Protein AF-A0A6T8KAA3-F1 (afdb_monomer_lite)

pLDDT: mean 82.87, std 22.02, range [28.09, 98.62]

Structure (mmCIF, N/CA/C/O backbone):
data_AF-A0A6T8KAA3-F1
#
_entry.id   AF-A0A6T8KAA3-F1
#
loop_
_atom_site.group_PDB
_atom_site.id
_atom_site.type_symbol
_atom_site.label_atom_id
_atom_site.label_alt_id
_atom_site.label_comp_id
_atom_site.label_asym_id
_atom_site.label_entity_id
_atom_site.label_seq_id
_atom_site.pdbx_PDB_ins_code
_atom_site.Cartn_x
_atom_site.Cartn_y
_atom_site.Cartn_z
_atom_site.occupancy
_atom_site.B_iso_or_equiv
_atom_site.auth_seq_id
_atom_site.auth_comp_id
_atom_site.auth_asym_id
_atom_site.auth_atom_id
_atom_site.pdbx_PDB_model_num
ATOM 1 N N . MET A 1 1 ? -29.212 39.502 66.816 1.00 30.64 1 MET A N 1
ATOM 2 C CA . MET A 1 1 ? -28.620 38.232 67.292 1.00 30.64 1 MET A CA 1
ATOM 3 C C . MET A 1 1 ? -28.029 37.498 66.099 1.00 30.64 1 MET A C 1
ATOM 5 O O . MET A 1 1 ? -28.674 37.433 65.064 1.00 30.64 1 MET A O 1
ATOM 9 N N . HIS A 1 2 ? -26.765 37.094 66.207 1.00 32.59 2 HIS A N 1
ATOM 10 C CA . HIS A 1 2 ? -25.911 36.630 65.111 1.00 32.59 2 HIS A CA 1
ATOM 11 C C . HIS A 1 2 ? -26.260 35.229 64.583 1.00 32.59 2 HIS A C 1
ATOM 13 O O . HIS A 1 2 ? -26.461 34.307 65.366 1.00 32.59 2 HIS A O 1
ATOM 19 N N . GLY A 1 3 ? -26.185 35.060 63.259 1.00 33.69 3 GLY A N 1
ATOM 20 C CA . GLY A 1 3 ? -26.116 33.772 62.567 1.00 33.69 3 GLY A CA 1
ATOM 21 C C . GLY A 1 3 ? -25.246 33.912 61.315 1.00 33.69 3 GLY A C 1
ATOM 22 O O . GLY A 1 3 ? -25.494 34.775 60.480 1.00 33.69 3 GLY A O 1
ATOM 23 N N . ARG A 1 4 ? -24.170 33.124 61.250 1.00 32.03 4 ARG A N 1
ATOM 24 C CA . ARG A 1 4 ? -23.050 33.199 60.296 1.00 32.03 4 ARG A CA 1
ATOM 25 C C . ARG A 1 4 ? -23.461 32.795 58.869 1.00 32.03 4 ARG A C 1
ATOM 27 O O . ARG A 1 4 ? -23.994 31.706 58.684 1.00 32.03 4 ARG A O 1
ATOM 34 N N . MET A 1 5 ? -23.112 33.610 57.868 1.00 31.17 5 MET A N 1
ATOM 35 C CA . MET A 1 5 ? -23.050 33.202 56.456 1.00 31.17 5 MET A CA 1
ATOM 36 C C . MET A 1 5 ? -21.672 32.603 56.138 1.00 31.17 5 MET A C 1
ATOM 38 O O . MET A 1 5 ? -20.640 33.128 56.553 1.00 31.17 5 MET A O 1
ATOM 42 N N . SER A 1 6 ? -21.680 31.479 55.420 1.00 35.62 6 SER A N 1
ATOM 43 C CA . SER A 1 6 ? -20.510 30.709 54.990 1.00 35.62 6 SER A CA 1
ATOM 44 C C . SER A 1 6 ? -19.920 31.256 53.684 1.00 35.62 6 SER A C 1
ATOM 46 O O . SER A 1 6 ? -20.643 31.558 52.734 1.00 35.62 6 SER A O 1
ATOM 48 N N . ALA A 1 7 ? -18.591 31.353 53.644 1.00 37.12 7 ALA A N 1
ATOM 49 C CA . ALA A 1 7 ? -17.773 31.860 52.548 1.00 37.12 7 ALA A CA 1
ATOM 50 C C . ALA A 1 7 ? -17.585 30.825 51.419 1.00 37.12 7 ALA A C 1
ATOM 52 O O . ALA A 1 7 ? -16.495 30.290 51.230 1.00 37.12 7 ALA A O 1
ATOM 53 N N . ALA A 1 8 ? -18.646 30.558 50.652 1.00 35.28 8 ALA A N 1
ATOM 54 C CA . ALA A 1 8 ? -18.599 29.705 49.454 1.00 35.28 8 ALA A CA 1
ATOM 55 C C . ALA A 1 8 ? -19.118 30.404 48.176 1.00 35.28 8 ALA A C 1
ATOM 57 O O . ALA A 1 8 ? -19.479 29.741 47.211 1.00 35.28 8 ALA A O 1
ATOM 58 N N . GLY A 1 9 ? -19.167 31.743 48.163 1.00 36.66 9 GLY A N 1
ATOM 59 C CA . GLY A 1 9 ? -19.849 32.521 47.116 1.00 36.66 9 GLY A CA 1
ATOM 60 C C . GLY A 1 9 ? -18.994 33.481 46.282 1.00 36.66 9 GLY A C 1
ATOM 61 O O . GLY A 1 9 ? -19.568 34.254 45.530 1.00 36.66 9 GLY A O 1
ATOM 62 N N . VAL A 1 10 ? -17.658 33.490 46.399 1.00 35.38 10 VAL A N 1
ATOM 63 C CA . VAL A 1 10 ? -16.826 34.557 45.781 1.00 35.38 10 VAL A CA 1
ATOM 64 C C . VAL A 1 10 ? -15.823 34.053 44.728 1.00 35.38 10 VAL A C 1
ATOM 66 O O . VAL A 1 10 ? -15.198 34.851 44.043 1.00 35.38 10 VAL A O 1
ATOM 69 N N . ALA A 1 11 ? -15.722 32.743 44.482 1.00 37.47 11 ALA A N 1
ATOM 70 C CA . ALA A 1 11 ? -14.825 32.199 43.449 1.00 37.47 11 ALA A CA 1
ATOM 71 C C . ALA A 1 11 ? -15.514 31.846 42.111 1.00 37.47 11 ALA A C 1
ATOM 73 O O . ALA A 1 11 ? -14.871 31.272 41.238 1.00 37.47 11 ALA A O 1
ATOM 74 N N . LEU A 1 12 ? -16.802 32.175 41.930 1.00 38.22 12 LEU A N 1
ATOM 75 C CA . LEU A 1 12 ? -17.590 31.744 40.762 1.00 38.22 12 LEU A CA 1
ATOM 76 C C . LEU A 1 12 ? -18.134 32.879 39.871 1.00 38.22 12 LEU A C 1
ATOM 78 O O . LEU A 1 12 ? -18.892 32.599 38.948 1.00 38.22 12 LEU A O 1
ATOM 82 N N . SER A 1 13 ? -17.731 34.134 40.098 1.00 32.47 13 SER A N 1
ATOM 83 C CA . SER A 1 13 ? -18.209 35.286 39.303 1.00 32.47 13 SER A CA 1
ATOM 84 C C . SER A 1 13 ? -17.196 35.839 38.293 1.00 32.47 13 SER A C 1
ATOM 86 O O . SER A 1 13 ? -17.541 36.730 37.525 1.00 32.47 13 SER A O 1
ATOM 88 N N . THR A 1 14 ? -15.971 35.307 38.232 1.00 32.34 14 THR A N 1
ATOM 89 C CA . THR A 1 14 ? -14.910 35.854 37.357 1.00 32.34 14 THR A CA 1
ATOM 90 C C . THR A 1 14 ? -14.742 35.092 36.035 1.00 32.34 14 THR A C 1
ATOM 92 O O . THR A 1 14 ? -14.028 35.557 35.156 1.00 32.34 14 THR A O 1
ATOM 95 N N . LEU A 1 15 ? -15.420 33.953 35.842 1.00 32.75 15 LEU A N 1
ATOM 96 C CA . LEU A 1 15 ? -15.300 33.137 34.618 1.00 32.75 15 LEU A CA 1
ATOM 97 C C . LEU A 1 15 ? -16.540 33.160 33.707 1.00 32.75 15 LEU A C 1
ATOM 99 O O . LEU A 1 15 ? -16.546 32.514 32.667 1.00 32.75 15 LEU A O 1
ATOM 103 N N . LEU A 1 16 ? -17.572 33.931 34.066 1.00 31.19 16 LEU A N 1
ATOM 104 C CA . LEU A 1 16 ? -18.839 34.037 33.323 1.00 31.19 16 LEU A CA 1
ATOM 105 C C . LEU A 1 16 ? -19.115 35.447 32.767 1.00 31.19 16 LEU A C 1
ATOM 107 O O . LEU A 1 16 ? -20.221 35.728 32.322 1.00 31.19 16 LEU A O 1
ATOM 111 N N . LEU A 1 17 ? -18.106 36.325 32.754 1.00 28.80 17 LEU A N 1
ATOM 112 C CA . LEU A 1 17 ? -18.221 37.727 32.322 1.00 28.80 17 LEU A CA 1
ATOM 113 C C . LEU A 1 17 ? -17.293 38.108 31.150 1.00 28.80 17 LEU A C 1
ATOM 115 O O . LEU A 1 17 ? -17.064 39.288 30.917 1.00 28.80 17 LEU A O 1
ATOM 119 N N . LEU A 1 18 ? -16.780 37.128 30.394 1.00 30.41 18 LEU A N 1
ATOM 120 C CA . LEU A 1 18 ? -15.943 37.372 29.202 1.00 30.41 18 LEU A CA 1
ATOM 121 C C . LEU A 1 18 ? -16.548 36.892 27.873 1.00 30.41 18 LEU A C 1
ATOM 123 O O . LEU A 1 18 ? -15.872 36.932 26.854 1.00 30.41 18 LEU A O 1
ATOM 127 N N . PHE A 1 19 ? -17.823 36.498 27.844 1.00 38.06 19 PHE A N 1
ATOM 128 C CA . PHE A 1 19 ? -18.511 36.175 26.590 1.00 38.06 19 PHE A CA 1
ATOM 129 C C . PHE A 1 19 ? -19.898 36.816 26.538 1.00 38.06 19 PHE A C 1
ATOM 131 O O . PHE A 1 19 ? -20.925 36.179 26.764 1.00 38.06 19 PHE A O 1
ATOM 138 N N . SER A 1 20 ? -19.922 38.113 26.241 1.00 28.53 20 SER A N 1
ATOM 139 C CA . SER A 1 20 ? -21.045 38.766 25.567 1.00 28.53 20 SER A CA 1
ATOM 140 C C . SER A 1 20 ? -20.599 40.101 24.981 1.00 28.53 20 SER A C 1
ATOM 142 O O . SER A 1 20 ? -19.976 40.890 25.682 1.00 28.53 20 SER A O 1
ATOM 144 N N . LEU A 1 21 ? -21.027 40.326 23.733 1.00 28.39 21 LEU A N 1
ATOM 145 C CA . LEU A 1 21 ? -20.858 41.502 22.866 1.00 28.39 21 LEU A CA 1
ATOM 146 C C . LEU A 1 21 ? -19.577 41.510 22.017 1.00 28.39 21 LEU A C 1
ATOM 148 O O . LEU A 1 21 ? -18.524 41.926 22.470 1.00 28.39 21 LEU A O 1
ATOM 152 N N . GLU A 1 22 ? -19.705 41.132 20.741 1.00 28.33 22 GLU A N 1
ATOM 153 C CA . GLU A 1 22 ? -19.778 42.138 19.672 1.00 28.33 22 GLU A CA 1
ATOM 154 C C . GLU A 1 22 ? -20.298 41.536 18.357 1.00 28.33 22 GLU A C 1
ATOM 156 O O . GLU A 1 22 ? -20.005 40.404 17.980 1.00 28.33 22 GLU A O 1
ATOM 161 N N . SER A 1 23 ? -21.147 42.321 17.698 1.00 29.75 23 SER A N 1
ATOM 162 C CA . SER A 1 23 ? -21.836 42.038 16.445 1.00 29.75 23 SER A CA 1
ATOM 163 C C . SER A 1 23 ? -21.182 42.835 15.314 1.00 29.75 23 SER A C 1
ATOM 165 O O . SER A 1 23 ? -20.945 44.024 15.480 1.00 29.75 23 SER A O 1
ATOM 167 N N . ALA A 1 24 ? -20.996 42.168 14.170 1.00 30.38 24 ALA A N 1
ATOM 168 C CA . ALA A 1 24 ? -21.004 42.647 12.779 1.00 30.38 24 ALA A CA 1
ATOM 169 C C . ALA A 1 24 ? -20.292 43.964 12.382 1.00 30.38 24 ALA A C 1
ATOM 171 O O . ALA A 1 24 ? -20.751 45.048 12.725 1.00 30.38 24 ALA A O 1
ATOM 172 N N . ALA A 1 25 ? -19.318 43.865 11.459 1.00 29.95 25 ALA A N 1
ATOM 173 C CA . ALA A 1 25 ? -19.360 44.426 10.086 1.00 29.95 25 ALA A CA 1
ATOM 174 C C . ALA A 1 25 ? -17.975 44.339 9.378 1.00 29.95 25 ALA A C 1
ATOM 176 O O . ALA A 1 25 ? -16.959 44.175 10.049 1.00 29.95 25 ALA A O 1
ATOM 177 N N . PRO A 1 26 ? -17.912 44.396 8.028 1.00 48.03 26 PRO A N 1
ATOM 178 C CA . PRO A 1 26 ? -16.911 43.683 7.228 1.00 48.03 26 PRO A CA 1
ATOM 179 C C . PRO A 1 26 ? -15.795 44.581 6.686 1.00 48.03 26 PRO A C 1
ATOM 181 O O . PRO A 1 26 ? -16.058 45.714 6.288 1.00 48.03 26 PRO A O 1
ATOM 184 N N . LEU A 1 27 ? -14.573 44.055 6.530 1.00 28.09 27 LEU A N 1
ATOM 185 C CA . LEU A 1 27 ? -13.535 44.734 5.748 1.00 28.09 27 LEU A CA 1
ATOM 186 C C . LEU A 1 27 ? -12.619 43.776 4.966 1.00 28.09 27 LEU A C 1
ATOM 188 O O . LEU A 1 27 ? -11.820 43.042 5.528 1.00 28.09 27 LEU A O 1
ATOM 192 N N . LYS A 1 28 ? -12.745 43.926 3.643 1.00 29.48 28 LYS A N 1
ATOM 193 C CA . LYS A 1 28 ? -11.701 44.135 2.624 1.00 29.48 28 LYS A CA 1
ATOM 194 C C . LYS A 1 28 ? -10.614 43.074 2.396 1.00 29.48 28 LYS A C 1
ATOM 196 O O . LYS A 1 28 ? -9.768 42.785 3.229 1.00 29.48 28 LYS A O 1
ATOM 201 N N . ALA A 1 29 ? -10.605 42.654 1.132 1.00 34.41 29 ALA A N 1
ATOM 202 C CA . ALA A 1 29 ? -9.557 41.948 0.416 1.00 34.41 29 ALA A CA 1
ATOM 203 C C . ALA A 1 29 ? -8.158 42.558 0.603 1.00 34.41 29 ALA A C 1
ATOM 205 O O . ALA A 1 29 ? -7.990 43.778 0.532 1.00 34.41 29 ALA A O 1
ATOM 206 N N . PHE A 1 30 ? -7.158 41.684 0.729 1.00 32.22 30 PHE A N 1
ATOM 207 C CA . PHE A 1 30 ? -5.747 42.010 0.558 1.00 32.22 30 PHE A CA 1
ATOM 208 C C . PHE A 1 30 ? -5.159 41.185 -0.589 1.00 32.22 30 PHE A C 1
ATOM 210 O O . PHE A 1 30 ? -5.330 39.969 -0.658 1.00 32.22 30 PHE A O 1
ATOM 217 N N . ALA A 1 31 ? -4.500 41.895 -1.501 1.00 35.34 31 ALA A N 1
ATOM 218 C CA . ALA A 1 31 ? -3.730 41.360 -2.614 1.00 35.34 31 ALA A CA 1
ATOM 219 C C . ALA A 1 31 ? -2.410 40.722 -2.127 1.00 35.34 31 ALA A C 1
ATOM 221 O O . ALA A 1 31 ? -1.898 41.118 -1.075 1.00 35.34 31 ALA A O 1
ATOM 222 N N . PRO A 1 32 ? -1.834 39.771 -2.884 1.00 41.12 32 PRO A N 1
ATOM 223 C CA . PRO A 1 32 ? -0.589 39.110 -2.506 1.00 41.12 32 PRO A CA 1
ATOM 224 C C . PRO A 1 32 ? 0.645 40.011 -2.718 1.00 41.12 32 PRO A C 1
ATOM 226 O O . PRO A 1 32 ? 0.652 40.840 -3.634 1.00 41.12 32 PRO A O 1
ATOM 229 N N . PRO A 1 33 ? 1.712 39.849 -1.910 1.00 46.72 33 PRO A N 1
ATOM 230 C CA . PRO A 1 33 ? 2.973 40.557 -2.109 1.00 46.72 33 PRO A CA 1
ATOM 231 C C . PRO A 1 33 ? 3.819 39.924 -3.237 1.00 46.72 33 PRO A C 1
ATOM 233 O O . PRO A 1 33 ? 3.700 38.724 -3.496 1.00 46.72 33 PRO A O 1
ATOM 236 N N . PRO A 1 34 ? 4.696 40.702 -3.902 1.00 45.75 34 PRO A N 1
ATOM 237 C CA . PRO A 1 34 ? 5.606 40.195 -4.929 1.00 45.75 34 PRO A CA 1
ATOM 238 C C . PRO A 1 34 ? 6.815 39.448 -4.325 1.00 45.75 34 PRO A C 1
ATOM 240 O O . PRO A 1 34 ? 7.148 39.652 -3.154 1.00 45.75 34 PRO A O 1
ATOM 243 N N . PRO A 1 35 ? 7.502 38.600 -5.117 1.00 43.00 35 PRO A N 1
ATOM 244 C CA . PRO A 1 35 ? 8.564 37.730 -4.622 1.00 43.00 35 PRO A CA 1
ATOM 245 C C . PRO A 1 35 ? 9.860 38.503 -4.351 1.00 43.00 35 PRO A C 1
ATOM 247 O O . PRO A 1 35 ? 10.328 39.282 -5.183 1.00 43.00 35 PRO A O 1
ATOM 250 N N . SER A 1 36 ? 10.471 38.253 -3.192 1.00 38.91 36 SER A N 1
ATOM 251 C CA . SER A 1 36 ? 11.800 38.752 -2.845 1.00 38.91 36 SER A CA 1
ATOM 252 C C . SER A 1 36 ? 12.884 37.745 -3.237 1.00 38.91 36 SER A C 1
ATOM 254 O O . SER A 1 36 ? 12.866 36.572 -2.867 1.00 38.91 36 SER A O 1
ATOM 256 N N . HIS A 1 37 ? 13.855 38.236 -4.004 1.00 39.62 37 HIS A N 1
ATOM 257 C CA . HIS A 1 37 ? 15.097 37.549 -4.333 1.00 39.62 37 HIS A CA 1
ATOM 258 C C . HIS A 1 37 ? 15.944 37.328 -3.072 1.00 39.62 37 HIS A C 1
ATOM 260 O O . HIS A 1 37 ? 16.321 38.293 -2.408 1.00 39.62 37 HIS A O 1
ATOM 266 N N . TYR A 1 38 ? 16.313 36.077 -2.787 1.00 32.69 38 TYR A N 1
ATOM 267 C CA . TYR A 1 38 ? 17.358 35.751 -1.816 1.00 32.69 38 TYR A CA 1
ATOM 268 C C . TYR A 1 38 ? 18.619 35.274 -2.537 1.00 32.69 38 TYR A C 1
ATOM 270 O O . TYR A 1 38 ? 18.653 34.207 -3.145 1.00 32.69 38 TYR A O 1
ATOM 278 N N . SER A 1 39 ? 19.660 36.100 -2.448 1.00 33.56 39 SER A N 1
ATOM 279 C CA . SER A 1 39 ? 21.038 35.778 -2.810 1.00 33.56 39 SER A CA 1
ATOM 280 C C . SER A 1 39 ? 21.764 35.332 -1.538 1.00 33.56 39 SER A C 1
ATOM 282 O O . SER A 1 39 ? 21.744 36.040 -0.531 1.00 33.56 39 SER A O 1
ATOM 284 N N . ALA A 1 40 ? 22.355 34.136 -1.550 1.00 33.09 40 ALA A N 1
ATOM 285 C CA . ALA A 1 40 ? 23.007 33.539 -0.390 1.00 33.09 40 ALA A CA 1
ATOM 286 C C . ALA A 1 40 ? 24.530 33.736 -0.450 1.00 33.09 40 ALA A C 1
ATOM 288 O O . ALA A 1 40 ? 25.220 33.087 -1.233 1.00 33.09 40 ALA A O 1
ATOM 289 N N . THR A 1 41 ? 25.071 34.565 0.443 1.00 34.09 41 THR A N 1
ATOM 290 C CA . THR A 1 41 ? 26.499 34.560 0.798 1.00 34.09 41 THR A CA 1
ATOM 291 C C . THR A 1 41 ? 26.678 34.091 2.236 1.00 34.09 41 THR A C 1
ATOM 293 O O . THR A 1 41 ? 26.151 34.682 3.176 1.00 34.09 41 THR A O 1
ATOM 296 N N . ARG A 1 42 ? 27.438 33.000 2.379 1.00 34.09 42 ARG A N 1
ATOM 297 C CA . ARG A 1 42 ? 27.896 32.388 3.632 1.00 34.09 42 ARG A CA 1
ATOM 298 C C . ARG A 1 42 ? 28.839 33.315 4.402 1.00 34.09 42 ARG A C 1
ATOM 300 O O . ARG A 1 42 ? 29.850 33.730 3.846 1.00 34.09 42 ARG A O 1
ATOM 307 N N . THR A 1 43 ? 28.641 33.422 5.712 1.00 35.81 43 THR A N 1
ATOM 308 C CA . THR A 1 43 ? 29.727 33.626 6.684 1.00 35.81 43 THR A CA 1
ATOM 309 C C . THR A 1 43 ? 29.430 32.870 7.984 1.00 35.81 43 THR A C 1
ATOM 311 O O . THR A 1 43 ? 28.316 32.875 8.500 1.00 35.81 43 THR A O 1
ATOM 314 N N . ARG A 1 44 ? 30.444 32.148 8.480 1.00 38.19 44 ARG A N 1
ATOM 315 C CA . ARG A 1 44 ? 30.465 31.449 9.779 1.00 38.19 44 ARG A CA 1
ATOM 316 C C . ARG A 1 44 ? 30.562 32.455 10.937 1.00 38.19 44 ARG A C 1
ATOM 318 O O . ARG A 1 44 ? 31.287 33.435 10.778 1.00 38.19 44 ARG A O 1
ATOM 325 N N . PRO A 1 45 ? 30.030 32.144 12.133 1.00 41.53 45 PRO A N 1
ATOM 326 C CA . PRO A 1 45 ? 30.475 32.767 13.376 1.00 41.53 45 PRO A CA 1
ATOM 327 C C . PRO A 1 45 ? 31.333 31.810 14.234 1.00 41.53 45 PRO A C 1
ATOM 329 O O . PRO A 1 45 ? 31.160 30.588 14.154 1.00 41.53 45 PRO A O 1
ATOM 332 N N . PRO A 1 46 ? 32.247 32.335 15.074 1.00 46.72 46 PRO A N 1
ATOM 333 C CA . PRO A 1 46 ? 32.950 31.559 16.083 1.00 46.72 46 PRO A CA 1
ATOM 334 C C . PRO A 1 46 ? 32.276 31.613 17.467 1.00 46.72 46 PRO A C 1
ATOM 336 O O . PRO A 1 46 ? 31.473 32.483 17.794 1.00 46.72 46 PRO A O 1
ATOM 339 N N . SER A 1 47 ? 32.681 30.626 18.259 1.00 37.03 47 SER A N 1
ATOM 340 C CA . SER A 1 47 ? 32.420 30.308 19.664 1.00 37.03 47 SER A CA 1
ATOM 341 C C . SER A 1 47 ? 32.520 31.457 20.675 1.00 37.03 47 SER A C 1
ATOM 343 O O . SER A 1 47 ? 33.517 32.169 20.649 1.00 37.03 47 SER A O 1
ATOM 345 N N . HIS A 1 48 ? 31.625 31.487 21.676 1.00 36.47 48 HIS A N 1
ATOM 346 C CA . HIS A 1 48 ? 31.948 31.862 23.065 1.00 36.47 48 HIS A CA 1
ATOM 347 C C . HIS A 1 48 ? 30.943 31.292 24.092 1.00 36.47 48 HIS A C 1
ATOM 349 O O . HIS A 1 48 ? 29.746 31.189 23.839 1.00 36.47 48 HIS A O 1
ATOM 355 N N . SER A 1 49 ? 31.493 30.903 25.246 1.00 34.16 49 SER A N 1
ATOM 356 C CA . SER A 1 49 ? 30.907 30.207 26.403 1.00 34.16 49 SER A CA 1
ATOM 357 C C . SER A 1 49 ? 29.941 31.057 27.262 1.00 34.16 49 SER A C 1
ATOM 359 O O . SER A 1 49 ? 29.983 32.286 27.188 1.00 34.16 49 SER A O 1
ATOM 361 N N . PRO A 1 50 ? 29.114 30.443 28.140 1.00 39.56 50 PRO A N 1
ATOM 362 C CA . PRO A 1 50 ? 28.036 31.139 28.841 1.00 39.56 50 PRO A CA 1
ATOM 363 C C . PRO A 1 50 ? 28.474 31.736 30.189 1.00 39.56 50 PRO A C 1
ATOM 365 O O . PRO A 1 50 ? 29.198 31.112 30.967 1.00 39.56 50 PRO A O 1
ATOM 368 N N . ARG A 1 51 ? 27.967 32.937 30.500 1.00 35.78 51 ARG A N 1
ATOM 369 C CA . ARG A 1 51 ? 27.996 33.534 31.843 1.00 35.78 51 ARG A CA 1
ATOM 370 C C . ARG A 1 51 ? 26.634 33.388 32.521 1.00 35.78 51 ARG A C 1
ATOM 372 O O . ARG A 1 51 ? 25.594 33.659 31.934 1.00 35.78 51 ARG A O 1
ATOM 379 N N . PHE A 1 52 ? 26.703 32.978 33.783 1.00 34.72 52 PHE A N 1
ATOM 380 C CA . PHE A 1 52 ? 25.637 32.918 34.777 1.00 34.72 52 PHE A CA 1
ATOM 381 C C . PHE A 1 52 ? 24.904 34.260 34.949 1.00 34.72 52 PHE A C 1
ATOM 383 O O . PHE A 1 52 ? 25.543 35.274 35.226 1.00 34.72 52 PHE A O 1
ATOM 390 N N . CYS A 1 53 ? 23.568 34.230 34.950 1.00 32.75 53 CYS A N 1
ATOM 391 C CA . CYS A 1 53 ? 22.733 35.279 35.538 1.00 32.75 53 CYS A CA 1
ATOM 392 C C . CYS A 1 53 ? 21.824 34.680 36.620 1.00 32.75 53 CYS A C 1
ATOM 394 O O . CYS A 1 53 ? 21.005 33.800 36.368 1.00 32.75 53 CYS A O 1
ATOM 396 N N . ARG A 1 54 ? 22.012 35.178 37.849 1.00 36.44 54 ARG A N 1
ATOM 397 C CA . ARG A 1 54 ? 21.148 34.989 39.020 1.00 36.44 54 ARG A CA 1
ATOM 398 C C . ARG A 1 54 ? 19.762 35.579 38.742 1.00 36.44 54 ARG A C 1
ATOM 400 O O . ARG A 1 54 ? 19.676 36.750 38.388 1.00 36.44 54 ARG A O 1
ATOM 407 N N . ALA A 1 55 ? 18.706 34.814 39.010 1.00 34.25 55 ALA A N 1
ATOM 408 C CA . ALA A 1 55 ? 17.348 35.332 39.145 1.00 34.25 55 ALA A CA 1
ATOM 409 C C . ALA A 1 55 ? 16.935 35.360 40.625 1.00 34.25 55 ALA A C 1
ATOM 411 O O . ALA A 1 55 ? 17.125 34.399 41.376 1.00 34.25 55 ALA A O 1
ATOM 412 N N . SER A 1 56 ? 16.414 36.515 41.022 1.00 32.28 56 SER A N 1
ATOM 413 C CA . SER A 1 56 ? 15.983 36.899 42.361 1.00 32.28 56 SER A CA 1
ATOM 414 C C . SER A 1 56 ? 14.759 36.110 42.834 1.00 32.28 56 SER A C 1
ATOM 416 O O . SER A 1 56 ? 13.799 35.920 42.092 1.00 32.28 56 SER A O 1
ATOM 418 N N . ARG A 1 57 ? 14.780 35.687 44.103 1.00 31.75 57 ARG A N 1
ATOM 419 C CA . ARG A 1 57 ? 13.635 35.096 44.808 1.00 31.75 57 ARG A CA 1
ATOM 420 C C . ARG A 1 57 ? 12.709 36.208 45.302 1.00 31.75 57 ARG A C 1
ATOM 422 O O . ARG A 1 57 ? 13.123 37.008 46.135 1.00 31.75 57 ARG A O 1
ATOM 429 N N . LEU A 1 58 ? 11.462 36.215 44.837 1.00 34.78 58 LEU A N 1
ATOM 430 C CA . LEU A 1 58 ? 10.357 36.919 45.489 1.00 34.78 58 LEU A CA 1
ATOM 431 C C . LEU A 1 58 ? 9.615 35.930 46.393 1.00 34.78 58 LEU A C 1
ATOM 433 O O . LEU A 1 58 ? 9.208 34.852 45.963 1.00 34.78 58 LEU A O 1
ATOM 437 N N . ALA A 1 59 ? 9.511 36.295 47.668 1.00 36.06 59 ALA A N 1
ATOM 438 C CA . ALA A 1 59 ? 8.817 35.544 48.699 1.00 36.06 59 ALA A CA 1
ATOM 439 C C . ALA A 1 59 ? 7.299 35.737 48.566 1.00 36.06 59 ALA A C 1
ATOM 441 O O . ALA A 1 59 ? 6.819 36.868 48.540 1.00 36.06 59 ALA A O 1
ATOM 442 N N . VAL A 1 60 ? 6.552 34.632 48.531 1.00 35.41 60 VAL A N 1
ATOM 443 C CA . VAL A 1 60 ? 5.088 34.613 48.661 1.00 35.41 60 VAL A CA 1
ATOM 444 C C . VAL A 1 60 ? 4.731 33.881 49.955 1.00 35.41 60 VAL A C 1
ATOM 446 O O . VAL A 1 60 ? 5.296 32.834 50.272 1.00 35.41 60 VAL A O 1
ATOM 449 N N . ALA A 1 61 ? 3.835 34.496 50.725 1.00 33.75 61 ALA A N 1
ATOM 450 C CA . ALA A 1 61 ? 3.415 34.098 52.064 1.00 33.75 61 ALA A CA 1
ATOM 451 C C . ALA A 1 61 ? 2.666 32.745 52.102 1.00 33.75 61 ALA A C 1
ATOM 453 O O . ALA A 1 61 ? 1.993 32.388 51.133 1.00 33.75 61 ALA A O 1
ATOM 454 N N . PRO A 1 62 ? 2.717 31.999 53.225 1.00 38.47 62 PRO A N 1
ATOM 455 C CA . PRO A 1 62 ? 2.033 30.721 53.360 1.00 38.47 62 PRO A CA 1
ATOM 456 C C . PRO A 1 62 ? 0.609 30.925 53.895 1.00 38.47 62 PRO A C 1
ATOM 458 O O . PRO A 1 62 ? 0.425 31.360 55.030 1.00 38.47 62 PRO A O 1
ATOM 461 N N . ALA A 1 63 ? -0.406 30.552 53.117 1.00 38.81 63 ALA A N 1
ATOM 462 C CA . ALA A 1 63 ? -1.780 30.456 53.602 1.00 38.81 63 ALA A CA 1
ATOM 463 C C . ALA A 1 63 ? -2.405 29.107 53.214 1.00 38.81 63 ALA A C 1
ATOM 465 O O . ALA A 1 63 ? -2.419 28.724 52.050 1.00 38.81 63 ALA A O 1
ATOM 466 N N . LEU A 1 64 ? -2.941 28.431 54.237 1.00 37.06 64 LEU A N 1
ATOM 467 C CA . LEU A 1 64 ? -3.912 27.328 54.198 1.00 37.06 64 LEU A CA 1
ATOM 468 C C . LEU A 1 64 ? -3.423 25.976 53.639 1.00 37.06 64 LEU A C 1
ATOM 470 O O . LEU A 1 64 ? -3.746 25.557 52.531 1.00 37.06 64 LEU A O 1
ATOM 474 N N . ARG A 1 65 ? -2.741 25.208 54.504 1.00 35.53 65 ARG A N 1
ATOM 475 C CA . ARG A 1 65 ? -2.633 23.744 54.379 1.00 35.53 65 ARG A CA 1
ATOM 476 C C . ARG A 1 65 ? -4.009 23.110 54.616 1.00 35.53 65 ARG A C 1
ATOM 478 O O . ARG A 1 65 ? -4.397 22.900 55.762 1.00 35.53 65 ARG A O 1
ATOM 485 N N . SER A 1 66 ? -4.729 22.790 53.541 1.00 43.84 66 SER A N 1
ATOM 486 C CA . SER A 1 66 ? -5.836 21.830 53.598 1.00 43.84 66 SER A CA 1
ATOM 487 C C . SER A 1 66 ? -5.265 20.406 53.599 1.00 43.84 66 SER A C 1
ATOM 489 O O . SER A 1 66 ? -4.363 20.079 52.829 1.00 43.84 66 SER A O 1
ATOM 491 N N . THR A 1 67 ? -5.765 19.569 54.500 1.00 38.44 67 THR A N 1
ATOM 492 C CA . THR A 1 67 ? -5.344 18.189 54.776 1.00 38.44 67 THR A CA 1
ATOM 493 C C . THR A 1 67 ? -5.877 17.177 53.756 1.00 38.44 67 THR A C 1
ATOM 495 O O . THR A 1 67 ? -6.301 16.081 54.119 1.00 38.44 67 THR A O 1
ATOM 498 N N . LEU A 1 68 ? -5.832 17.499 52.463 1.00 40.03 68 LEU A N 1
ATOM 499 C CA . LEU A 1 68 ? -6.021 16.494 51.421 1.00 40.03 68 LEU A CA 1
ATOM 500 C C . LEU A 1 68 ? -4.660 15.880 51.110 1.00 40.03 68 LEU A C 1
ATOM 502 O O . LEU A 1 68 ? -3.812 16.502 50.473 1.00 40.03 68 LEU A O 1
ATOM 506 N N . ARG A 1 69 ? -4.435 14.656 51.605 1.00 37.03 69 ARG A N 1
ATOM 507 C CA . ARG A 1 69 ? -3.313 13.831 51.148 1.00 37.03 69 ARG A CA 1
ATOM 508 C C . ARG A 1 69 ? -3.394 13.763 49.617 1.00 37.03 69 ARG A C 1
ATOM 510 O O . ARG A 1 69 ? -4.422 13.293 49.125 1.00 37.03 69 ARG A O 1
ATOM 517 N N . PRO A 1 70 ? -2.370 14.208 48.869 1.00 36.78 70 PRO A N 1
ATOM 518 C CA . PRO A 1 70 ? -2.333 13.968 47.437 1.00 36.78 70 PRO A CA 1
ATOM 519 C C . PRO A 1 70 ? -2.372 12.454 47.242 1.00 36.78 70 PRO A C 1
ATOM 521 O O . PRO A 1 70 ? -1.519 11.732 47.767 1.00 36.78 70 PRO A O 1
ATOM 524 N N . GLN A 1 71 ? -3.411 11.961 46.568 1.00 44.44 71 GLN A N 1
ATOM 525 C CA . GLN A 1 71 ? -3.376 10.584 46.104 1.00 44.44 71 GLN A CA 1
ATOM 526 C C . GLN A 1 71 ? -2.198 10.453 45.135 1.00 44.44 71 GLN A C 1
ATOM 528 O O . GLN A 1 71 ? -1.944 11.393 44.373 1.00 44.44 71 GLN A O 1
ATOM 533 N N . PRO A 1 72 ? -1.454 9.335 45.179 1.00 40.34 72 PRO A N 1
ATOM 534 C CA . PRO A 1 72 ? -0.429 9.086 44.181 1.00 40.34 72 PRO A CA 1
ATOM 535 C C . PRO A 1 72 ? -1.070 9.207 42.791 1.00 40.34 72 PRO A C 1
ATOM 537 O O . PRO A 1 72 ? -2.198 8.731 42.612 1.00 40.34 72 PRO A O 1
ATOM 540 N N . PRO A 1 73 ? -0.404 9.869 41.826 1.00 39.75 73 PRO A N 1
ATOM 541 C CA . PRO A 1 73 ? -0.904 9.905 40.463 1.00 39.75 73 PRO A CA 1
ATOM 542 C C . PRO A 1 73 ? -1.129 8.460 39.998 1.00 39.75 73 PRO A C 1
ATOM 544 O O . PRO A 1 73 ? -0.329 7.581 40.345 1.00 39.75 73 PRO A O 1
ATOM 547 N N . PRO A 1 74 ? -2.229 8.182 39.279 1.00 48.16 74 PRO A N 1
ATOM 548 C CA . PRO A 1 74 ? -2.471 6.846 38.763 1.00 48.16 74 PRO A CA 1
ATOM 549 C C . PRO A 1 74 ? -1.257 6.393 37.937 1.00 48.16 74 PRO A C 1
ATOM 551 O O . PRO A 1 74 ? -0.612 7.231 37.299 1.00 48.16 74 PRO A O 1
ATOM 554 N N . PRO A 1 75 ? -0.910 5.094 37.970 1.00 46.66 75 PRO A N 1
ATOM 555 C CA . PRO A 1 75 ? 0.211 4.573 37.199 1.00 46.66 75 PRO A CA 1
ATOM 556 C C . PRO A 1 75 ? 0.057 4.975 35.730 1.00 46.66 75 PRO A C 1
ATOM 558 O O . PRO A 1 75 ? -1.019 4.811 35.152 1.00 46.66 75 PRO A O 1
ATOM 561 N N . LEU A 1 76 ? 1.130 5.527 35.150 1.00 42.81 76 LEU A N 1
ATOM 562 C CA . LEU A 1 76 ? 1.183 5.854 33.728 1.00 42.81 76 LEU A CA 1
ATOM 563 C C . LEU A 1 76 ? 0.909 4.574 32.939 1.00 42.81 76 LEU A C 1
ATOM 565 O O . LEU A 1 76 ? 1.639 3.588 33.056 1.00 42.81 76 LEU A O 1
ATOM 569 N N . MET A 1 77 ? -0.184 4.585 32.186 1.00 51.69 77 MET A N 1
ATOM 570 C CA . MET A 1 77 ? -0.563 3.465 31.342 1.00 51.69 77 MET A CA 1
ATOM 571 C C . MET A 1 77 ? 0.448 3.297 30.202 1.00 51.69 77 MET A C 1
ATOM 573 O O . MET A 1 77 ? 1.016 4.290 29.739 1.00 51.69 77 MET A O 1
ATOM 577 N N . PRO A 1 78 ? 0.667 2.061 29.716 1.00 55.34 78 PRO A N 1
ATOM 578 C CA . PRO A 1 78 ? 1.376 1.850 28.460 1.00 55.34 78 PRO A CA 1
ATOM 579 C C . PRO A 1 78 ? 0.719 2.657 27.327 1.00 55.34 78 PRO A C 1
ATOM 581 O O . PRO A 1 78 ? -0.481 2.937 27.380 1.00 55.34 78 PRO A O 1
ATOM 584 N N . SER A 1 79 ? 1.536 3.023 26.331 1.00 55.59 79 SER A N 1
ATOM 585 C CA . SER A 1 79 ? 1.195 3.838 25.152 1.00 55.59 79 SER A CA 1
ATOM 586 C C . SER A 1 79 ? -0.272 3.726 24.721 1.00 55.59 79 SER A C 1
ATOM 588 O O . SER A 1 79 ? -0.766 2.634 24.442 1.00 55.59 79 SER A O 1
ATOM 590 N N . SER A 1 80 ? -0.962 4.864 24.629 1.00 59.69 80 SER A N 1
ATOM 591 C CA . SER A 1 80 ? -2.398 4.985 24.333 1.00 59.69 80 SER A CA 1
ATOM 592 C C . SER A 1 80 ? -2.774 4.783 22.862 1.00 59.69 80 SER A C 1
ATOM 594 O O . SER A 1 80 ? -3.893 5.108 22.461 1.00 59.69 80 SER A O 1
ATOM 596 N N . THR A 1 81 ? -1.865 4.231 22.065 1.00 77.44 81 THR A N 1
ATOM 597 C CA . THR A 1 81 ? -1.970 4.182 20.610 1.00 77.44 81 THR A CA 1
ATOM 598 C C . THR A 1 81 ? -2.225 2.765 20.103 1.00 77.44 81 THR A C 1
ATOM 600 O O . THR A 1 81 ? -1.730 1.782 20.658 1.00 77.44 81 THR A O 1
ATOM 603 N N . ILE A 1 82 ? -3.022 2.658 19.041 1.00 77.56 82 ILE A N 1
ATOM 604 C CA . ILE A 1 82 ? -3.181 1.444 18.242 1.00 77.56 82 ILE A CA 1
ATOM 605 C C . ILE A 1 82 ? -1.806 1.083 17.651 1.00 77.56 82 ILE A C 1
ATOM 607 O O . ILE A 1 82 ? -1.135 1.967 17.107 1.00 77.56 82 ILE A O 1
ATOM 611 N N . PRO A 1 83 ? -1.368 -0.191 17.721 1.00 76.75 83 PRO A N 1
ATOM 612 C CA . PRO A 1 83 ? -0.133 -0.617 17.076 1.00 76.75 83 PRO A CA 1
ATOM 613 C C . PRO A 1 83 ? -0.179 -0.287 15.578 1.00 76.75 83 PRO A C 1
ATOM 615 O O . PRO A 1 83 ? -1.131 -0.703 14.905 1.00 76.75 83 PRO A O 1
ATOM 618 N N . PRO A 1 84 ? 0.829 0.419 15.033 1.00 75.38 84 PRO A N 1
ATOM 619 C CA . PRO A 1 84 ? 0.785 0.866 13.650 1.00 75.38 84 PRO A CA 1
ATOM 620 C C . PRO A 1 84 ? 0.701 -0.324 12.689 1.00 75.38 84 PRO A C 1
ATOM 622 O O . PRO A 1 84 ? 1.208 -1.416 12.976 1.00 75.38 84 PRO A O 1
ATOM 625 N N . ALA A 1 85 ? 0.121 -0.076 11.514 1.00 65.88 85 ALA A N 1
ATOM 626 C CA . ALA A 1 85 ? 0.083 -0.994 10.373 1.00 65.88 85 ALA A CA 1
ATOM 627 C C . ALA A 1 85 ? 1.446 -1.648 10.089 1.00 65.88 85 ALA A C 1
ATOM 629 O O . ALA A 1 85 ? 1.549 -2.823 9.746 1.00 65.88 85 ALA A O 1
ATOM 630 N N . SER A 1 86 ? 2.512 -0.866 10.272 1.00 64.75 86 SER A N 1
ATOM 631 C CA . SER A 1 86 ? 3.904 -1.242 10.034 1.00 64.75 86 SER A CA 1
ATOM 632 C C . SER A 1 86 ? 4.533 -2.117 11.121 1.00 64.75 86 SER A C 1
ATOM 634 O O . SER A 1 86 ? 5.699 -2.488 10.978 1.00 64.75 86 SER A O 1
ATOM 636 N N . SER A 1 87 ? 3.816 -2.438 12.205 1.00 73.00 87 SER A N 1
ATOM 637 C CA . SER A 1 87 ? 4.375 -3.265 13.275 1.00 73.00 87 SER A CA 1
ATOM 638 C C . SER A 1 87 ? 4.732 -4.668 12.768 1.00 73.00 87 SER A C 1
ATOM 640 O O . SER A 1 87 ? 4.009 -5.281 11.989 1.00 73.00 87 SER A O 1
ATOM 642 N N . GLU A 1 88 ? 5.863 -5.201 13.232 1.00 73.00 88 GLU A N 1
ATOM 643 C CA . GLU A 1 88 ? 6.355 -6.535 12.850 1.00 73.00 88 GLU A CA 1
ATOM 644 C C . GLU A 1 88 ? 5.503 -7.693 13.395 1.00 73.00 88 GLU A C 1
ATOM 646 O O . GLU A 1 88 ? 5.731 -8.856 13.034 1.00 73.00 88 GLU A O 1
ATOM 651 N N . ARG A 1 89 ? 4.538 -7.377 14.268 1.00 79.31 89 ARG A N 1
ATOM 652 C CA . ARG A 1 89 ? 3.691 -8.344 14.962 1.00 79.31 89 ARG A CA 1
ATOM 653 C C . ARG A 1 89 ? 2.667 -8.957 13.999 1.00 79.31 89 ARG A C 1
ATOM 655 O O . ARG A 1 89 ? 2.053 -8.226 13.219 1.00 79.31 89 ARG A O 1
ATOM 662 N N . PRO A 1 90 ? 2.421 -10.278 14.072 1.00 81.56 90 PRO A N 1
ATOM 663 C CA . PRO A 1 90 ? 1.326 -10.922 13.355 1.00 81.56 90 PRO A CA 1
ATOM 664 C C . PRO A 1 90 ? -0.015 -10.217 13.596 1.00 81.56 90 PRO A C 1
ATOM 666 O O . PRO A 1 90 ? -0.313 -9.795 14.715 1.00 81.56 90 PRO A O 1
ATOM 669 N N . LEU A 1 91 ? -0.863 -10.159 12.564 1.00 83.62 91 LEU A N 1
ATOM 670 C CA . LEU A 1 91 ? -2.188 -9.534 12.644 1.00 83.62 91 LEU A CA 1
ATOM 671 C C . LEU A 1 91 ? -3.018 -10.064 13.825 1.00 83.62 91 LEU A C 1
ATOM 673 O O . LEU A 1 91 ? -3.611 -9.282 14.560 1.00 83.62 91 LEU A O 1
ATOM 677 N N . SER A 1 92 ? -2.994 -11.377 14.069 1.00 85.38 92 SER A N 1
ATOM 678 C CA . SER A 1 92 ? -3.700 -12.007 15.192 1.00 85.38 92 SER A CA 1
ATOM 679 C C . SER A 1 92 ? -3.234 -11.510 16.564 1.00 85.38 92 SER A C 1
ATOM 681 O O . SER A 1 92 ? -4.054 -11.353 17.466 1.00 85.38 92 SER A O 1
ATOM 683 N N . GLU A 1 93 ? -1.936 -11.242 16.731 1.00 89.00 93 GLU A N 1
ATOM 684 C CA . GLU A 1 93 ? -1.388 -10.696 17.978 1.00 89.00 93 GLU A CA 1
ATOM 685 C C . GLU A 1 93 ? -1.795 -9.234 18.159 1.00 89.00 93 GLU A C 1
ATOM 687 O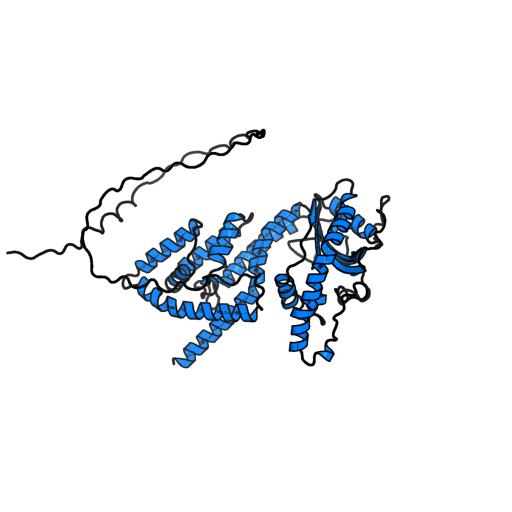 O . GLU A 1 93 ? -2.276 -8.871 19.233 1.00 89.00 93 GLU A O 1
ATOM 692 N N . ARG A 1 94 ? -1.689 -8.423 17.093 1.00 90.12 94 ARG A N 1
ATOM 693 C CA . ARG A 1 94 ? -2.156 -7.025 17.089 1.00 90.12 94 ARG A CA 1
ATOM 694 C C . ARG A 1 94 ? -3.634 -6.940 17.469 1.00 90.12 94 ARG A C 1
ATOM 696 O O . ARG A 1 94 ? -4.011 -6.113 18.298 1.00 90.12 94 ARG A O 1
ATOM 703 N N . VAL A 1 95 ? -4.467 -7.809 16.890 1.00 92.19 95 VAL A N 1
ATOM 704 C CA . VAL A 1 95 ? -5.903 -7.897 17.192 1.00 92.19 95 VAL A CA 1
ATOM 705 C C . VAL A 1 95 ? -6.115 -8.268 18.660 1.00 92.19 95 VAL A C 1
ATOM 707 O O . VAL A 1 95 ? -6.840 -7.566 19.357 1.00 92.19 95 VAL A O 1
ATOM 710 N N . ALA A 1 96 ? -5.468 -9.327 19.158 1.00 93.00 96 ALA A N 1
ATOM 711 C CA . ALA A 1 96 ? -5.638 -9.784 20.538 1.00 93.00 96 ALA A CA 1
ATOM 712 C C . ALA A 1 96 ? -5.225 -8.725 21.576 1.00 93.00 96 ALA A C 1
ATOM 714 O O . ALA A 1 96 ? -5.921 -8.532 22.575 1.00 93.00 96 ALA A O 1
ATOM 715 N N . GLU A 1 97 ? -4.115 -8.027 21.340 1.00 93.62 97 GLU A N 1
ATOM 716 C CA . GLU A 1 97 ? -3.650 -6.922 22.181 1.00 93.62 97 GLU A CA 1
ATOM 717 C C . GLU A 1 97 ? -4.626 -5.742 22.150 1.00 93.62 97 GLU A C 1
ATOM 719 O O . GLU A 1 97 ? -5.043 -5.266 23.203 1.00 93.62 97 GLU A O 1
ATOM 724 N N . THR A 1 98 ? -5.055 -5.324 20.958 1.00 93.94 98 THR A N 1
ATOM 725 C CA . THR A 1 98 ? -5.995 -4.207 20.782 1.00 93.94 98 THR A CA 1
ATOM 726 C C . THR A 1 98 ? -7.329 -4.503 21.462 1.00 93.94 98 THR A C 1
ATOM 728 O O . THR A 1 98 ? -7.832 -3.670 22.211 1.00 93.94 98 THR A O 1
ATOM 731 N N . VAL A 1 99 ? -7.883 -5.706 21.278 1.00 95.06 99 VAL A N 1
ATOM 732 C CA . VAL A 1 99 ? -9.134 -6.135 21.926 1.00 95.06 99 VAL A CA 1
ATOM 733 C C . VAL A 1 99 ? -9.001 -6.087 23.445 1.00 95.06 99 VAL A C 1
ATOM 735 O O . VAL A 1 99 ? -9.872 -5.530 24.111 1.00 95.06 99 VAL A O 1
ATOM 738 N N . ARG A 1 100 ? -7.904 -6.619 24.002 1.00 94.50 100 ARG A N 1
ATOM 739 C CA . ARG A 1 100 ? -7.638 -6.562 25.446 1.00 94.50 100 ARG A CA 1
ATOM 740 C C . ARG A 1 100 ? -7.621 -5.115 25.938 1.00 94.50 100 ARG A C 1
ATOM 742 O O . ARG A 1 100 ? -8.366 -4.780 26.854 1.00 94.50 100 ARG A O 1
ATOM 749 N N . THR A 1 101 ? -6.851 -4.255 25.275 1.00 93.06 101 THR A N 1
ATOM 750 C CA . THR A 1 101 ? -6.730 -2.838 25.631 1.00 93.06 101 THR A CA 1
ATOM 751 C C . THR A 1 101 ? -8.071 -2.109 25.558 1.00 93.06 101 THR A C 1
ATOM 753 O O . THR A 1 101 ? -8.413 -1.372 26.482 1.00 93.06 101 THR A O 1
ATOM 756 N N . VAL A 1 102 ? -8.872 -2.334 24.510 1.00 93.56 102 VAL A N 1
ATOM 757 C CA . VAL A 1 102 ? -10.205 -1.725 24.374 1.00 93.56 102 VAL A CA 1
ATOM 758 C C . VAL A 1 102 ? -11.139 -2.176 25.497 1.00 93.56 102 VAL A C 1
ATOM 760 O O . VAL A 1 102 ? -11.812 -1.337 26.097 1.00 93.56 102 VAL A O 1
ATOM 763 N N . LEU A 1 103 ? -11.175 -3.471 25.820 1.00 93.50 103 LEU A N 1
ATOM 764 C CA . LEU A 1 103 ? -12.046 -4.007 26.873 1.00 93.50 103 LEU A CA 1
ATOM 765 C C . LEU A 1 103 ? -11.639 -3.513 28.270 1.00 93.50 103 LEU A C 1
ATOM 767 O O . LEU A 1 103 ? -12.505 -3.121 29.060 1.00 93.50 103 LEU A O 1
ATOM 771 N N . ASP A 1 104 ? -10.339 -3.474 28.563 1.00 92.62 104 ASP A N 1
ATOM 772 C CA . ASP A 1 104 ? -9.810 -2.954 29.828 1.00 92.62 104 ASP A CA 1
ATOM 773 C C . ASP A 1 104 ? -10.144 -1.467 29.992 1.00 92.62 104 ASP A C 1
ATOM 775 O O . ASP A 1 104 ? -10.634 -1.034 31.041 1.00 92.62 104 ASP A O 1
ATOM 779 N N . ARG A 1 105 ? -9.978 -0.688 28.918 1.00 91.06 105 ARG A N 1
ATOM 780 C CA . ARG A 1 105 ? -10.347 0.730 28.865 1.00 91.06 105 ARG A CA 1
ATOM 781 C C . ARG A 1 105 ? -11.847 0.942 29.006 1.00 91.06 105 ARG A C 1
ATOM 783 O O . ARG A 1 105 ? -12.251 1.788 29.794 1.00 91.06 105 ARG A O 1
ATOM 790 N N . LYS A 1 106 ? -12.692 0.158 28.328 1.00 90.44 106 LYS A N 1
ATOM 791 C CA . LYS A 1 106 ? -14.160 0.225 28.464 1.00 90.44 106 LYS A CA 1
ATOM 792 C C . LYS A 1 106 ? -14.580 0.018 29.923 1.00 90.44 106 LYS A C 1
ATOM 794 O O . LYS A 1 106 ? -15.380 0.790 30.452 1.00 90.44 106 LYS A O 1
ATOM 799 N N . ARG A 1 107 ? -13.977 -0.963 30.607 1.00 90.25 107 ARG A N 1
ATOM 800 C CA . ARG A 1 107 ? -14.211 -1.228 32.036 1.00 90.25 107 ARG A CA 1
ATOM 801 C C . ARG A 1 107 ? -13.757 -0.067 32.920 1.00 90.25 107 ARG A C 1
ATOM 803 O O . ARG A 1 107 ? -14.504 0.366 33.797 1.00 90.25 107 ARG A O 1
ATOM 810 N N . MET A 1 108 ? -12.547 0.435 32.693 1.00 88.38 108 MET A N 1
ATOM 811 C CA . MET A 1 108 ? -11.963 1.523 33.474 1.00 88.38 108 MET A CA 1
ATOM 812 C C . MET A 1 108 ? -12.729 2.837 33.286 1.00 88.38 108 MET A C 1
ATOM 814 O O . MET A 1 108 ? -13.158 3.466 34.254 1.00 88.38 108 MET A O 1
ATOM 818 N N . PHE A 1 109 ? -12.947 3.236 32.037 1.00 88.06 109 PHE A N 1
ATOM 819 C CA . PHE A 1 109 ? -13.584 4.493 31.669 1.00 88.06 109 PHE A CA 1
ATOM 820 C C . PHE A 1 109 ? -15.078 4.505 31.943 1.00 88.06 109 PHE A C 1
ATOM 822 O O . PHE A 1 109 ? -15.611 5.577 32.194 1.00 88.06 109 PHE A O 1
ATOM 829 N N . GLY A 1 110 ? -15.751 3.352 32.008 1.00 85.75 110 GLY A N 1
ATOM 830 C CA . GLY A 1 110 ? -17.132 3.287 32.491 1.00 85.75 110 GLY A CA 1
ATOM 831 C C . GLY A 1 110 ? -17.295 3.845 33.912 1.00 85.75 110 GLY A C 1
ATOM 832 O O . GLY A 1 110 ? -18.334 4.414 34.241 1.00 85.75 110 GLY A O 1
ATOM 833 N N . LYS A 1 111 ? -16.258 3.753 34.759 1.00 84.81 111 LYS A N 1
ATOM 834 C CA . LYS A 1 111 ? -16.253 4.396 36.080 1.00 84.81 111 LYS A CA 1
ATOM 835 C C . LYS A 1 111 ? -16.075 5.912 35.963 1.00 84.81 111 LYS A C 1
ATOM 837 O O . LYS A 1 111 ? -16.929 6.647 36.444 1.00 84.81 111 LYS A O 1
ATOM 842 N N . TYR A 1 112 ? -15.032 6.360 35.264 1.00 84.25 112 TYR A N 1
ATOM 843 C CA . TYR A 1 112 ? -14.740 7.789 35.081 1.00 84.25 112 TYR A CA 1
ATOM 844 C C . TYR A 1 112 ? -15.849 8.543 34.347 1.00 84.25 112 TYR A C 1
ATOM 846 O O . TYR A 1 112 ? -16.127 9.694 34.656 1.00 84.25 112 TYR A O 1
ATOM 854 N N . SER A 1 113 ? -16.516 7.890 33.399 1.00 80.50 113 SER A N 1
ATOM 855 C CA . SER A 1 113 ? -17.647 8.452 32.668 1.00 80.50 113 SER A CA 1
ATOM 856 C C . SER A 1 113 ? -18.786 8.824 33.617 1.00 80.50 113 SER A C 1
ATOM 858 O O . SER A 1 113 ? -19.278 9.948 33.539 1.00 80.50 113 SER A O 1
ATOM 860 N N . ARG A 1 114 ? -19.133 7.946 34.568 1.00 82.75 114 ARG A N 1
ATOM 861 C CA . ARG A 1 114 ? -20.129 8.246 35.610 1.00 82.75 114 ARG A CA 1
ATOM 862 C C . ARG A 1 114 ? -19.696 9.407 36.504 1.00 82.75 114 ARG A C 1
ATOM 864 O O . ARG A 1 114 ? -20.522 10.255 36.835 1.00 82.75 114 ARG A O 1
ATOM 871 N N . ASP A 1 115 ? -18.412 9.471 36.844 1.00 80.50 115 ASP A N 1
ATOM 872 C CA . ASP A 1 115 ? -17.868 10.536 37.691 1.00 80.50 115 ASP A CA 1
ATOM 873 C C . ASP A 1 115 ? -17.901 11.905 36.981 1.00 80.50 115 ASP A C 1
ATOM 875 O O . ASP A 1 115 ? -18.320 12.898 37.573 1.00 80.50 115 ASP A O 1
ATOM 879 N N . ILE A 1 116 ? -17.534 11.957 35.693 1.00 78.94 116 ILE A N 1
ATOM 880 C CA . ILE A 1 116 ? -17.536 13.182 34.870 1.00 78.94 116 ILE A CA 1
ATOM 881 C C . ILE A 1 116 ? -18.957 13.653 34.551 1.00 78.94 116 ILE A C 1
ATOM 883 O O . ILE A 1 116 ? -19.218 14.859 34.511 1.00 78.94 116 ILE A O 1
ATOM 887 N N . ALA A 1 117 ? -19.888 12.724 34.326 1.00 77.31 117 ALA A N 1
ATOM 888 C CA . ALA A 1 117 ? -21.293 13.073 34.178 1.00 77.31 117 ALA A CA 1
ATOM 889 C C . ALA A 1 117 ? -21.822 13.739 35.460 1.00 77.31 117 ALA A C 1
ATOM 891 O O . ALA A 1 117 ? -22.570 14.716 35.384 1.00 77.31 117 ALA A O 1
ATOM 892 N N . GLY A 1 118 ? -21.393 13.270 36.636 1.00 76.56 118 GLY A N 1
ATOM 893 C CA . GLY A 1 118 ? -21.878 13.771 37.918 1.00 76.56 118 GLY A CA 1
ATOM 894 C C . GLY A 1 118 ? -23.412 13.755 37.990 1.00 76.56 118 GLY A C 1
ATOM 895 O O . GLY A 1 118 ? -24.082 13.014 37.275 1.00 76.56 118 GLY A O 1
ATOM 896 N N . LYS A 1 119 ? -23.999 14.604 38.844 1.00 66.44 119 LYS A N 1
ATOM 897 C CA . LYS A 1 119 ? -25.466 14.795 38.875 1.00 66.44 119 LYS A CA 1
ATOM 898 C C . LYS A 1 119 ? -25.969 15.781 37.818 1.00 66.44 119 LYS A C 1
ATOM 900 O O . LYS A 1 119 ? -27.131 15.719 37.441 1.00 66.44 119 LYS A O 1
ATOM 905 N N . THR A 1 120 ? -25.123 16.720 37.392 1.00 74.75 120 THR A N 1
ATOM 906 C CA . THR A 1 120 ? -25.532 17.882 36.584 1.00 74.75 120 THR A CA 1
ATOM 907 C C . THR A 1 120 ? -25.165 17.768 35.106 1.00 74.75 120 THR A C 1
ATOM 909 O O . THR A 1 120 ? -25.617 18.586 34.314 1.00 74.75 120 THR A O 1
ATOM 912 N N . GLY A 1 121 ? -24.321 16.810 34.710 1.00 82.12 121 GLY A N 1
ATOM 913 C CA . GLY A 1 121 ? -23.827 16.673 33.335 1.00 82.12 121 GLY A CA 1
ATOM 914 C C . GLY A 1 121 ? -22.798 17.728 32.908 1.00 82.12 121 GLY A C 1
ATOM 915 O O . GLY A 1 121 ? -22.255 17.624 31.809 1.00 82.12 121 GLY A O 1
ATOM 916 N N . LEU A 1 122 ? -22.501 18.725 33.753 1.00 86.44 122 LEU A N 1
ATOM 917 C CA . LEU A 1 122 ? -21.649 19.866 33.397 1.00 86.44 122 LEU A CA 1
ATOM 918 C C . LEU A 1 122 ? -20.210 19.439 33.071 1.00 86.44 122 LEU A C 1
ATOM 920 O O . LEU A 1 122 ? -19.621 19.950 32.122 1.00 86.44 122 LEU A O 1
ATOM 924 N N . GLY A 1 123 ? -19.666 18.465 33.808 1.00 85.94 123 GLY A N 1
ATOM 925 C CA . GLY A 1 123 ? -18.327 17.928 33.549 1.00 85.94 123 GLY A CA 1
ATOM 926 C C . GLY A 1 123 ? -18.222 17.270 32.172 1.00 85.94 123 GLY A C 1
ATOM 927 O O . GLY A 1 123 ? -17.255 17.503 31.452 1.00 85.94 123 GLY A O 1
ATOM 928 N N . ALA A 1 124 ? -19.250 16.523 31.756 1.00 85.31 124 ALA A N 1
ATOM 929 C CA . ALA A 1 124 ? -19.297 15.911 30.429 1.00 85.31 124 ALA A CA 1
ATOM 930 C C . ALA A 1 124 ? -19.387 16.954 29.302 1.00 85.31 124 ALA A C 1
ATOM 932 O O . ALA A 1 124 ? -18.802 16.752 28.242 1.00 85.31 124 ALA A O 1
ATOM 933 N N . LEU A 1 125 ? -20.086 18.074 29.525 1.00 87.38 125 LEU A N 1
ATOM 934 C CA . LEU A 1 125 ? -20.147 19.178 28.561 1.00 87.38 125 LEU A CA 1
ATOM 935 C C . LEU A 1 125 ? -18.813 19.922 28.450 1.00 87.38 125 LEU A C 1
ATOM 937 O O . LEU A 1 125 ? -18.370 20.195 27.339 1.00 87.38 125 LEU A O 1
ATOM 941 N N . ALA A 1 126 ? -18.152 20.203 29.576 1.00 88.19 126 ALA A N 1
ATOM 942 C CA . ALA A 1 126 ? -16.832 20.831 29.580 1.00 88.19 126 ALA A CA 1
ATOM 943 C C . ALA A 1 126 ? -15.783 19.940 28.895 1.00 88.19 126 ALA A C 1
ATOM 945 O O . ALA A 1 126 ? -15.005 20.418 28.074 1.00 88.19 126 ALA A O 1
ATOM 946 N N . ALA A 1 127 ? -15.808 18.633 29.171 1.00 89.44 127 ALA A N 1
ATOM 947 C CA . ALA A 1 127 ? -14.918 17.674 28.527 1.00 89.44 127 ALA A CA 1
ATOM 948 C C . ALA A 1 127 ? -15.190 17.553 27.017 1.00 89.44 127 ALA A C 1
ATOM 950 O O . ALA A 1 127 ? -14.250 17.471 26.233 1.00 89.44 127 ALA A O 1
ATOM 951 N N . LEU A 1 128 ? -16.458 17.605 26.591 1.00 91.69 128 LEU A N 1
ATOM 952 C CA . LEU A 1 128 ? -16.820 17.659 25.173 1.00 91.69 128 LEU A CA 1
ATOM 953 C C . LEU A 1 128 ? -16.312 18.937 24.493 1.00 91.69 128 LEU A C 1
ATOM 955 O O . LEU A 1 128 ? -15.747 18.854 23.406 1.00 91.69 128 LEU A O 1
ATOM 959 N N . ALA A 1 129 ? -16.500 20.099 25.121 1.00 93.06 129 ALA A N 1
ATOM 960 C CA . ALA A 1 129 ? -16.005 21.370 24.595 1.00 93.06 129 ALA A CA 1
ATOM 961 C C . ALA A 1 129 ? -14.476 21.356 24.455 1.00 93.06 129 ALA A C 1
ATOM 963 O O . ALA A 1 129 ? -13.953 21.776 23.429 1.00 93.06 129 ALA A O 1
ATOM 964 N N . TYR A 1 130 ? -13.774 20.795 25.443 1.00 93.25 130 TYR A N 1
ATOM 965 C CA . TYR A 1 130 ? -12.328 20.610 25.385 1.00 93.25 130 TYR A CA 1
ATOM 966 C C . TYR A 1 130 ? -11.909 19.692 24.231 1.00 93.25 130 TYR A C 1
ATOM 968 O O . TYR A 1 130 ? -11.076 20.085 23.425 1.00 93.25 130 TYR A O 1
ATOM 976 N N . VAL A 1 131 ? -12.515 18.503 24.104 1.00 93.06 131 VAL A N 1
ATOM 977 C CA . VAL A 1 131 ? -12.201 17.561 23.014 1.00 93.06 131 VAL A CA 1
ATOM 978 C C . VAL A 1 131 ? -12.405 18.207 21.645 1.00 93.06 131 VAL A C 1
ATOM 980 O O . VAL A 1 131 ? -11.552 18.057 20.776 1.00 93.06 131 VAL A O 1
ATOM 983 N N . ARG A 1 132 ? -13.497 18.958 21.457 1.00 94.31 132 ARG A N 1
ATOM 984 C CA . ARG A 1 132 ? -13.737 19.698 20.211 1.00 94.31 132 ARG A CA 1
ATOM 985 C C . ARG A 1 132 ? -12.658 20.736 19.952 1.00 94.31 132 ARG A C 1
ATOM 987 O O . ARG A 1 132 ? -12.076 20.715 18.878 1.00 94.31 132 ARG A O 1
ATOM 994 N N . ASN A 1 133 ? -12.340 21.563 20.945 1.00 95.00 133 ASN A N 1
ATOM 995 C CA . ASN A 1 133 ? -11.313 22.588 20.802 1.00 95.00 133 ASN A CA 1
ATOM 996 C C . ASN A 1 133 ? -9.946 21.985 20.446 1.00 95.00 133 ASN A C 1
ATOM 998 O O . ASN A 1 133 ? -9.295 22.470 19.535 1.00 95.00 133 ASN A O 1
ATOM 1002 N N . VAL A 1 134 ? -9.526 20.903 21.109 1.00 93.81 134 VAL A N 1
ATOM 1003 C CA . VAL A 1 134 ? -8.242 20.240 20.813 1.00 93.81 134 VAL A CA 1
ATOM 1004 C C . VAL A 1 134 ? -8.218 19.693 19.380 1.00 93.81 134 VAL A C 1
ATOM 1006 O O . VAL A 1 134 ? -7.222 19.854 18.680 1.00 93.81 134 VAL A O 1
ATOM 1009 N N . ILE A 1 135 ? -9.317 19.085 18.916 1.00 94.75 135 ILE A N 1
ATOM 1010 C CA . ILE A 1 135 ? -9.439 18.586 17.536 1.00 94.75 135 ILE A CA 1
ATOM 1011 C C . ILE A 1 135 ? -9.413 19.748 16.527 1.00 94.75 135 ILE A C 1
ATOM 1013 O O . ILE A 1 135 ? -8.692 19.690 15.530 1.00 94.75 135 ILE A O 1
ATOM 1017 N N . GLU A 1 136 ? -10.172 20.813 16.785 1.00 94.31 136 GLU A N 1
ATOM 1018 C CA . GLU A 1 136 ? -10.272 21.998 15.923 1.00 94.31 136 GLU A CA 1
ATOM 1019 C C . GLU A 1 136 ? -8.941 22.754 15.825 1.00 94.31 136 GLU A C 1
ATOM 1021 O O . GLU A 1 136 ? -8.562 23.177 14.738 1.00 94.31 136 GLU A O 1
ATOM 1026 N N . GLN A 1 137 ? -8.207 22.871 16.934 1.00 95.88 137 GLN A N 1
ATOM 1027 C CA . GLN A 1 137 ? -6.920 23.573 17.013 1.00 95.88 137 GLN A CA 1
ATOM 1028 C C . GLN A 1 137 ? -5.710 22.696 16.656 1.00 95.88 137 GLN A C 1
ATOM 1030 O O . GLN A 1 137 ? -4.579 23.169 16.730 1.00 95.88 137 GLN A O 1
ATOM 1035 N N . ARG A 1 138 ? -5.922 21.427 16.274 1.00 95.81 138 ARG A N 1
ATOM 1036 C CA . ARG A 1 138 ? -4.846 20.466 15.962 1.00 95.81 138 ARG A CA 1
ATOM 1037 C C . ARG A 1 138 ? -3.847 20.286 17.116 1.00 95.81 138 ARG A C 1
ATOM 1039 O O . ARG A 1 138 ? -2.646 20.118 16.914 1.00 95.81 138 ARG A O 1
ATOM 1046 N N . GLU A 1 139 ? -4.348 20.296 18.348 1.00 94.81 139 GLU A N 1
ATOM 1047 C CA . GLU A 1 139 ? -3.555 20.056 19.555 1.00 94.81 139 GLU A CA 1
ATOM 1048 C C . GLU A 1 139 ? -3.412 18.550 19.847 1.00 94.81 139 GLU A C 1
ATOM 1050 O O . GLU A 1 139 ? -4.097 17.708 19.260 1.00 94.81 139 GLU A O 1
ATOM 1055 N N . GLU A 1 140 ? -2.501 18.181 20.749 1.00 93.38 140 GLU A N 1
ATOM 1056 C CA . GLU A 1 140 ? -2.308 16.783 21.148 1.00 93.38 140 GLU A CA 1
ATOM 1057 C C . GLU A 1 140 ? -3.569 16.227 21.828 1.00 93.38 140 GLU A C 1
ATOM 1059 O O . GLU A 1 140 ? -4.024 16.735 22.857 1.00 93.38 140 GLU A O 1
ATOM 1064 N N . VAL A 1 141 ? -4.131 15.149 21.273 1.00 89.50 141 VAL A N 1
ATOM 1065 C CA . VAL A 1 141 ? -5.350 14.532 21.807 1.00 89.50 141 VAL A CA 1
ATOM 1066 C C . VAL A 1 141 ? -4.996 13.416 22.774 1.00 89.50 141 VAL A C 1
ATOM 1068 O O . VAL A 1 141 ? -4.378 12.411 22.427 1.00 89.50 141 VAL A O 1
ATOM 1071 N N . TRP A 1 142 ? -5.491 13.534 24.001 1.00 90.38 142 TRP A N 1
ATOM 1072 C CA . TRP A 1 142 ? -5.409 12.451 24.972 1.00 90.38 142 TRP A CA 1
ATOM 1073 C C . TRP A 1 142 ? -6.457 11.391 24.627 1.00 90.38 142 TRP A C 1
ATOM 1075 O O . TRP A 1 142 ? -7.625 11.516 25.000 1.00 90.38 142 TRP A O 1
ATOM 1085 N N . GLY A 1 143 ? -6.044 10.332 23.924 1.00 89.19 143 GLY A N 1
ATOM 1086 C CA . GLY A 1 143 ? -6.948 9.272 23.451 1.00 89.19 143 GLY A CA 1
ATOM 1087 C C . GLY A 1 143 ? -7.834 8.654 24.546 1.00 89.19 143 GLY A C 1
ATOM 1088 O O . GLY A 1 143 ? -8.969 8.259 24.285 1.00 89.19 143 GLY A O 1
ATOM 1089 N N . ASP A 1 144 ? -7.360 8.626 25.792 1.00 90.69 144 ASP A N 1
ATOM 1090 C CA . ASP A 1 144 ? -8.123 8.151 26.952 1.00 90.69 144 ASP A CA 1
ATOM 1091 C C . ASP A 1 144 ? -9.270 9.105 27.308 1.00 90.69 144 ASP A C 1
ATOM 1093 O O . ASP A 1 144 ? -10.398 8.664 27.536 1.00 90.69 144 ASP A O 1
ATOM 1097 N N . LEU A 1 145 ? -9.014 10.418 27.295 1.00 90.50 145 LEU A N 1
ATOM 1098 C CA . LEU A 1 145 ? -10.050 11.428 27.501 1.00 90.50 145 LEU A CA 1
ATOM 1099 C C . LEU A 1 145 ? -11.086 11.369 26.378 1.00 90.50 145 LEU A C 1
ATOM 1101 O O . LEU A 1 145 ? -12.281 11.367 26.666 1.00 90.50 145 LEU A O 1
ATOM 1105 N N . LEU A 1 146 ? -10.640 11.237 25.125 1.00 92.69 146 LEU A N 1
ATOM 1106 C CA . LEU A 1 146 ? -11.528 11.075 23.974 1.00 92.69 146 LEU A CA 1
ATOM 1107 C C . LEU A 1 146 ? -12.487 9.890 24.175 1.00 92.69 146 LEU A C 1
ATOM 1109 O O . LEU A 1 146 ? -13.695 10.054 24.029 1.00 92.69 146 LEU A O 1
ATOM 1113 N N . MET A 1 147 ? -11.981 8.730 24.609 1.00 92.62 147 MET A N 1
ATOM 1114 C CA . MET A 1 147 ? -12.803 7.551 24.920 1.00 92.62 147 MET A CA 1
ATOM 1115 C C . MET A 1 147 ? -13.781 7.778 26.080 1.00 92.62 147 MET A C 1
ATOM 1117 O O . MET A 1 147 ? -14.930 7.333 26.025 1.00 92.62 147 MET A O 1
ATOM 1121 N N . ILE A 1 148 ? -13.353 8.469 27.141 1.00 91.75 148 ILE A N 1
ATOM 1122 C CA . ILE A 1 148 ? -14.227 8.782 28.279 1.00 91.75 148 ILE A CA 1
ATOM 1123 C C . ILE A 1 148 ? -15.379 9.699 27.842 1.00 91.75 148 ILE A C 1
ATOM 1125 O O . ILE A 1 148 ? -16.530 9.471 28.229 1.00 91.75 148 ILE A O 1
ATOM 1129 N N . VAL A 1 149 ? -15.098 10.726 27.034 1.00 93.00 149 VAL A N 1
ATOM 1130 C CA . VAL A 1 149 ? -16.129 11.640 26.518 1.00 93.00 149 VAL A CA 1
ATOM 1131 C C . VAL A 1 149 ? -17.032 10.921 25.516 1.00 93.00 149 VAL A C 1
ATOM 1133 O O . VAL A 1 149 ? -18.252 11.058 25.612 1.00 93.00 149 VAL A O 1
ATOM 1136 N N . MET A 1 150 ? -16.468 10.086 24.638 1.00 94.31 150 MET A N 1
ATOM 1137 C CA . MET A 1 150 ? -17.207 9.266 23.672 1.00 94.31 150 MET A CA 1
ATOM 1138 C C . MET A 1 150 ? -18.260 8.379 24.352 1.00 94.31 150 MET A C 1
ATOM 1140 O O . MET A 1 150 ? -19.400 8.329 23.905 1.00 94.31 150 MET A O 1
ATOM 1144 N N . ASN A 1 151 ? -17.937 7.761 25.493 1.00 91.31 151 ASN A N 1
ATOM 1145 C CA . ASN A 1 151 ? -18.899 6.950 26.254 1.00 91.31 151 ASN A CA 1
ATOM 1146 C C . ASN A 1 151 ? -20.086 7.753 26.821 1.00 91.31 151 ASN A C 1
ATOM 1148 O O . ASN A 1 151 ? -21.143 7.182 27.075 1.00 91.31 151 ASN A O 1
ATOM 1152 N N . ASN A 1 152 ? -19.930 9.062 27.047 1.00 91.56 152 ASN A N 1
ATOM 1153 C CA . ASN A 1 152 ? -20.988 9.918 27.598 1.00 91.56 152 ASN A CA 1
ATOM 1154 C C . ASN A 1 152 ? -21.779 10.669 26.524 1.00 91.56 152 ASN A C 1
ATOM 1156 O O . ASN A 1 152 ? -22.975 10.918 26.681 1.00 91.56 152 ASN A O 1
ATOM 1160 N N . LYS A 1 153 ? -21.086 11.122 25.479 1.00 94.31 153 LYS A N 1
ATOM 1161 C CA . LYS A 1 153 ? -21.603 11.991 24.419 1.00 94.31 153 LYS A CA 1
ATOM 1162 C C . LYS A 1 153 ? -21.167 11.439 23.055 1.00 94.31 153 LYS A C 1
ATOM 1164 O O . LYS A 1 153 ? -20.442 12.130 22.343 1.00 94.31 153 LYS A O 1
ATOM 1169 N N . PRO A 1 154 ? -21.606 10.223 22.679 1.00 95.00 154 PRO A N 1
ATOM 1170 C CA . PRO A 1 154 ? -21.090 9.542 21.495 1.00 95.00 154 PRO A CA 1
ATOM 1171 C C . PRO A 1 154 ? -21.363 10.334 20.214 1.00 95.00 154 PRO A C 1
ATOM 1173 O O . PRO A 1 154 ? -20.430 10.617 19.478 1.00 95.00 154 PRO A O 1
ATOM 1176 N N . ALA A 1 155 ? -22.595 10.811 20.003 1.00 96.56 155 ALA A N 1
ATOM 1177 C CA . ALA A 1 155 ? -22.947 11.564 18.795 1.00 96.56 155 ALA A CA 1
ATOM 1178 C C . ALA A 1 155 ? -22.128 12.854 18.589 1.00 96.56 155 ALA A C 1
ATOM 1180 O O . ALA A 1 155 ? -21.537 13.014 17.522 1.00 96.56 155 ALA A O 1
ATOM 1181 N N . PRO A 1 156 ? -22.010 13.768 19.574 1.00 96.50 156 PRO A N 1
ATOM 1182 C CA . PRO A 1 156 ? -21.198 14.972 19.400 1.00 96.50 156 PRO A CA 1
ATOM 1183 C C . PRO A 1 156 ? -19.701 14.734 19.1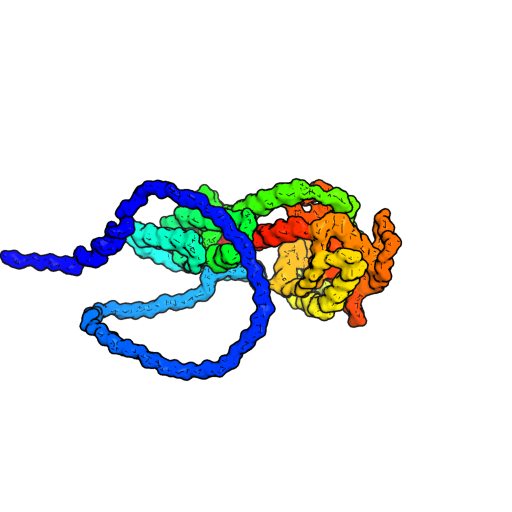72 1.00 96.50 156 PRO A C 1
ATOM 1185 O O . PRO A 1 156 ? -19.072 15.580 18.534 1.00 96.50 156 PRO A O 1
ATOM 1188 N N . VAL A 1 157 ? -19.139 13.654 19.731 1.00 96.12 157 VAL A N 1
ATOM 1189 C CA . VAL A 1 157 ? -17.721 13.287 19.571 1.00 96.12 157 VAL A CA 1
ATOM 1190 C C . VAL A 1 157 ? -17.492 12.593 18.234 1.00 96.12 157 VAL A C 1
ATOM 1192 O O . VAL A 1 157 ? -16.575 12.976 17.518 1.00 96.12 157 VAL A O 1
ATOM 1195 N N . GLU A 1 158 ? -18.343 11.629 17.870 1.00 97.56 158 GLU A N 1
ATOM 1196 C CA . GLU A 1 158 ? -18.336 10.981 16.554 1.00 97.56 158 GLU A CA 1
ATOM 1197 C C . GLU A 1 158 ? -18.385 12.031 15.450 1.00 97.56 158 GLU A C 1
ATOM 1199 O O . GLU A 1 158 ? -17.517 12.042 14.586 1.00 97.56 158 GLU A O 1
ATOM 1204 N N . GLN A 1 159 ? -19.324 12.976 15.532 1.00 97.62 159 GLN A N 1
ATOM 1205 C CA . GLN A 1 159 ? -19.436 14.055 14.557 1.00 97.62 159 GLN A CA 1
ATOM 1206 C C . GLN A 1 159 ? -18.135 14.866 14.444 1.00 97.62 159 GLN A C 1
ATOM 1208 O O . GLN A 1 159 ? -17.644 15.066 13.339 1.00 97.62 159 GLN A O 1
ATOM 1213 N N . ALA A 1 160 ? -17.531 15.264 15.571 1.00 97.00 160 ALA A N 1
ATOM 1214 C CA . ALA A 1 160 ? -16.273 16.015 15.566 1.00 97.00 160 ALA A CA 1
ATOM 1215 C C . ALA A 1 160 ? -15.111 15.219 14.940 1.00 97.00 160 ALA A C 1
ATOM 1217 O O . ALA A 1 160 ? -14.310 15.780 14.194 1.00 97.00 160 ALA A O 1
ATOM 1218 N N . LEU A 1 161 ? -15.034 13.908 15.202 1.00 97.38 161 LEU A N 1
ATOM 1219 C CA . LEU A 1 161 ? -14.042 13.025 14.584 1.00 97.38 161 LEU A CA 1
ATOM 1220 C C . LEU A 1 161 ? -14.249 12.915 13.072 1.00 97.38 161 LEU A C 1
ATOM 1222 O O . LEU A 1 161 ? -13.281 13.000 12.316 1.00 97.38 161 LEU A O 1
ATOM 1226 N N . LEU A 1 162 ? -15.493 12.740 12.620 1.00 97.81 162 LEU A N 1
ATOM 1227 C CA . LEU A 1 162 ? -15.811 12.603 11.199 1.00 97.81 162 LEU A CA 1
ATOM 1228 C C . LEU A 1 162 ? -15.600 13.913 10.433 1.00 97.81 162 LEU A C 1
ATOM 1230 O O . LEU A 1 162 ? -15.069 13.878 9.325 1.00 97.81 162 LEU A O 1
ATOM 1234 N N . ASP A 1 163 ? -15.944 15.058 11.021 1.00 97.62 163 ASP A N 1
ATOM 1235 C CA . ASP A 1 163 ? -15.705 16.372 10.414 1.00 97.62 163 ASP A CA 1
ATOM 1236 C C . ASP A 1 163 ? -14.207 16.654 10.281 1.00 97.62 163 ASP A C 1
ATOM 1238 O O . ASP A 1 163 ? -13.734 16.998 9.197 1.00 97.62 163 ASP A O 1
ATOM 1242 N N . CYS A 1 164 ? -13.439 16.395 11.344 1.00 97.56 164 CYS A N 1
ATOM 1243 C CA . CYS A 1 164 ? -11.982 16.468 11.303 1.00 97.56 164 CYS A CA 1
ATOM 1244 C C . CYS A 1 164 ? -11.391 15.536 10.235 1.00 97.56 164 CYS A C 1
ATOM 1246 O O . CYS A 1 164 ? -10.498 15.937 9.494 1.00 97.56 164 CYS A O 1
ATOM 1248 N N . THR A 1 165 ? -11.895 14.303 10.133 1.00 97.81 165 THR A N 1
ATOM 1249 C CA . THR A 1 165 ? -11.430 13.321 9.141 1.00 97.81 165 THR A CA 1
ATOM 1250 C C . THR A 1 165 ? -11.684 13.815 7.722 1.00 97.81 165 THR A C 1
ATOM 1252 O O . THR A 1 165 ? -10.778 13.789 6.898 1.00 97.81 165 THR A O 1
ATOM 1255 N N . ARG A 1 166 ? -12.891 14.316 7.425 1.00 97.94 166 ARG A N 1
ATOM 1256 C CA . ARG A 1 166 ? -13.202 14.875 6.101 1.00 97.94 166 ARG A CA 1
ATOM 1257 C C . ARG A 1 166 ? -12.303 16.054 5.756 1.00 97.94 166 ARG A C 1
ATOM 1259 O O . ARG A 1 166 ? -11.864 16.149 4.615 1.00 97.94 166 ARG A O 1
ATOM 1266 N N . GLN A 1 167 ? -12.028 16.928 6.723 1.00 96.88 167 GLN A N 1
ATOM 1267 C CA . GLN A 1 167 ? -11.163 18.084 6.514 1.00 96.88 167 GLN A CA 1
ATOM 1268 C C . GLN A 1 167 ? -9.725 17.659 6.196 1.00 96.88 167 GLN A C 1
ATOM 1270 O O . GLN A 1 167 ? -9.208 18.048 5.155 1.00 96.88 167 GLN A O 1
ATOM 1275 N N . VAL A 1 168 ? -9.109 16.827 7.044 1.00 96.62 168 VAL A N 1
ATOM 1276 C CA . VAL A 1 168 ? -7.705 16.407 6.878 1.00 96.62 168 VAL A CA 1
ATOM 1277 C C . VAL A 1 168 ? -7.504 15.568 5.613 1.00 96.62 168 VAL A C 1
ATOM 1279 O O . VAL A 1 168 ? -6.481 15.686 4.951 1.00 96.62 168 VAL A O 1
ATOM 1282 N N . LEU A 1 169 ? -8.475 14.721 5.259 1.00 96.38 169 LEU A N 1
ATOM 1283 C CA . LEU A 1 169 ? -8.383 13.835 4.093 1.00 96.38 169 LEU A CA 1
ATOM 1284 C C . LEU A 1 169 ? -8.820 14.496 2.773 1.00 96.38 169 LEU A C 1
ATOM 1286 O O . LEU A 1 169 ? -8.883 13.822 1.744 1.00 96.38 169 LEU A O 1
ATOM 1290 N N . SER A 1 170 ? -9.157 15.787 2.782 1.00 94.88 170 SER A N 1
ATOM 1291 C CA . SER A 1 170 ? -9.482 16.520 1.555 1.00 94.88 170 SER A CA 1
ATOM 1292 C C . SER A 1 170 ? -8.220 16.802 0.738 1.00 94.88 170 SER A C 1
ATOM 1294 O O . SER A 1 170 ? -7.170 17.104 1.292 1.00 94.88 170 SER A O 1
ATOM 1296 N N . ALA A 1 171 ? -8.316 16.699 -0.589 1.00 91.81 171 ALA A N 1
ATOM 1297 C CA . ALA A 1 171 ? -7.190 16.962 -1.480 1.00 91.81 171 ALA A CA 1
ATOM 1298 C C . ALA A 1 171 ? -6.965 18.481 -1.683 1.00 91.81 171 ALA A C 1
ATOM 1300 O O . ALA A 1 171 ? -7.945 19.210 -1.858 1.00 91.81 171 ALA A O 1
ATOM 1301 N N . PRO A 1 172 ? -5.706 18.964 -1.740 1.00 92.81 172 PRO A N 1
ATOM 1302 C CA . PRO A 1 172 ? -4.483 18.238 -1.395 1.00 92.81 172 PRO A CA 1
ATOM 1303 C C . PRO A 1 172 ? -4.381 18.011 0.122 1.00 92.81 172 PRO A C 1
ATOM 1305 O O . PRO A 1 172 ? -4.675 18.914 0.900 1.00 92.81 172 PRO A O 1
ATOM 1308 N N . ILE A 1 173 ? -3.935 16.818 0.528 1.00 93.81 173 ILE A N 1
ATOM 1309 C CA . ILE A 1 173 ? -3.733 16.494 1.946 1.00 93.81 173 ILE A CA 1
ATOM 1310 C C . ILE A 1 173 ? -2.515 17.273 2.449 1.00 93.81 173 ILE A C 1
ATOM 1312 O O . ILE A 1 173 ? -1.415 17.121 1.913 1.00 93.81 173 ILE A O 1
ATOM 1316 N N . ASP A 1 174 ? -2.709 18.096 3.478 1.00 95.19 174 ASP A N 1
ATOM 1317 C CA . ASP A 1 174 ? -1.608 18.794 4.138 1.00 95.19 174 ASP A CA 1
ATOM 1318 C C . ASP A 1 174 ? -0.739 17.787 4.926 1.00 95.19 174 ASP A C 1
ATOM 1320 O O . ASP A 1 174 ? -1.270 17.047 5.766 1.00 95.19 174 ASP A O 1
ATOM 1324 N N . PRO A 1 175 ? 0.585 17.713 4.673 1.00 93.69 175 PRO A N 1
ATOM 1325 C CA . PRO A 1 175 ? 1.445 16.725 5.321 1.00 93.69 175 PRO A CA 1
ATOM 1326 C C . PRO A 1 175 ? 1.507 16.856 6.847 1.00 93.69 175 PRO A C 1
ATOM 1328 O O . PRO A 1 175 ? 1.583 15.838 7.540 1.00 93.69 175 PRO A O 1
ATOM 1331 N N . ASP A 1 176 ? 1.469 18.079 7.380 1.00 95.56 176 ASP A N 1
ATOM 1332 C CA . ASP A 1 176 ? 1.563 18.329 8.818 1.00 95.56 176 ASP A CA 1
ATOM 1333 C C . ASP A 1 176 ? 0.238 17.974 9.509 1.00 95.56 176 ASP A C 1
ATOM 1335 O O . ASP A 1 176 ? 0.241 17.288 10.540 1.00 95.56 176 ASP A O 1
ATOM 1339 N N . GLU A 1 177 ? -0.902 18.337 8.907 1.00 96.38 177 GLU A N 1
ATOM 1340 C CA . GLU A 1 177 ? -2.223 17.910 9.384 1.00 96.38 177 GLU A CA 1
ATOM 1341 C C . GLU A 1 177 ? -2.384 16.388 9.329 1.00 96.38 177 GLU A C 1
ATOM 1343 O O . GLU A 1 177 ? -2.921 15.797 10.269 1.00 96.38 177 GLU A O 1
ATOM 1348 N N . TRP A 1 178 ? -1.882 15.728 8.281 1.00 95.44 178 TRP A N 1
ATOM 1349 C CA . TRP A 1 178 ? -1.885 14.268 8.198 1.00 95.44 178 TRP A CA 1
ATOM 1350 C C . TRP A 1 178 ? -1.055 13.630 9.311 1.00 95.44 178 TRP A C 1
ATOM 1352 O O . TRP A 1 178 ? -1.523 12.704 9.981 1.00 95.44 178 TRP A O 1
ATOM 1362 N N . VAL A 1 179 ? 0.169 14.115 9.544 1.00 94.69 179 VAL A N 1
ATOM 1363 C CA . VAL A 1 179 ? 1.030 13.602 10.619 1.00 94.69 179 VAL A CA 1
ATOM 1364 C C . VAL A 1 179 ? 0.346 13.773 11.972 1.00 94.69 179 VAL A C 1
ATOM 1366 O O . VAL A 1 179 ? 0.333 12.828 12.770 1.00 94.69 179 VAL A O 1
ATOM 1369 N N . TRP A 1 180 ? -0.258 14.937 12.222 1.00 95.94 180 TRP A N 1
ATOM 1370 C CA . TRP A 1 180 ? -1.044 15.168 13.427 1.00 95.94 180 TRP A CA 1
ATOM 1371 C C . TRP A 1 180 ? -2.217 14.189 13.527 1.00 95.94 180 TRP A C 1
ATOM 1373 O O . TRP A 1 180 ? -2.345 13.508 14.547 1.00 95.94 180 TRP A O 1
ATOM 1383 N N . PHE A 1 181 ? -3.035 14.063 12.481 1.00 96.69 181 PHE A N 1
ATOM 1384 C CA . PHE A 1 181 ? -4.221 13.208 12.465 1.00 96.69 181 PHE A CA 1
ATOM 1385 C C . PHE A 1 181 ? -3.849 11.750 12.703 1.00 96.69 181 PHE A C 1
ATOM 1387 O O . PHE A 1 181 ? -4.440 11.089 13.558 1.00 96.69 181 PHE A O 1
ATOM 1394 N N . ARG A 1 182 ? -2.813 11.256 12.019 1.00 94.94 182 ARG A N 1
ATOM 1395 C CA . ARG A 1 182 ? -2.306 9.894 12.185 1.00 94.94 182 ARG A CA 1
ATOM 1396 C C . ARG A 1 182 ? -1.884 9.629 13.629 1.00 94.94 182 ARG A C 1
ATOM 1398 O O . ARG A 1 182 ? -2.241 8.602 14.203 1.00 94.94 182 ARG A O 1
ATOM 1405 N N . ASN A 1 183 ? -1.128 10.554 14.217 1.00 93.56 183 ASN A N 1
ATOM 1406 C CA . ASN A 1 183 ? -0.536 10.362 15.537 1.00 93.56 183 ASN A CA 1
ATOM 1407 C C . ASN A 1 183 ? -1.536 10.581 16.683 1.00 93.56 183 ASN A C 1
ATOM 1409 O O . ASN A 1 183 ? -1.414 9.904 17.703 1.00 93.56 183 ASN A O 1
ATOM 1413 N N . ASN A 1 184 ? -2.517 11.475 16.520 1.00 94.38 184 ASN A N 1
ATOM 1414 C CA . ASN A 1 184 ? -3.408 11.926 17.597 1.00 94.38 184 ASN A CA 1
ATOM 1415 C C . ASN A 1 184 ? -4.849 11.433 17.479 1.00 94.38 184 ASN A C 1
ATOM 1417 O O . ASN A 1 184 ? -5.527 11.313 18.494 1.00 94.38 184 ASN A O 1
ATOM 1421 N N . ILE A 1 185 ? -5.336 11.172 16.265 1.00 95.69 185 ILE A N 1
ATOM 1422 C CA . ILE A 1 185 ? -6.734 10.806 16.018 1.00 95.69 185 ILE A CA 1
ATOM 1423 C C . ILE A 1 185 ? -6.823 9.356 15.540 1.00 95.69 185 ILE A C 1
ATOM 1425 O O . ILE A 1 185 ? -7.463 8.526 16.192 1.00 95.69 185 ILE A O 1
ATOM 1429 N N . LEU A 1 186 ? -6.150 9.018 14.436 1.00 94.94 186 LEU A N 1
ATOM 1430 C CA . LEU A 1 186 ? -6.188 7.687 13.819 1.00 94.94 186 LEU A CA 1
ATOM 1431 C C . LEU A 1 186 ? -5.655 6.594 14.756 1.00 94.94 186 LEU A C 1
ATOM 1433 O O . LEU A 1 186 ? -6.155 5.474 14.763 1.00 94.94 186 LEU A O 1
ATOM 1437 N N . SER A 1 187 ? -4.675 6.940 15.589 1.00 93.06 187 SER A N 1
ATOM 1438 C CA . SER A 1 187 ? -4.071 6.044 16.575 1.00 93.06 187 SER A CA 1
ATOM 1439 C C . SER A 1 187 ? -4.964 5.754 17.789 1.00 93.06 187 SER A C 1
ATOM 1441 O O . SER A 1 187 ? -4.605 4.914 18.613 1.00 93.06 187 SER A O 1
ATOM 1443 N N . THR A 1 188 ? -6.103 6.434 17.952 1.00 94.62 188 THR A N 1
ATOM 1444 C CA . THR A 1 188 ? -6.943 6.302 19.151 1.00 94.62 188 THR A CA 1
ATOM 1445 C C . THR A 1 188 ? -7.906 5.125 19.061 1.00 94.62 188 THR A C 1
ATOM 1447 O O . THR A 1 188 ? -8.367 4.733 17.996 1.00 94.62 188 THR A O 1
ATOM 1450 N N . TYR A 1 189 ? -8.315 4.594 20.212 1.00 95.06 189 TYR A N 1
ATOM 1451 C CA . TYR A 1 189 ? -9.296 3.506 20.272 1.00 95.06 189 TYR A CA 1
ATOM 1452 C C . TYR A 1 189 ? -10.751 3.959 20.026 1.00 95.06 189 TYR A C 1
ATOM 1454 O O . TYR A 1 189 ? -11.653 3.120 20.051 1.00 95.06 189 TYR A O 1
ATOM 1462 N N . ALA A 1 190 ? -10.991 5.256 19.776 1.00 95.62 190 ALA A N 1
ATOM 1463 C CA . ALA A 1 190 ? -12.327 5.817 19.543 1.00 95.62 190 ALA A CA 1
ATOM 1464 C C . ALA A 1 190 ? -13.005 5.231 18.299 1.00 95.62 190 ALA A C 1
ATOM 1466 O O . ALA A 1 190 ? -14.225 5.084 18.268 1.00 95.62 190 ALA A O 1
ATOM 1467 N N . TRP A 1 191 ? -12.213 4.789 17.323 1.00 97.06 191 TRP A N 1
ATOM 1468 C CA . TRP A 1 191 ? -12.687 4.116 16.115 1.00 97.06 191 TRP A CA 1
ATOM 1469 C C . TRP A 1 191 ? -13.419 2.794 16.388 1.00 97.06 191 TRP A C 1
ATOM 1471 O O . TRP A 1 191 ? -14.264 2.379 15.595 1.00 97.06 191 TRP A O 1
ATOM 1481 N N . PHE A 1 192 ? -13.154 2.158 17.534 1.00 97.25 192 PHE A N 1
ATOM 1482 C CA . PHE A 1 192 ? -13.809 0.921 17.968 1.00 97.25 192 PHE A CA 1
ATOM 1483 C C . PHE A 1 192 ? -15.054 1.150 18.832 1.00 97.25 192 PHE A C 1
ATOM 1485 O O . PHE A 1 192 ? -15.623 0.188 19.354 1.00 97.25 192 PHE A O 1
ATOM 1492 N N . ALA A 1 193 ? -15.482 2.400 19.019 1.00 96.00 193 ALA A N 1
ATOM 1493 C CA . ALA A 1 193 ? -16.754 2.692 19.660 1.00 96.00 193 ALA A CA 1
ATOM 1494 C C . ALA A 1 193 ? -17.923 2.367 18.705 1.00 96.00 193 ALA A C 1
ATOM 1496 O O . ALA A 1 193 ? -17.788 2.552 17.490 1.00 96.00 193 ALA A O 1
ATOM 1497 N N . PRO A 1 194 ? -19.074 1.898 19.223 1.00 96.94 194 PRO A N 1
ATOM 1498 C CA . PRO A 1 194 ? -20.292 1.788 18.427 1.00 96.94 194 PRO A CA 1
ATOM 1499 C C . PRO A 1 194 ? -20.673 3.145 17.832 1.00 96.94 194 PRO A C 1
ATOM 1501 O O . PRO A 1 194 ? -20.586 4.167 18.516 1.00 96.94 194 PRO A O 1
ATOM 1504 N N . SER A 1 195 ? -21.113 3.152 16.576 1.00 97.69 195 SER A N 1
ATOM 1505 C CA . SER A 1 195 ? -21.616 4.370 15.946 1.00 97.69 195 SER A CA 1
ATOM 1506 C C . SER A 1 195 ? -22.973 4.745 16.540 1.00 97.69 195 SER A C 1
ATOM 1508 O O . SER A 1 195 ? -23.879 3.921 16.669 1.00 97.69 195 SER A O 1
ATOM 1510 N N . SER A 1 196 ? -23.117 6.016 16.894 1.00 97.31 196 SER A N 1
ATOM 1511 C CA . SER A 1 196 ? -24.380 6.618 17.318 1.00 97.31 196 SER A CA 1
ATOM 1512 C C . SER A 1 196 ? -25.302 6.944 16.144 1.00 97.31 196 SER A C 1
ATOM 1514 O O . SER A 1 196 ? -26.516 7.019 16.326 1.00 97.31 196 SER A O 1
ATOM 1516 N N . SER A 1 197 ? -24.735 7.128 14.949 1.00 97.00 197 SER A N 1
ATOM 1517 C CA . SER A 1 197 ? -25.472 7.468 13.731 1.00 97.00 197 SER A CA 1
ATOM 1518 C C . SER A 1 197 ? -25.963 6.236 12.963 1.00 97.00 197 SER A C 1
ATOM 1520 O O . SER A 1 197 ? -26.953 6.323 12.236 1.00 97.00 197 SER A O 1
ATOM 1522 N N . ARG A 1 198 ? -25.315 5.074 13.140 1.00 97.25 198 ARG A N 1
ATOM 1523 C CA . ARG A 1 198 ? -25.648 3.832 12.431 1.00 97.25 198 ARG A CA 1
ATOM 1524 C C . ARG A 1 198 ? -25.662 2.620 13.381 1.00 97.25 198 ARG A C 1
ATOM 1526 O O . ARG A 1 198 ? -24.607 2.082 13.721 1.00 97.25 198 ARG A O 1
ATOM 1533 N N . PRO A 1 199 ? -26.853 2.147 13.800 1.00 95.62 199 PRO A N 1
ATOM 1534 C CA . PRO A 1 199 ? -26.973 0.979 14.667 1.00 95.62 199 PRO A CA 1
ATOM 1535 C C . PRO A 1 199 ? -26.295 -0.260 14.074 1.00 95.62 199 PRO A C 1
ATOM 1537 O O . PRO A 1 199 ? -26.494 -0.591 12.907 1.00 95.62 199 PRO A O 1
ATOM 1540 N N . GLY A 1 200 ? -25.516 -0.965 14.895 1.00 95.25 200 GLY A N 1
ATOM 1541 C CA . GLY A 1 200 ? -24.806 -2.181 14.487 1.00 95.25 200 GLY A CA 1
ATOM 1542 C C . GLY A 1 200 ? -23.484 -1.948 13.750 1.00 95.25 200 GLY A C 1
ATOM 1543 O O . GLY A 1 200 ? -22.828 -2.928 13.405 1.00 95.25 200 GLY A O 1
ATOM 1544 N N . SER A 1 201 ? -23.073 -0.693 13.545 1.00 97.12 201 SER A N 1
ATOM 1545 C CA . SER A 1 201 ? -21.755 -0.344 13.009 1.00 97.12 201 SER A CA 1
ATOM 1546 C C . SER A 1 201 ? -20.869 0.312 14.072 1.00 97.12 201 SER A C 1
ATOM 1548 O O . SER A 1 201 ? -21.295 0.597 15.197 1.00 97.12 201 SER A O 1
ATOM 1550 N N . PHE A 1 202 ? -19.616 0.556 13.712 1.00 97.69 202 PHE A N 1
ATOM 1551 C CA . PHE A 1 202 ? -18.624 1.242 14.530 1.00 97.69 202 PHE A CA 1
ATOM 1552 C C . PHE A 1 202 ? -18.177 2.539 13.851 1.00 97.69 202 PHE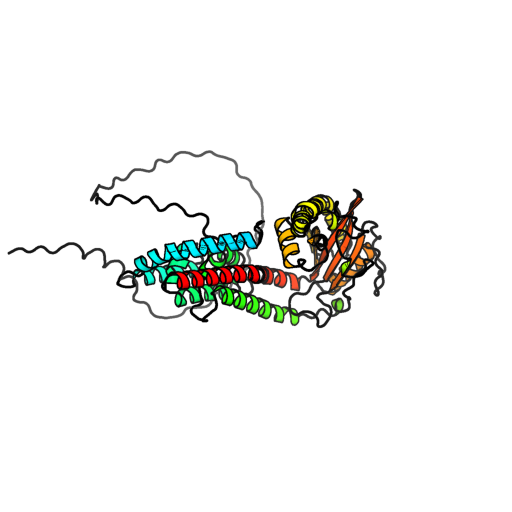 A C 1
ATOM 1554 O O . PHE A 1 202 ? -18.432 2.757 12.667 1.00 97.69 202 PHE A O 1
ATOM 1561 N N . VAL A 1 203 ? -17.499 3.419 14.590 1.00 97.75 203 VAL A N 1
ATOM 1562 C CA . VAL A 1 203 ? -17.019 4.695 14.030 1.00 97.75 203 VAL A CA 1
ATOM 1563 C C . VAL A 1 203 ? -15.998 4.478 12.903 1.00 97.75 203 VAL A C 1
ATOM 1565 O O . VAL A 1 203 ? -15.995 5.236 11.935 1.00 97.75 203 VAL A O 1
ATOM 1568 N N . TYR A 1 204 ? -15.173 3.424 12.967 1.00 97.00 204 TYR A N 1
ATOM 1569 C CA . TYR A 1 204 ? -14.209 3.119 11.899 1.00 97.00 204 TYR A CA 1
ATOM 1570 C C . TYR A 1 204 ? -14.874 2.825 10.539 1.00 97.00 204 TYR A C 1
ATOM 1572 O O . TYR A 1 204 ? -14.249 3.055 9.506 1.00 97.00 204 TYR A O 1
ATOM 1580 N N . ASP A 1 205 ? -16.126 2.348 10.513 1.00 97.81 205 ASP A N 1
ATOM 1581 C CA . ASP A 1 205 ? -16.838 2.095 9.254 1.00 97.81 205 ASP A CA 1
ATOM 1582 C C . ASP A 1 205 ? -17.022 3.409 8.473 1.00 97.81 205 ASP A C 1
ATOM 1584 O O . ASP A 1 205 ? -16.781 3.458 7.268 1.00 97.81 205 ASP A O 1
ATOM 1588 N N . HIS A 1 206 ? -17.344 4.501 9.176 1.00 98.12 206 HIS A N 1
ATOM 1589 C CA . HIS A 1 206 ? -17.454 5.842 8.589 1.00 98.12 206 HIS A CA 1
ATOM 1590 C C . HIS A 1 206 ? -16.096 6.399 8.149 1.00 98.12 206 HIS A C 1
ATOM 1592 O O . HIS A 1 206 ? -16.007 7.037 7.105 1.00 98.12 206 HIS A O 1
ATOM 1598 N N . LEU A 1 207 ? -15.025 6.136 8.907 1.00 98.00 207 LEU A N 1
ATOM 1599 C CA . LEU A 1 207 ? -13.655 6.490 8.507 1.00 98.00 207 LEU A CA 1
ATOM 1600 C C . LEU A 1 207 ? -13.280 5.831 7.169 1.00 98.00 207 LEU A C 1
ATOM 1602 O O . LEU A 1 207 ? -12.764 6.501 6.275 1.00 98.00 207 LEU A O 1
ATOM 1606 N N . LEU A 1 208 ? -13.561 4.532 7.018 1.00 97.94 208 LEU A N 1
ATOM 1607 C CA . LEU A 1 208 ? -13.309 3.800 5.775 1.00 97.94 208 LEU A CA 1
ATOM 1608 C C . LEU A 1 208 ? -14.170 4.319 4.620 1.00 97.94 208 LEU A C 1
ATOM 1610 O O . LEU A 1 208 ? -13.696 4.379 3.488 1.00 97.94 208 LEU A O 1
ATOM 1614 N N . GLU A 1 209 ? -15.424 4.688 4.882 1.00 97.94 209 GLU A N 1
ATOM 1615 C CA . GLU A 1 209 ? -16.296 5.308 3.881 1.00 97.94 209 GLU A CA 1
ATOM 1616 C C . GLU A 1 209 ? -15.742 6.643 3.394 1.00 97.94 209 GLU A C 1
ATOM 1618 O O . GLU A 1 209 ? -15.588 6.804 2.186 1.00 97.94 209 GLU A O 1
ATOM 1623 N N . ILE A 1 210 ? -15.348 7.541 4.304 1.00 98.19 210 ILE A N 1
ATOM 1624 C CA . ILE A 1 210 ? -14.733 8.828 3.945 1.00 98.19 210 ILE A CA 1
ATOM 1625 C C . ILE A 1 210 ? -13.455 8.595 3.130 1.00 98.19 210 ILE A C 1
ATOM 1627 O O . ILE A 1 210 ? -13.273 9.208 2.082 1.00 98.19 210 ILE A O 1
ATOM 1631 N N . ALA A 1 211 ? -12.577 7.681 3.556 1.00 97.50 211 ALA A N 1
ATOM 1632 C CA . ALA A 1 211 ? -11.344 7.399 2.822 1.00 97.50 211 ALA A CA 1
ATOM 1633 C C . ALA A 1 211 ? -11.619 6.880 1.397 1.00 97.50 211 ALA A C 1
ATOM 1635 O O . ALA A 1 211 ? -10.972 7.313 0.445 1.00 97.50 211 ALA A O 1
ATOM 1636 N N . ARG A 1 212 ? -12.601 5.984 1.223 1.00 97.12 212 ARG A N 1
ATOM 1637 C CA . ARG A 1 212 ? -12.998 5.470 -0.101 1.00 97.12 212 ARG A CA 1
ATOM 1638 C C . ARG A 1 212 ? -13.675 6.529 -0.964 1.00 97.12 212 ARG A C 1
ATOM 1640 O O . ARG A 1 212 ? -13.414 6.557 -2.162 1.00 97.12 212 ARG A O 1
ATOM 1647 N N . GLU A 1 213 ? -14.511 7.378 -0.372 1.00 97.19 213 GLU A N 1
ATOM 1648 C CA . GLU A 1 213 ? -15.117 8.537 -1.034 1.00 97.19 213 GLU A CA 1
ATOM 1649 C C . GLU A 1 213 ? -14.021 9.448 -1.594 1.00 97.19 213 GLU A C 1
ATOM 1651 O O . GLU A 1 213 ? -14.014 9.721 -2.790 1.00 97.19 213 GLU A O 1
ATOM 1656 N N . LYS A 1 214 ? -13.015 9.800 -0.782 1.00 96.00 214 LYS A N 1
ATOM 1657 C CA . LYS A 1 214 ? -11.877 10.624 -1.218 1.00 96.00 214 LYS A CA 1
ATOM 1658 C C . LYS A 1 214 ? -11.009 9.954 -2.282 1.00 96.00 214 LYS A C 1
ATOM 1660 O O . LYS A 1 214 ? -10.606 10.615 -3.234 1.00 96.00 214 LYS A O 1
ATOM 1665 N N . ILE A 1 215 ? -10.777 8.640 -2.198 1.00 95.25 215 ILE A N 1
ATOM 1666 C CA . ILE A 1 215 ? -10.094 7.894 -3.273 1.00 95.25 215 ILE A CA 1
ATOM 1667 C C . ILE A 1 215 ? -10.907 7.951 -4.571 1.00 95.25 215 ILE A C 1
ATOM 1669 O O . ILE A 1 215 ? -10.329 8.120 -5.644 1.00 95.25 215 ILE A O 1
ATOM 1673 N N . ALA A 1 216 ? -12.230 7.795 -4.487 1.00 94.88 216 ALA A N 1
ATOM 1674 C CA . ALA A 1 216 ? -13.115 7.817 -5.645 1.00 94.88 216 ALA A CA 1
ATOM 1675 C C . ALA A 1 216 ? -13.194 9.211 -6.284 1.00 94.88 216 ALA A C 1
ATOM 1677 O O . ALA A 1 216 ? -13.111 9.299 -7.505 1.00 94.88 216 ALA A O 1
ATOM 1678 N N . GLU A 1 217 ? -13.291 10.279 -5.484 1.00 94.00 217 GLU A N 1
ATOM 1679 C CA . GLU A 1 217 ? -13.228 11.674 -5.948 1.00 94.00 217 GLU A CA 1
ATOM 1680 C C . GLU A 1 217 ? -11.947 11.921 -6.747 1.00 94.00 217 GLU A C 1
ATOM 1682 O O . GLU A 1 217 ? -12.012 12.311 -7.910 1.00 94.00 217 GLU A O 1
ATOM 1687 N N . GLN A 1 218 ? -10.787 11.601 -6.164 1.00 92.31 218 GLN A N 1
ATOM 1688 C CA . GLN A 1 218 ? -9.516 11.769 -6.859 1.00 92.31 218 GLN A CA 1
ATOM 1689 C C . GLN A 1 218 ? -9.475 10.891 -8.125 1.00 92.31 218 GLN A C 1
ATOM 1691 O O . GLN A 1 218 ? -8.927 11.288 -9.152 1.00 92.31 218 GLN A O 1
ATOM 1696 N N . ALA A 1 219 ? -9.988 9.653 -8.066 1.00 92.81 219 ALA A N 1
ATOM 1697 C CA . ALA A 1 219 ? -9.932 8.720 -9.193 1.00 92.81 219 ALA A CA 1
ATOM 1698 C C . ALA A 1 219 ? -10.649 9.253 -10.441 1.00 92.81 219 ALA A C 1
ATOM 1700 O O . ALA A 1 219 ? -10.193 8.957 -11.542 1.00 92.81 219 ALA A O 1
ATOM 1701 N N . LEU A 1 220 ? -11.711 10.051 -10.274 1.00 93.12 220 LEU A N 1
ATOM 1702 C CA . LEU A 1 220 ? -12.387 10.719 -11.388 1.00 93.12 220 LEU A CA 1
ATOM 1703 C C . LEU A 1 220 ? -11.438 11.674 -12.123 1.00 93.12 220 LEU A C 1
ATOM 1705 O O . LEU A 1 220 ? -11.353 11.612 -13.345 1.00 93.12 220 LEU A O 1
ATOM 1709 N N . GLU A 1 221 ? -10.649 12.468 -11.393 1.00 90.88 221 GLU A N 1
ATOM 1710 C CA . GLU A 1 221 ? -9.678 13.396 -11.992 1.00 90.88 221 GLU A CA 1
ATOM 1711 C C . GLU A 1 221 ? -8.605 12.667 -12.817 1.00 90.88 221 GLU A C 1
ATOM 1713 O O . GLU A 1 221 ? -8.194 13.141 -13.874 1.00 90.88 221 GLU A O 1
ATOM 1718 N N . VAL A 1 222 ? -8.150 11.496 -12.356 1.00 91.50 222 VAL A N 1
ATOM 1719 C CA . VAL A 1 222 ? -7.173 10.667 -13.091 1.00 91.50 222 VAL A CA 1
ATOM 1720 C C . VAL A 1 222 ? -7.804 9.907 -14.248 1.00 91.50 222 VAL A C 1
ATOM 1722 O O . VAL A 1 222 ? -7.138 9.638 -15.250 1.00 91.50 222 VAL A O 1
ATOM 1725 N N . ASP A 1 223 ? -9.068 9.519 -14.128 1.00 90.44 223 ASP A N 1
ATOM 1726 C CA . ASP A 1 223 ? -9.778 8.853 -15.212 1.00 90.44 223 ASP A CA 1
ATOM 1727 C C . ASP A 1 223 ? -10.036 9.802 -16.390 1.00 90.44 223 ASP A C 1
ATOM 1729 O O . ASP A 1 223 ? -10.001 9.341 -17.533 1.00 90.44 223 ASP A O 1
ATOM 1733 N N . ASP A 1 224 ? -10.164 11.107 -16.129 1.00 92.19 224 ASP A N 1
ATOM 1734 C CA . ASP A 1 224 ? -10.218 12.156 -17.154 1.00 92.19 224 ASP A CA 1
ATOM 1735 C C . ASP A 1 224 ? -8.862 12.382 -17.858 1.00 92.19 224 ASP A C 1
ATOM 1737 O O . ASP A 1 224 ? -8.812 12.931 -18.963 1.00 92.19 224 ASP A O 1
ATOM 1741 N N . MET A 1 225 ? -7.749 11.920 -17.270 1.00 92.31 225 MET A N 1
ATOM 1742 C CA . MET A 1 225 ? -6.440 11.931 -17.926 1.00 92.31 225 MET A CA 1
ATOM 1743 C C . MET A 1 225 ? -6.341 10.782 -18.940 1.00 92.31 225 MET A C 1
ATOM 1745 O O . MET A 1 225 ? -6.346 9.595 -18.591 1.00 92.31 225 MET A O 1
ATOM 1749 N N . ALA A 1 226 ? -6.211 11.137 -20.218 1.00 91.25 226 ALA A N 1
ATOM 1750 C CA . ALA A 1 226 ? -6.003 10.182 -21.298 1.00 91.25 226 ALA A CA 1
ATOM 1751 C C . ALA A 1 226 ? -4.508 9.903 -21.510 1.00 91.25 226 ALA A C 1
ATOM 1753 O O . ALA A 1 226 ? -3.710 10.834 -21.588 1.00 91.25 226 ALA A O 1
ATOM 1754 N N . PHE A 1 227 ? -4.161 8.619 -21.653 1.00 94.44 227 PHE A N 1
ATOM 1755 C CA . PHE A 1 227 ? -2.799 8.160 -21.955 1.00 94.44 227 PHE A CA 1
ATOM 1756 C C . PHE A 1 227 ? -2.778 7.197 -23.163 1.00 94.44 227 PHE A C 1
ATOM 1758 O O . PHE A 1 227 ? -2.495 5.999 -23.010 1.00 94.44 227 PHE A O 1
ATOM 1765 N N . PRO A 1 228 ? -3.202 7.651 -24.360 1.00 94.31 228 PRO A N 1
ATOM 1766 C CA . PRO A 1 228 ? -3.371 6.792 -25.531 1.00 94.31 228 PRO A CA 1
ATOM 1767 C C . PRO A 1 228 ? -2.076 6.110 -25.985 1.00 94.31 228 PRO A C 1
ATOM 1769 O O . PRO A 1 228 ? -2.141 4.970 -26.453 1.00 94.31 228 PRO A O 1
ATOM 1772 N N . ALA A 1 229 ? -0.912 6.749 -25.819 1.00 93.81 229 ALA A N 1
ATOM 1773 C CA . ALA A 1 229 ? 0.369 6.162 -26.219 1.00 93.81 229 ALA A CA 1
ATOM 1774 C C . ALA A 1 229 ? 0.714 4.919 -25.381 1.00 93.81 229 ALA A C 1
ATOM 1776 O O . ALA A 1 229 ? 1.319 3.965 -25.873 1.00 93.81 229 ALA A O 1
ATOM 1777 N N . LEU A 1 230 ? 0.279 4.901 -24.118 1.00 95.38 230 LEU A N 1
ATOM 1778 C CA . LEU A 1 230 ? 0.549 3.818 -23.171 1.00 95.38 230 LEU A CA 1
ATOM 1779 C C . LEU A 1 230 ? -0.521 2.724 -23.191 1.00 95.38 230 LEU A C 1
ATOM 1781 O O . LEU A 1 230 ? -0.248 1.588 -22.797 1.00 95.38 230 LEU A O 1
ATOM 1785 N N . ALA A 1 231 ? -1.727 3.024 -23.680 1.00 94.50 231 ALA A N 1
ATOM 1786 C CA . ALA A 1 231 ? -2.841 2.075 -23.730 1.00 94.50 231 ALA A CA 1
ATOM 1787 C C . ALA A 1 231 ? -2.560 0.844 -24.613 1.00 94.50 231 ALA A C 1
ATOM 1789 O O . ALA A 1 231 ? -3.132 -0.222 -24.385 1.00 94.50 231 ALA A O 1
ATOM 1790 N N . GLY A 1 232 ? -1.671 0.980 -25.605 1.00 92.94 232 GLY A N 1
ATOM 1791 C CA . GLY A 1 232 ? -1.277 -0.102 -26.512 1.00 92.94 232 GLY A CA 1
ATOM 1792 C C . GLY A 1 232 ? -0.305 -1.127 -25.916 1.00 92.94 232 GLY A C 1
ATOM 1793 O O . GLY A 1 232 ? -0.114 -2.193 -26.504 1.00 92.94 232 GLY A O 1
ATOM 1794 N N . ILE A 1 233 ? 0.312 -0.841 -24.764 1.00 94.19 233 ILE A N 1
ATOM 1795 C CA . ILE A 1 233 ? 1.250 -1.766 -24.114 1.00 94.19 233 ILE A CA 1
ATOM 1796 C C . ILE A 1 233 ? 0.449 -2.899 -23.460 1.00 94.19 233 ILE A C 1
ATOM 1798 O O . ILE A 1 233 ? -0.401 -2.665 -22.602 1.00 94.19 233 ILE A O 1
ATOM 1802 N N . LYS A 1 234 ? 0.710 -4.149 -23.843 1.00 94.62 234 LYS A N 1
ATOM 1803 C CA . LYS A 1 234 ? 0.009 -5.298 -23.257 1.00 94.62 234 LYS A CA 1
ATOM 1804 C C . LYS A 1 234 ? 0.628 -5.690 -21.923 1.00 94.62 234 LYS A C 1
ATOM 1806 O O . LYS A 1 234 ? 1.848 -5.709 -21.773 1.00 94.62 234 LYS A O 1
ATOM 1811 N N . SER A 1 235 ? -0.224 -6.047 -20.965 1.00 94.19 235 SER A N 1
ATOM 1812 C CA . SER A 1 235 ? 0.236 -6.773 -19.785 1.00 94.19 235 SER A CA 1
ATOM 1813 C C . SER A 1 235 ? 0.632 -8.191 -20.205 1.00 94.19 235 SER A C 1
ATOM 1815 O O . SER A 1 235 ? -0.182 -8.914 -20.776 1.00 94.19 235 SER A O 1
ATOM 1817 N N . GLU A 1 236 ? 1.872 -8.587 -19.933 1.00 94.38 236 GLU A N 1
ATOM 1818 C CA . GLU A 1 236 ? 2.454 -9.835 -20.431 1.00 94.38 236 GLU A CA 1
ATOM 1819 C C . GLU A 1 236 ? 3.448 -10.423 -19.424 1.00 94.38 236 GLU A C 1
ATOM 1821 O O . GLU A 1 236 ? 4.082 -9.702 -18.651 1.00 94.38 236 GLU A O 1
ATOM 1826 N N . VAL A 1 237 ? 3.577 -11.749 -19.413 1.00 93.12 237 VAL A N 1
ATOM 1827 C CA . VAL A 1 237 ? 4.552 -12.472 -18.593 1.00 93.12 23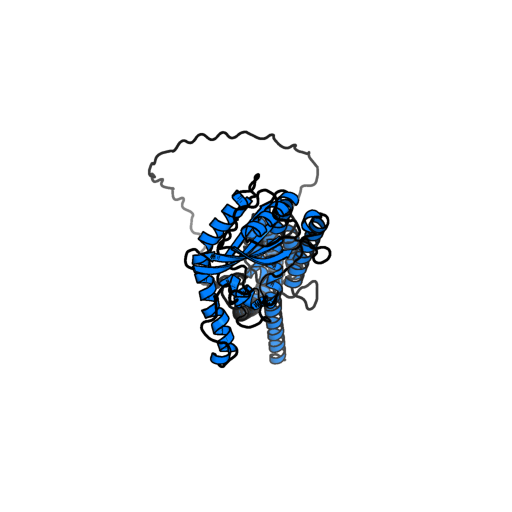7 VAL A CA 1
ATOM 1828 C C . VAL A 1 237 ? 5.532 -13.157 -19.530 1.00 93.12 237 VAL A C 1
ATOM 1830 O O . VAL A 1 237 ? 5.122 -13.907 -20.409 1.00 93.12 237 VAL A O 1
ATOM 1833 N N . PHE A 1 238 ? 6.816 -12.888 -19.326 1.00 92.62 238 PHE A N 1
ATOM 1834 C CA . PHE A 1 238 ? 7.897 -13.324 -20.210 1.00 92.62 238 PHE A CA 1
ATOM 1835 C C . PHE A 1 238 ? 8.633 -14.550 -19.668 1.00 92.62 238 PHE A C 1
ATOM 1837 O O . PHE A 1 238 ? 9.321 -15.245 -20.416 1.00 92.62 238 PHE A O 1
ATOM 1844 N N . LEU A 1 239 ? 8.487 -14.841 -18.371 1.00 88.75 239 LEU A N 1
ATOM 1845 C CA . LEU A 1 239 ? 9.014 -16.078 -17.813 1.00 88.75 239 LEU A CA 1
ATOM 1846 C C . LEU A 1 239 ? 8.232 -17.286 -18.352 1.00 88.75 239 LEU A C 1
ATOM 1848 O O . LEU A 1 239 ? 7.003 -17.220 -18.476 1.00 88.75 239 LEU A O 1
ATOM 1852 N N . PRO A 1 240 ? 8.925 -18.401 -18.655 1.00 84.38 240 PRO A N 1
ATOM 1853 C CA . PRO A 1 240 ? 8.277 -19.675 -18.945 1.00 84.38 240 PRO A CA 1
ATOM 1854 C C . PRO A 1 240 ? 7.233 -20.024 -17.873 1.00 84.38 240 PRO A C 1
ATOM 1856 O O . PRO A 1 240 ? 7.391 -19.638 -16.727 1.00 84.38 240 PRO A O 1
ATOM 1859 N N . GLY A 1 241 ? 6.146 -20.694 -18.266 1.00 82.06 241 GLY A N 1
ATOM 1860 C CA . GLY A 1 241 ? 5.067 -21.109 -17.355 1.00 82.06 241 GLY A CA 1
ATOM 1861 C C . GLY A 1 241 ? 4.057 -20.030 -16.946 1.00 82.06 241 GLY A C 1
ATOM 1862 O O . GLY A 1 241 ? 3.060 -20.337 -16.297 1.00 82.06 241 GLY A O 1
ATOM 1863 N N . GLY A 1 242 ? 4.228 -18.790 -17.412 1.00 85.62 242 GLY A N 1
ATOM 1864 C CA . GLY A 1 242 ? 3.194 -17.759 -17.332 1.00 85.62 242 GLY A CA 1
ATOM 1865 C C . GLY A 1 242 ? 3.096 -17.078 -15.966 1.00 85.62 242 GLY A C 1
ATOM 1866 O O . GLY A 1 242 ? 4.067 -16.992 -15.218 1.00 85.62 242 GLY A O 1
ATOM 1867 N N . GLN A 1 243 ? 1.923 -16.511 -15.663 1.00 76.81 243 GLN A N 1
ATOM 1868 C CA . GLN A 1 243 ? 1.741 -15.577 -14.541 1.00 76.81 243 GLN A CA 1
ATOM 1869 C C . GLN A 1 243 ? 2.095 -16.169 -13.173 1.00 76.81 243 GLN A C 1
ATOM 1871 O O . GLN A 1 243 ? 2.632 -15.449 -12.327 1.00 76.81 243 GLN A O 1
ATOM 1876 N N . ASP A 1 244 ? 1.858 -17.465 -12.986 1.00 80.56 244 ASP A N 1
ATOM 1877 C CA . ASP A 1 244 ? 2.130 -18.166 -11.732 1.00 80.56 244 ASP A CA 1
ATOM 1878 C C . ASP A 1 244 ? 3.629 -18.423 -11.501 1.00 80.56 244 ASP A C 1
ATOM 1880 O O . ASP A 1 244 ? 4.035 -18.687 -10.369 1.00 80.56 244 ASP A O 1
ATOM 1884 N N . GLU A 1 245 ? 4.470 -18.274 -12.532 1.00 82.31 245 GLU A N 1
ATOM 1885 C CA . GLU A 1 245 ? 5.921 -18.492 -12.460 1.00 82.31 245 GLU A CA 1
ATOM 1886 C C . GLU A 1 245 ? 6.738 -17.208 -12.229 1.00 82.31 245 GLU A C 1
ATOM 1888 O O . GLU A 1 245 ? 7.954 -17.272 -12.040 1.00 82.31 245 GLU A O 1
ATOM 1893 N N . CYS A 1 246 ? 6.102 -16.029 -12.154 1.00 91.44 246 CYS A N 1
ATOM 1894 C CA . CYS A 1 246 ? 6.784 -14.792 -11.755 1.00 91.44 246 CYS A CA 1
ATOM 1895 C C . CYS A 1 246 ? 7.058 -14.774 -10.243 1.00 91.44 246 CYS A C 1
ATOM 1897 O O . CYS A 1 246 ? 6.330 -14.157 -9.462 1.00 91.44 246 CYS A O 1
ATOM 1899 N N . ARG A 1 247 ? 8.106 -15.501 -9.842 1.00 95.62 247 ARG A N 1
ATOM 1900 C CA . ARG A 1 247 ? 8.471 -15.804 -8.454 1.00 95.62 247 ARG A CA 1
ATOM 1901 C C . ARG A 1 247 ? 9.979 -15.699 -8.227 1.00 95.62 247 ARG A C 1
ATOM 1903 O O . ARG A 1 247 ? 10.773 -15.858 -9.151 1.00 95.62 247 ARG A O 1
ATOM 1910 N N . GLN A 1 248 ? 10.381 -15.478 -6.979 1.00 96.81 248 GLN A N 1
ATOM 1911 C CA . GLN A 1 248 ? 11.788 -15.442 -6.569 1.00 96.81 248 GLN A CA 1
ATOM 1912 C C . GLN A 1 248 ? 12.453 -16.827 -6.633 1.00 96.81 248 GLN A C 1
ATOM 1914 O O . GLN A 1 248 ? 13.640 -16.926 -6.910 1.00 96.81 248 GLN A O 1
ATOM 1919 N N . ASP A 1 249 ? 11.708 -17.914 -6.437 1.00 95.50 249 ASP A N 1
ATOM 1920 C CA . ASP A 1 249 ? 12.210 -19.290 -6.564 1.00 95.50 249 ASP A CA 1
ATOM 1921 C C . ASP A 1 249 ? 12.128 -19.844 -7.996 1.00 95.50 249 ASP A C 1
ATOM 1923 O O . ASP A 1 249 ? 12.345 -21.035 -8.216 1.00 95.50 249 ASP A O 1
ATOM 1927 N N . HIS A 1 250 ? 11.848 -18.998 -8.992 1.00 95.50 250 HIS A N 1
ATOM 1928 C CA . HIS A 1 250 ? 11.901 -19.405 -10.391 1.00 95.50 250 HIS A CA 1
ATOM 1929 C C . HIS A 1 250 ? 13.335 -19.802 -10.785 1.00 95.50 250 HIS A C 1
ATOM 1931 O O . HIS A 1 250 ? 14.315 -19.214 -10.325 1.00 95.50 250 HIS A O 1
ATOM 1937 N N . ARG A 1 251 ? 13.482 -20.769 -11.699 1.00 93.06 251 ARG A N 1
ATOM 1938 C CA . ARG A 1 251 ? 14.784 -21.347 -12.095 1.00 93.06 251 ARG A CA 1
ATOM 1939 C C . ARG A 1 251 ? 15.820 -20.350 -12.621 1.00 93.06 251 ARG A C 1
ATOM 1941 O O . ARG A 1 251 ? 17.009 -20.605 -12.491 1.00 93.06 251 ARG A O 1
ATOM 1948 N N . LEU A 1 252 ? 15.377 -19.240 -13.213 1.00 90.00 252 LEU A N 1
ATOM 1949 C CA . LEU A 1 252 ? 16.269 -18.171 -13.688 1.00 90.00 252 LEU A CA 1
ATOM 1950 C C . LEU A 1 252 ? 16.745 -17.242 -12.562 1.00 90.00 252 LEU A C 1
ATOM 1952 O O . LEU A 1 252 ? 17.705 -16.506 -12.744 1.00 90.00 252 LEU A O 1
ATOM 1956 N N . VAL A 1 253 ? 16.069 -17.269 -11.415 1.00 93.50 253 VAL A N 1
ATOM 1957 C CA . VAL A 1 253 ? 16.404 -16.476 -10.229 1.00 93.50 253 VAL A CA 1
ATOM 1958 C C . VAL A 1 253 ? 17.208 -17.328 -9.244 1.00 93.50 253 VAL A C 1
ATOM 1960 O O . VAL A 1 253 ? 18.210 -16.886 -8.694 1.00 93.50 253 VAL A O 1
ATOM 1963 N N . GLY A 1 254 ? 16.794 -18.581 -9.042 1.00 89.69 254 GLY A N 1
ATOM 1964 C CA . GLY A 1 254 ? 17.532 -19.553 -8.241 1.00 89.69 254 GLY A CA 1
ATOM 1965 C C . GLY A 1 254 ? 17.419 -19.358 -6.728 1.00 89.69 254 GLY A C 1
ATOM 1966 O O . GLY A 1 254 ? 18.125 -20.040 -5.984 1.00 89.69 254 GLY A O 1
ATOM 1967 N N . MET A 1 255 ? 16.522 -18.490 -6.239 1.00 91.38 255 MET A N 1
ATOM 1968 C CA . MET A 1 255 ? 16.268 -18.334 -4.800 1.00 91.38 255 MET A CA 1
ATOM 1969 C C . MET A 1 255 ? 15.332 -19.433 -4.293 1.00 91.38 255 MET A C 1
ATOM 1971 O O . MET A 1 255 ? 14.253 -19.159 -3.771 1.00 91.38 255 MET A O 1
ATOM 1975 N N . PHE A 1 256 ? 15.737 -20.691 -4.456 1.00 92.25 256 PHE A N 1
ATOM 1976 C CA . PHE A 1 256 ? 14.961 -21.840 -4.005 1.00 92.25 256 PHE A CA 1
ATOM 1977 C C . PHE A 1 256 ? 14.896 -21.914 -2.470 1.00 92.25 256 PHE A C 1
ATOM 1979 O O . PHE A 1 256 ? 15.860 -21.537 -1.782 1.00 92.25 256 PHE A O 1
ATOM 1986 N N . PRO A 1 257 ? 13.782 -22.415 -1.909 1.00 82.56 257 PRO A N 1
ATOM 1987 C CA . PRO A 1 257 ? 13.741 -22.790 -0.506 1.00 82.56 257 PRO A CA 1
ATOM 1988 C C . PRO A 1 257 ? 14.697 -23.967 -0.256 1.00 82.56 257 PRO A C 1
ATOM 1990 O O . PRO A 1 257 ? 14.768 -24.907 -1.046 1.00 82.56 257 PRO A O 1
ATOM 1993 N N . ASP A 1 258 ? 15.432 -23.925 0.857 1.00 87.50 258 ASP A N 1
ATOM 1994 C CA . ASP A 1 258 ? 16.418 -24.961 1.207 1.00 87.50 258 ASP A CA 1
ATOM 1995 C C . ASP A 1 258 ? 15.750 -26.278 1.643 1.00 87.50 258 ASP A C 1
ATOM 1997 O O . ASP A 1 258 ? 16.370 -27.340 1.638 1.00 87.50 258 ASP A O 1
ATOM 2001 N N . MET A 1 259 ? 14.472 -26.218 2.021 1.00 85.31 259 MET A N 1
ATOM 2002 C CA . MET A 1 259 ? 13.654 -27.375 2.375 1.00 85.31 259 MET A CA 1
ATOM 2003 C C . MET A 1 259 ? 12.428 -27.446 1.474 1.00 85.31 259 MET A C 1
ATOM 2005 O O . MET A 1 259 ? 11.892 -26.420 1.080 1.00 85.31 259 MET A O 1
ATOM 2009 N N . ARG A 1 260 ? 11.960 -28.656 1.156 1.00 88.62 260 ARG A N 1
ATOM 2010 C CA . ARG A 1 260 ? 10.684 -28.851 0.451 1.00 88.62 260 ARG A CA 1
ATOM 2011 C C . ARG A 1 260 ? 9.530 -28.819 1.447 1.00 88.62 260 ARG A C 1
ATOM 2013 O O . ARG A 1 260 ? 9.682 -29.329 2.555 1.00 88.62 260 ARG A O 1
ATOM 2020 N N . GLU A 1 261 ? 8.370 -28.313 1.032 1.00 90.25 261 GLU A N 1
ATOM 2021 C CA . GLU A 1 261 ? 7.173 -28.222 1.882 1.00 90.25 261 GLU A CA 1
ATOM 2022 C C . GLU A 1 261 ? 6.825 -29.559 2.553 1.00 90.25 261 GLU A C 1
ATOM 2024 O O . GLU A 1 261 ? 6.578 -29.608 3.757 1.00 90.25 261 GLU A O 1
ATOM 2029 N N . GLN A 1 262 ? 6.898 -30.668 1.805 1.00 87.69 262 GLN A N 1
ATOM 2030 C CA . GLN A 1 262 ? 6.537 -31.996 2.314 1.00 87.69 262 GLN A CA 1
ATOM 2031 C C . GLN A 1 262 ? 7.445 -32.471 3.459 1.00 87.69 262 GLN A C 1
ATOM 2033 O O . GLN A 1 262 ? 7.031 -33.297 4.268 1.00 87.69 262 GLN A O 1
ATOM 2038 N N . LEU A 1 263 ? 8.674 -31.953 3.549 1.00 87.06 263 LEU A N 1
ATOM 2039 C CA . LEU A 1 263 ? 9.633 -32.324 4.594 1.00 87.06 263 LEU A CA 1
ATOM 2040 C C . LEU A 1 263 ? 9.363 -31.612 5.925 1.00 87.06 263 LEU A C 1
ATOM 2042 O O . LEU A 1 263 ? 9.928 -31.996 6.945 1.00 87.06 263 LEU A O 1
ATOM 2046 N N . LEU A 1 264 ? 8.500 -30.593 5.936 1.00 91.69 264 LEU A N 1
ATOM 2047 C CA . LEU A 1 264 ? 8.189 -29.808 7.133 1.00 91.69 264 LEU A CA 1
ATOM 2048 C C . LEU A 1 264 ? 7.093 -30.457 7.994 1.00 91.69 264 LEU A C 1
ATOM 2050 O O . LEU A 1 264 ? 6.876 -30.044 9.134 1.00 91.69 264 LEU A O 1
ATOM 2054 N N . GLY A 1 265 ? 6.435 -31.502 7.483 1.00 92.12 265 GLY A N 1
ATOM 2055 C CA . GLY A 1 265 ? 5.513 -32.376 8.214 1.00 92.12 265 GLY A CA 1
ATOM 2056 C C . GLY A 1 265 ? 4.131 -31.780 8.499 1.00 92.12 265 GLY A C 1
ATOM 2057 O O . GLY A 1 265 ? 3.136 -32.491 8.387 1.00 92.12 265 GLY A O 1
ATOM 2058 N N . THR A 1 266 ? 4.042 -30.489 8.833 1.00 94.00 266 THR A N 1
ATOM 2059 C CA . THR A 1 266 ? 2.776 -29.793 9.121 1.00 94.00 266 THR A CA 1
ATOM 2060 C C . THR A 1 266 ? 2.668 -28.466 8.372 1.00 94.00 266 THR A C 1
ATOM 2062 O O . THR A 1 266 ? 3.671 -27.848 8.002 1.00 94.00 266 THR A O 1
ATOM 2065 N N . ARG A 1 267 ? 1.430 -27.990 8.181 1.00 92.31 267 ARG A N 1
ATOM 2066 C CA . ARG A 1 267 ? 1.151 -26.690 7.552 1.00 92.31 267 ARG A CA 1
ATOM 2067 C C . ARG A 1 267 ? 1.686 -25.531 8.395 1.00 92.31 267 ARG A C 1
ATOM 2069 O O . ARG A 1 267 ? 2.158 -24.535 7.852 1.00 92.31 267 ARG A O 1
ATOM 2076 N N . GLU A 1 268 ? 1.647 -25.660 9.718 1.00 92.75 268 GLU A N 1
ATOM 2077 C CA . GLU A 1 268 ? 2.195 -24.681 10.656 1.00 92.75 268 GLU A CA 1
ATOM 2078 C C . GLU A 1 268 ? 3.713 -24.554 10.498 1.00 92.75 268 GLU A C 1
ATOM 2080 O O . GLU A 1 268 ? 4.222 -23.436 10.413 1.00 92.75 268 GLU A O 1
ATOM 2085 N N . ASN A 1 269 ? 4.427 -25.678 10.380 1.00 93.88 269 ASN A N 1
ATOM 2086 C CA . ASN A 1 269 ? 5.871 -25.686 10.148 1.00 93.88 269 ASN A CA 1
ATOM 2087 C C . ASN A 1 269 ? 6.221 -25.104 8.771 1.00 93.88 269 ASN A C 1
ATOM 2089 O O . ASN A 1 269 ? 7.153 -24.307 8.666 1.00 93.88 269 ASN A O 1
ATOM 2093 N N . ALA A 1 270 ? 5.446 -25.442 7.733 1.00 94.38 270 ALA A N 1
ATOM 2094 C CA . ALA A 1 270 ? 5.594 -24.869 6.394 1.00 94.38 270 ALA A CA 1
ATOM 2095 C C . ALA A 1 270 ? 5.441 -23.345 6.393 1.00 94.38 270 ALA A C 1
ATOM 2097 O O . ALA A 1 270 ? 6.281 -22.633 5.837 1.00 94.38 270 ALA A O 1
ATOM 2098 N N . ARG A 1 271 ? 4.415 -22.837 7.083 1.00 93.69 271 ARG A N 1
ATOM 2099 C CA . ARG A 1 271 ? 4.169 -21.400 7.243 1.00 93.69 271 ARG A CA 1
ATOM 2100 C C . ARG A 1 271 ? 5.254 -20.716 8.073 1.00 93.69 271 ARG A C 1
ATOM 2102 O O . ARG A 1 271 ? 5.660 -19.602 7.745 1.00 93.69 271 ARG A O 1
ATOM 2109 N N . TYR A 1 272 ? 5.718 -21.358 9.145 1.00 94.00 272 TYR A N 1
ATOM 2110 C CA . TYR A 1 272 ? 6.803 -20.832 9.968 1.00 94.00 272 TYR A CA 1
ATOM 2111 C C . TYR A 1 272 ? 8.090 -20.698 9.152 1.00 94.00 272 TYR A C 1
ATOM 2113 O O . TYR A 1 272 ? 8.706 -19.632 9.173 1.00 94.00 272 TYR A O 1
ATOM 2121 N N . TYR A 1 273 ? 8.469 -21.740 8.409 1.00 96.56 273 TYR A N 1
ATOM 2122 C CA . TYR A 1 273 ? 9.653 -21.716 7.556 1.00 96.56 273 TYR A CA 1
ATOM 2123 C C . TYR A 1 273 ? 9.557 -20.629 6.479 1.00 96.56 273 TYR A C 1
ATOM 2125 O O . TYR A 1 273 ? 10.482 -19.832 6.337 1.00 96.56 273 TYR A O 1
ATOM 2133 N N . ASP A 1 274 ? 8.426 -20.552 5.775 1.00 96.50 274 ASP A N 1
ATOM 2134 C CA . ASP A 1 274 ? 8.166 -19.555 4.731 1.00 96.50 274 ASP A CA 1
ATOM 2135 C C . ASP A 1 274 ? 8.347 -18.118 5.262 1.00 96.50 274 ASP A C 1
ATOM 2137 O O . ASP A 1 274 ? 9.202 -17.364 4.796 1.00 96.50 274 ASP A O 1
ATOM 2141 N N . LEU A 1 275 ? 7.621 -17.763 6.328 1.00 95.44 275 LEU A N 1
ATOM 2142 C CA . LEU A 1 275 ? 7.555 -16.387 6.837 1.00 95.44 275 LEU A CA 1
ATOM 2143 C C . LEU A 1 275 ? 8.731 -15.957 7.728 1.00 95.44 275 LEU A C 1
ATOM 2145 O O . LEU A 1 275 ? 8.866 -14.758 8.003 1.00 95.44 275 LEU A O 1
ATOM 2149 N N . ASN A 1 276 ? 9.546 -16.895 8.222 1.00 93.75 276 ASN A N 1
ATOM 2150 C CA 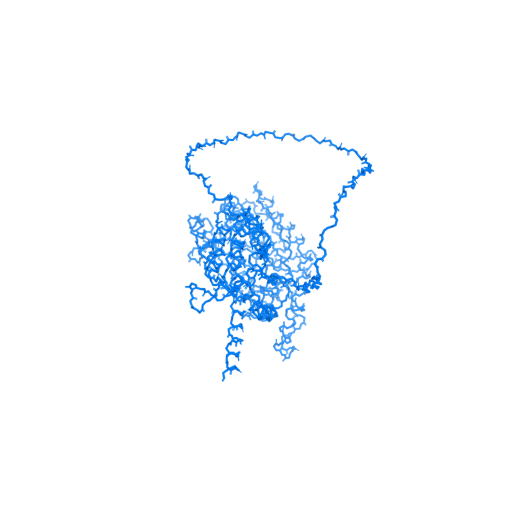. ASN A 1 276 ? 10.651 -16.584 9.139 1.00 93.75 276 ASN A CA 1
ATOM 2151 C C . ASN A 1 276 ? 12.026 -16.965 8.595 1.00 93.75 276 ASN A C 1
ATOM 2153 O O . ASN A 1 276 ? 12.979 -16.228 8.836 1.00 93.75 276 ASN A O 1
ATOM 2157 N N . VAL A 1 277 ? 12.152 -18.072 7.865 1.00 95.94 277 VAL A N 1
ATOM 2158 C CA . VAL A 1 277 ? 13.449 -18.537 7.354 1.00 95.94 277 VAL A CA 1
ATOM 2159 C C . VAL A 1 277 ? 13.638 -18.075 5.916 1.00 95.94 277 VAL A C 1
ATOM 2161 O O . VAL A 1 277 ? 14.542 -17.287 5.632 1.00 95.94 277 VAL A O 1
ATOM 2164 N N . TYR A 1 278 ? 12.751 -18.505 5.018 1.00 97.31 278 TYR A N 1
ATOM 2165 C CA . TYR A 1 278 ? 12.869 -18.206 3.594 1.00 97.31 278 TYR A CA 1
ATOM 2166 C C . TYR A 1 278 ? 12.707 -16.704 3.314 1.00 97.31 278 TYR A C 1
ATOM 2168 O O . TYR A 1 278 ? 13.552 -16.104 2.648 1.00 97.31 278 TYR A O 1
ATOM 2176 N N . LEU A 1 279 ? 11.717 -16.051 3.933 1.00 97.25 279 LEU A N 1
ATOM 2177 C CA . LEU A 1 279 ? 11.553 -14.603 3.818 1.00 97.25 279 LEU A CA 1
ATOM 2178 C C . LEU A 1 279 ? 12.775 -13.810 4.316 1.00 97.25 279 LEU A C 1
ATOM 2180 O O . LEU A 1 279 ? 13.183 -12.839 3.679 1.00 97.25 279 LEU A O 1
ATOM 2184 N N . SER A 1 280 ? 13.382 -14.213 5.435 1.00 96.94 280 SER A N 1
ATOM 2185 C CA . SER A 1 280 ? 14.578 -13.537 5.958 1.00 96.94 280 SER A CA 1
ATOM 2186 C C . SER A 1 280 ? 15.754 -13.664 4.988 1.00 96.94 280 SER A C 1
ATOM 2188 O O . SER A 1 280 ? 16.451 -12.681 4.741 1.00 96.94 280 SER A O 1
ATOM 2190 N N . LYS A 1 281 ? 15.929 -14.839 4.366 1.00 97.25 281 LYS A N 1
ATOM 2191 C CA . LYS A 1 281 ? 16.922 -15.061 3.302 1.00 97.25 281 LYS A CA 1
ATOM 2192 C C . LYS A 1 281 ? 16.678 -14.134 2.107 1.00 97.25 281 LYS A C 1
ATOM 2194 O O . LYS A 1 281 ? 17.622 -13.495 1.644 1.00 97.25 281 LYS A O 1
ATOM 2199 N N . LEU A 1 282 ? 15.428 -14.007 1.649 1.00 97.56 282 LEU A N 1
ATOM 2200 C CA . LEU A 1 282 ? 15.054 -13.093 0.560 1.00 97.56 282 LEU A CA 1
ATOM 2201 C C . LEU A 1 282 ? 15.391 -11.632 0.890 1.00 97.56 282 LEU A C 1
ATOM 2203 O O . LEU A 1 282 ? 15.983 -10.934 0.067 1.00 97.56 282 LEU A O 1
ATOM 2207 N N . VAL A 1 283 ? 15.057 -11.166 2.096 1.00 97.56 283 VAL A N 1
ATOM 2208 C CA . VAL A 1 283 ? 15.343 -9.786 2.519 1.00 97.56 283 VAL A CA 1
ATOM 2209 C C . VAL A 1 283 ? 16.849 -9.549 2.650 1.00 97.56 283 VAL A C 1
ATOM 2211 O O . VAL A 1 283 ? 17.338 -8.533 2.160 1.00 97.56 283 VAL A O 1
ATOM 2214 N N . CYS A 1 284 ? 17.615 -10.479 3.221 1.00 97.75 284 CYS A N 1
ATOM 2215 C CA . CYS A 1 284 ? 19.076 -10.365 3.270 1.00 97.75 284 CYS A CA 1
ATOM 2216 C C . CYS A 1 284 ? 19.686 -10.290 1.865 1.00 97.75 284 CYS A C 1
ATOM 2218 O O . CYS A 1 284 ? 20.521 -9.425 1.606 1.00 97.75 284 CYS A O 1
ATOM 2220 N N . MET A 1 285 ? 19.227 -11.137 0.938 1.00 97.94 285 MET A N 1
ATOM 2221 C CA . MET A 1 285 ? 19.700 -11.104 -0.446 1.00 97.94 285 MET A CA 1
ATOM 2222 C C . MET A 1 285 ? 19.371 -9.777 -1.132 1.00 97.94 285 MET A C 1
ATOM 2224 O O . MET A 1 285 ? 20.214 -9.213 -1.825 1.00 97.94 285 MET A O 1
ATOM 2228 N N . SER A 1 286 ? 18.184 -9.223 -0.873 1.00 98.06 286 SER A N 1
ATOM 2229 C CA . SER A 1 286 ? 17.794 -7.923 -1.421 1.00 98.06 286 SER A CA 1
ATOM 2230 C C . SER A 1 286 ? 18.760 -6.803 -1.027 1.00 98.06 286 SER A C 1
ATOM 2232 O O . SER A 1 286 ? 19.061 -5.954 -1.855 1.00 98.06 286 SER A O 1
ATOM 2234 N N . GLN A 1 287 ? 19.320 -6.824 0.188 1.00 98.00 287 GLN A N 1
ATOM 2235 C CA . GLN A 1 287 ? 20.309 -5.829 0.625 1.00 98.00 287 GLN A CA 1
ATOM 2236 C C . GLN A 1 287 ? 21.617 -5.925 -0.170 1.00 98.00 287 GLN A C 1
ATOM 2238 O O . GLN A 1 287 ? 22.239 -4.905 -0.451 1.00 98.00 287 GLN A O 1
ATOM 2243 N N . VAL A 1 288 ? 22.020 -7.143 -0.547 1.00 97.75 288 VAL A N 1
ATOM 2244 C CA . VAL A 1 288 ? 23.239 -7.391 -1.330 1.00 97.75 288 VAL A CA 1
ATOM 2245 C C . VAL A 1 288 ? 23.044 -6.981 -2.788 1.00 97.75 288 VAL A C 1
ATOM 2247 O O . VAL A 1 288 ? 23.913 -6.331 -3.357 1.00 97.75 288 VAL A O 1
ATOM 2250 N N . VAL A 1 289 ? 21.902 -7.339 -3.381 1.00 98.19 289 VAL A N 1
ATOM 2251 C CA . VAL A 1 289 ? 21.619 -7.117 -4.808 1.00 98.19 289 VAL A CA 1
ATOM 2252 C C . VAL A 1 289 ? 21.220 -5.665 -5.102 1.00 98.19 289 VAL A C 1
ATOM 2254 O O . VAL A 1 289 ? 21.500 -5.158 -6.188 1.00 98.19 289 VAL A O 1
ATOM 2257 N N . ASN A 1 290 ? 20.586 -4.969 -4.151 1.00 98.50 290 ASN A N 1
ATOM 2258 C CA . ASN A 1 290 ? 19.986 -3.659 -4.404 1.00 98.50 290 ASN A CA 1
ATOM 2259 C C . ASN A 1 290 ? 20.964 -2.597 -4.939 1.00 98.50 290 ASN A C 1
ATOM 2261 O O . ASN A 1 290 ? 20.603 -1.969 -5.926 1.00 98.50 290 ASN A O 1
ATOM 2265 N N . PRO A 1 291 ? 22.171 -2.367 -4.384 1.00 98.56 291 PRO A N 1
ATOM 2266 C CA . PRO A 1 291 ? 23.056 -1.313 -4.893 1.00 98.56 291 PRO A CA 1
ATOM 2267 C C . PRO A 1 291 ? 23.413 -1.476 -6.379 1.00 98.56 291 PRO A C 1
ATOM 2269 O O . PRO A 1 291 ? 23.357 -0.509 -7.138 1.00 98.56 291 PRO A O 1
ATOM 2272 N N . GLU A 1 292 ? 23.722 -2.703 -6.805 1.00 98.50 292 GLU A N 1
ATOM 2273 C CA . GLU A 1 292 ? 24.037 -3.013 -8.204 1.00 98.50 292 GLU A CA 1
ATOM 2274 C C . GLU A 1 292 ? 22.798 -2.882 -9.098 1.00 98.50 292 GLU A C 1
ATOM 2276 O O . GLU A 1 292 ? 22.887 -2.313 -10.186 1.00 98.50 292 GLU A O 1
ATOM 2281 N N . PHE A 1 293 ? 21.632 -3.321 -8.611 1.00 98.56 293 PHE A N 1
ATOM 2282 C CA . PHE A 1 293 ? 20.355 -3.136 -9.301 1.00 98.56 293 PHE A CA 1
ATOM 2283 C C . PHE A 1 293 ? 20.046 -1.650 -9.531 1.00 98.56 293 PHE A C 1
ATOM 2285 O O . PHE A 1 293 ? 19.747 -1.258 -10.656 1.00 98.56 293 PHE A O 1
ATOM 2292 N N . GLN A 1 294 ? 20.162 -0.807 -8.497 1.00 98.62 294 GLN A N 1
ATOM 2293 C CA . GLN A 1 294 ? 19.891 0.631 -8.610 1.00 98.62 294 GLN A CA 1
ATOM 2294 C C . GLN A 1 294 ? 20.850 1.304 -9.600 1.00 98.62 294 GLN A C 1
ATOM 2296 O O . GLN A 1 294 ? 20.410 2.104 -10.419 1.00 98.62 294 GLN A O 1
ATOM 2301 N N . SER A 1 295 ? 22.140 0.952 -9.560 1.00 98.25 295 SER A N 1
ATOM 2302 C CA . SER A 1 295 ? 23.147 1.468 -10.498 1.00 98.25 295 SER A CA 1
ATOM 2303 C C . SER A 1 295 ? 22.845 1.060 -11.943 1.00 98.25 295 SER A C 1
ATOM 2305 O O . SER A 1 295 ? 22.851 1.897 -12.845 1.00 98.25 295 SER A O 1
ATOM 2307 N N . CYS A 1 296 ? 22.512 -0.215 -12.165 1.00 97.94 296 CYS A N 1
ATOM 2308 C CA . CYS A 1 296 ? 22.123 -0.725 -13.477 1.00 97.94 296 CYS A CA 1
ATOM 2309 C C . CYS A 1 296 ? 20.885 0.009 -14.015 1.00 97.94 296 CYS A C 1
ATOM 2311 O O . CYS A 1 296 ? 20.934 0.548 -15.118 1.00 97.94 296 CYS A O 1
ATOM 2313 N N . MET A 1 297 ? 19.814 0.114 -13.219 1.00 98.38 297 MET A N 1
ATOM 2314 C CA . MET A 1 297 ? 18.594 0.819 -13.624 1.00 98.38 297 MET A CA 1
ATOM 2315 C C . MET A 1 297 ? 18.846 2.302 -13.898 1.00 98.38 297 MET A C 1
ATOM 2317 O O . MET A 1 297 ? 18.403 2.803 -14.925 1.00 98.38 297 MET A O 1
ATOM 2321 N N . TYR A 1 298 ? 19.603 2.995 -13.044 1.00 98.12 298 TYR A N 1
ATOM 2322 C CA . TYR A 1 298 ? 19.972 4.389 -13.284 1.00 98.12 298 TYR A CA 1
ATOM 2323 C C . TYR A 1 298 ? 20.671 4.558 -14.639 1.00 98.12 298 TYR A C 1
ATOM 2325 O O . TYR A 1 298 ? 20.273 5.412 -15.424 1.00 98.12 298 TYR A O 1
ATOM 2333 N N . ASN A 1 299 ? 21.650 3.704 -14.956 1.00 96.94 299 ASN A N 1
ATOM 2334 C CA . ASN A 1 299 ? 22.386 3.778 -16.221 1.00 96.94 299 ASN A CA 1
ATOM 2335 C C . ASN A 1 299 ? 21.498 3.523 -17.448 1.00 96.94 299 ASN A C 1
ATOM 2337 O O . ASN A 1 299 ? 21.699 4.168 -18.474 1.00 96.94 299 ASN A O 1
ATOM 2341 N N . VAL A 1 300 ? 20.505 2.629 -17.342 1.00 95.88 300 VAL A N 1
ATOM 2342 C CA . VAL A 1 300 ? 19.536 2.365 -18.424 1.00 95.88 300 VAL A CA 1
ATOM 2343 C C . VAL A 1 300 ? 18.749 3.625 -18.792 1.00 95.88 300 VAL A C 1
ATOM 2345 O O . VAL A 1 300 ? 18.530 3.876 -19.974 1.00 95.88 300 VAL A O 1
ATOM 2348 N N . PHE A 1 301 ? 18.334 4.422 -17.803 1.00 96.94 301 PHE A N 1
ATOM 2349 C CA . PHE A 1 301 ? 17.528 5.626 -18.039 1.00 96.94 301 PHE A CA 1
ATOM 2350 C C . PHE A 1 301 ? 18.365 6.896 -18.228 1.00 96.94 301 PHE A C 1
ATOM 2352 O O . PHE A 1 301 ? 17.934 7.809 -18.926 1.00 96.94 301 PHE A O 1
ATOM 2359 N N . ALA A 1 302 ? 19.574 6.956 -17.666 1.00 96.31 302 ALA A N 1
ATOM 2360 C CA . ALA A 1 302 ? 20.494 8.082 -17.832 1.00 96.31 302 ALA A CA 1
ATOM 2361 C C . ALA A 1 302 ? 21.015 8.228 -19.272 1.00 96.31 302 ALA A C 1
ATOM 2363 O O . ALA A 1 302 ? 21.535 9.284 -19.623 1.00 96.31 302 ALA A O 1
ATOM 2364 N N . SER A 1 303 ? 20.885 7.188 -20.105 1.00 92.56 303 SER A N 1
ATOM 2365 C CA . SER A 1 303 ? 21.243 7.243 -21.526 1.00 92.56 303 SER A CA 1
ATOM 2366 C C . SER A 1 303 ? 20.182 7.901 -22.413 1.00 92.56 303 SER A C 1
ATOM 2368 O O . SER A 1 303 ? 20.419 8.049 -23.610 1.00 92.56 303 SER A O 1
ATOM 2370 N N . LEU A 1 304 ? 19.009 8.245 -21.871 1.00 94.62 304 LEU A N 1
ATOM 2371 C CA . LEU A 1 304 ? 17.975 8.957 -22.622 1.00 94.62 304 LEU A CA 1
ATOM 2372 C C . LEU A 1 304 ? 18.415 10.406 -22.906 1.00 94.62 304 LEU A C 1
ATOM 2374 O O . LEU A 1 304 ? 19.096 11.000 -22.067 1.00 94.62 304 LEU A O 1
ATOM 2378 N N . PRO A 1 305 ? 18.018 11.006 -24.048 1.00 94.38 305 PRO A N 1
ATOM 2379 C CA . PRO A 1 305 ? 18.372 12.390 -24.380 1.00 94.38 305 PRO A CA 1
ATOM 2380 C C . PRO A 1 305 ? 17.929 13.398 -23.314 1.00 94.38 305 PRO A C 1
ATOM 2382 O O . PRO A 1 305 ? 18.645 14.352 -23.015 1.00 94.38 305 PRO A O 1
ATOM 2385 N N . GLU A 1 306 ? 16.759 13.153 -22.723 1.00 95.56 306 GLU A N 1
ATOM 2386 C CA . GLU A 1 306 ? 16.210 13.901 -21.596 1.00 95.56 306 GLU A CA 1
ATOM 2387 C C . GLU A 1 306 ? 16.005 12.933 -20.422 1.00 95.56 306 GLU A C 1
ATOM 2389 O O . GLU A 1 306 ? 14.964 12.271 -20.347 1.00 95.56 306 GLU A O 1
ATOM 2394 N N . PRO A 1 307 ? 17.001 12.796 -19.524 1.00 96.31 307 PRO A N 1
ATOM 2395 C CA . PRO A 1 307 ? 16.934 11.832 -18.436 1.00 96.31 307 PRO A CA 1
ATOM 2396 C C . PRO A 1 307 ? 15.724 12.081 -17.521 1.00 96.31 307 PRO A C 1
ATOM 2398 O O . PRO A 1 307 ? 15.528 13.212 -17.065 1.00 96.31 307 PRO A O 1
ATOM 2401 N N . PRO A 1 308 ? 14.920 11.046 -17.217 1.00 97.94 308 PRO A N 1
ATOM 2402 C CA . PRO A 1 308 ? 13.804 11.161 -16.285 1.00 97.94 308 PRO A CA 1
ATOM 2403 C C . PRO A 1 308 ? 14.286 11.326 -14.840 1.00 97.94 308 PRO A C 1
ATOM 2405 O O . PRO A 1 308 ? 15.450 11.084 -14.510 1.00 97.94 308 PRO A O 1
ATOM 2408 N N . THR A 1 309 ? 13.361 11.666 -13.940 1.00 98.12 309 THR A N 1
ATOM 2409 C CA . THR A 1 309 ? 13.655 11.648 -12.502 1.00 98.12 309 THR A CA 1
ATOM 2410 C C . THR A 1 309 ? 13.732 10.197 -12.031 1.00 98.12 309 THR A C 1
ATOM 2412 O O . THR A 1 309 ? 12.762 9.446 -12.160 1.00 98.12 309 THR A O 1
ATOM 2415 N N . PHE A 1 310 ? 14.889 9.794 -11.504 1.00 98.50 310 PHE A N 1
ATOM 2416 C CA . PHE A 1 310 ? 15.134 8.444 -11.003 1.00 98.50 310 PHE A CA 1
ATOM 2417 C C . PHE A 1 310 ? 15.146 8.424 -9.474 1.00 98.50 310 PHE A C 1
ATOM 2419 O O . PHE A 1 310 ? 16.035 8.999 -8.846 1.00 98.50 310 PHE A O 1
ATOM 2426 N N . ASP A 1 311 ? 14.211 7.683 -8.885 1.00 98.00 311 ASP A N 1
ATOM 2427 C CA . ASP A 1 311 ? 14.104 7.502 -7.443 1.00 98.00 311 ASP A CA 1
ATOM 2428 C C . ASP A 1 311 ? 14.494 6.074 -7.057 1.00 98.00 311 ASP A C 1
ATOM 2430 O O . ASP A 1 311 ? 13.748 5.103 -7.265 1.00 98.00 311 ASP A O 1
ATOM 2434 N N . SER A 1 312 ? 15.674 5.940 -6.448 1.00 98.19 312 SER A N 1
ATOM 2435 C CA . SER A 1 312 ? 16.130 4.660 -5.916 1.00 98.19 312 SER A CA 1
ATOM 2436 C C . SER A 1 312 ? 15.248 4.220 -4.748 1.00 98.19 312 SER A C 1
ATOM 2438 O O . SER A 1 312 ? 15.078 4.958 -3.774 1.00 98.19 312 SER A O 1
ATOM 2440 N N . GLY A 1 313 ? 14.719 3.000 -4.799 1.00 97.31 313 GLY A N 1
ATOM 2441 C CA . GLY A 1 313 ? 13.960 2.429 -3.691 1.00 97.31 313 GLY A CA 1
ATOM 2442 C C . GLY A 1 313 ? 14.870 1.663 -2.727 1.00 97.31 313 GLY A C 1
ATOM 2443 O O . GLY A 1 313 ? 15.608 0.779 -3.170 1.00 97.31 313 GLY A O 1
ATOM 2444 N N . PRO A 1 314 ? 14.815 1.911 -1.404 1.00 97.75 314 PRO A N 1
ATOM 2445 C CA . PRO A 1 314 ? 15.457 1.009 -0.459 1.00 97.75 314 PRO A CA 1
ATOM 2446 C C . PRO A 1 314 ? 14.780 -0.370 -0.522 1.00 97.75 314 PRO A C 1
ATOM 2448 O O . PRO A 1 314 ? 13.582 -0.450 -0.849 1.00 97.75 314 PRO A O 1
ATOM 2451 N N . PRO A 1 315 ? 15.494 -1.455 -0.166 1.00 98.00 315 PRO A N 1
ATOM 2452 C CA . PRO A 1 315 ? 14.876 -2.766 -0.095 1.00 98.00 315 PRO A CA 1
ATOM 2453 C C . PRO A 1 315 ? 13.679 -2.753 0.854 1.00 98.00 315 PRO A C 1
ATOM 2455 O O . PRO A 1 315 ? 13.687 -2.089 1.897 1.00 98.00 315 PRO A O 1
ATOM 2458 N N . LYS A 1 316 ? 12.619 -3.475 0.489 1.00 97.00 316 LYS A N 1
ATOM 2459 C CA . LYS A 1 316 ? 11.408 -3.534 1.309 1.00 97.00 316 LYS A CA 1
ATOM 2460 C C . LYS A 1 316 ? 11.735 -4.164 2.669 1.00 97.00 316 LYS A C 1
ATOM 2462 O O . LYS A 1 316 ? 12.363 -5.217 2.743 1.00 97.00 316 LYS A O 1
ATOM 2467 N N . SER A 1 317 ? 11.282 -3.521 3.747 1.00 96.00 317 SER A N 1
ATOM 2468 C CA . SER A 1 317 ? 11.507 -4.015 5.108 1.00 96.00 317 SER A CA 1
ATOM 2469 C C . SER A 1 317 ? 10.849 -5.377 5.344 1.00 96.00 317 SER A C 1
ATOM 2471 O O . SER A 1 317 ? 9.802 -5.686 4.767 1.00 96.00 317 SER A O 1
ATOM 2473 N N . LEU A 1 318 ? 11.431 -6.165 6.254 1.00 95.81 318 LEU A N 1
ATOM 2474 C CA . LEU A 1 318 ? 10.924 -7.487 6.629 1.00 95.81 318 LEU A CA 1
ATOM 2475 C C . LEU A 1 318 ? 9.453 -7.438 7.064 1.00 95.81 318 LEU A C 1
ATOM 2477 O O . LEU A 1 318 ? 8.650 -8.237 6.585 1.00 95.81 318 LEU A O 1
ATOM 2481 N N . ALA A 1 319 ? 9.093 -6.457 7.900 1.00 89.62 319 ALA A N 1
ATOM 2482 C CA . ALA A 1 319 ? 7.723 -6.222 8.356 1.00 89.62 319 ALA A CA 1
ATOM 2483 C C . ALA A 1 319 ? 6.737 -6.102 7.183 1.00 89.62 319 ALA A C 1
ATOM 2485 O O . ALA A 1 319 ? 5.722 -6.797 7.127 1.00 89.62 319 ALA A O 1
ATOM 2486 N N . ARG A 1 320 ? 7.072 -5.259 6.196 1.00 92.06 320 ARG A N 1
ATOM 2487 C CA . ARG A 1 320 ? 6.220 -5.011 5.027 1.00 92.06 320 ARG A CA 1
ATOM 2488 C C . ARG A 1 320 ? 6.155 -6.213 4.096 1.00 92.06 320 ARG A C 1
ATOM 2490 O O . ARG A 1 320 ? 5.089 -6.487 3.554 1.00 92.06 320 ARG A O 1
ATOM 2497 N N . CYS A 1 321 ? 7.266 -6.919 3.895 1.00 95.94 321 CYS A N 1
ATOM 2498 C CA . CYS A 1 321 ? 7.274 -8.151 3.110 1.00 95.94 321 CYS A CA 1
ATOM 2499 C C . CYS A 1 321 ? 6.386 -9.226 3.746 1.00 95.94 321 CYS A C 1
ATOM 2501 O O . CYS A 1 321 ? 5.587 -9.845 3.048 1.00 95.94 321 CYS A O 1
ATOM 2503 N N . ARG A 1 322 ? 6.478 -9.406 5.070 1.00 94.56 322 ARG A N 1
ATOM 2504 C CA . ARG A 1 322 ? 5.651 -10.356 5.823 1.00 94.56 322 ARG A CA 1
ATOM 2505 C C . ARG A 1 322 ? 4.170 -10.012 5.715 1.00 94.56 322 ARG A C 1
ATOM 2507 O O . ARG A 1 322 ? 3.385 -10.887 5.367 1.00 94.56 322 ARG A O 1
ATOM 2514 N N . ALA A 1 323 ? 3.805 -8.752 5.961 1.00 88.44 323 ALA A N 1
ATOM 2515 C CA . ALA A 1 323 ? 2.424 -8.290 5.841 1.00 88.44 323 ALA A CA 1
ATOM 2516 C C . ALA A 1 323 ? 1.875 -8.531 4.427 1.00 88.44 323 ALA A C 1
ATOM 2518 O O . ALA A 1 323 ? 0.799 -9.100 4.270 1.00 88.44 323 ALA A O 1
ATOM 2519 N N . LYS A 1 324 ? 2.655 -8.191 3.393 1.00 92.19 324 LYS A N 1
ATOM 2520 C CA . LYS A 1 324 ? 2.268 -8.406 1.995 1.00 92.19 324 LYS A CA 1
ATOM 2521 C C . LYS A 1 324 ? 2.066 -9.888 1.671 1.00 92.19 324 LYS A C 1
ATOM 2523 O O . LYS A 1 324 ? 1.047 -10.233 1.093 1.00 92.19 324 LYS A O 1
ATOM 2528 N N . ALA A 1 325 ? 2.976 -10.769 2.086 1.00 94.69 325 ALA A N 1
ATOM 2529 C CA . ALA A 1 325 ? 2.825 -12.207 1.856 1.00 94.69 325 ALA A CA 1
ATOM 2530 C C . ALA A 1 325 ? 1.604 -12.800 2.578 1.00 94.69 325 ALA A C 1
ATOM 2532 O O . ALA A 1 325 ? 0.880 -13.605 2.005 1.00 94.69 325 ALA A O 1
ATOM 2533 N N . GLN A 1 326 ? 1.348 -12.371 3.817 1.00 90.88 326 GLN A N 1
ATOM 2534 C CA . GLN A 1 326 ? 0.221 -12.859 4.615 1.00 90.88 326 GLN A CA 1
ATOM 2535 C C . GLN A 1 326 ? -1.147 -12.384 4.122 1.00 90.88 326 GLN A C 1
ATOM 2537 O O . GLN A 1 326 ? -2.134 -13.041 4.439 1.00 90.88 326 GLN A O 1
ATOM 2542 N N . VAL A 1 327 ? -1.211 -11.249 3.423 1.00 87.19 327 VAL A N 1
ATOM 2543 C CA . VAL A 1 327 ? -2.469 -10.649 2.959 1.00 87.19 327 VAL A CA 1
ATOM 2544 C C . VAL A 1 327 ? -2.671 -10.891 1.466 1.00 87.19 327 VAL A C 1
ATOM 2546 O O . VAL A 1 327 ? -3.685 -11.449 1.071 1.00 87.19 327 VAL A O 1
ATOM 2549 N N . GLU A 1 328 ? -1.707 -10.511 0.628 1.00 91.62 328 GLU A N 1
ATOM 2550 C CA . GLU A 1 328 ? -1.860 -10.553 -0.833 1.00 91.62 328 GLU A CA 1
ATOM 2551 C C . GLU A 1 328 ? -1.589 -11.941 -1.427 1.00 91.62 328 GLU A C 1
ATOM 2553 O O . GLU A 1 328 ? -2.085 -12.240 -2.511 1.00 91.62 328 GLU A O 1
ATOM 2558 N N . TYR A 1 329 ? -0.807 -12.787 -0.746 1.00 94.38 329 TYR A N 1
ATOM 2559 C CA . TYR A 1 329 ? -0.357 -14.082 -1.278 1.00 94.38 329 TYR A CA 1
ATOM 2560 C C . TYR A 1 329 ? -0.757 -15.280 -0.412 1.00 94.38 329 TYR A C 1
ATOM 2562 O O . TYR A 1 329 ? -0.215 -16.369 -0.592 1.00 94.38 329 TYR A O 1
ATOM 2570 N N . ALA A 1 330 ? -1.710 -15.104 0.508 1.00 91.19 330 ALA A N 1
ATOM 2571 C CA . ALA A 1 330 ? -2.144 -16.162 1.424 1.00 91.19 330 ALA A CA 1
ATOM 2572 C C . ALA A 1 330 ? -2.673 -17.413 0.703 1.00 91.19 330 ALA A C 1
ATOM 2574 O O . ALA A 1 330 ? -2.496 -18.526 1.201 1.00 91.19 330 ALA A O 1
ATOM 2575 N N . ASP A 1 331 ? -3.287 -17.207 -0.464 1.00 92.56 331 ASP A N 1
ATOM 2576 C CA . ASP A 1 331 ? -3.908 -18.248 -1.286 1.00 92.56 331 ASP A CA 1
ATOM 2577 C C . ASP A 1 331 ? -3.018 -18.698 -2.461 1.00 92.56 331 ASP A C 1
ATOM 2579 O O . ASP A 1 331 ? -3.449 -19.482 -3.305 1.00 92.56 331 ASP A O 1
ATOM 2583 N N . MET A 1 332 ? -1.777 -18.204 -2.534 1.00 94.06 332 MET A N 1
ATOM 2584 C CA . MET A 1 332 ? -0.826 -18.560 -3.590 1.00 94.06 332 MET A CA 1
ATOM 2585 C C . MET A 1 332 ? -0.030 -19.823 -3.226 1.00 94.06 332 MET A C 1
ATOM 2587 O O . MET A 1 332 ? -0.013 -20.276 -2.080 1.00 94.06 332 MET A O 1
ATOM 2591 N N . GLY A 1 333 ? 0.647 -20.405 -4.219 1.00 93.00 333 GLY A N 1
ATOM 2592 C CA . GLY A 1 333 ? 1.462 -21.604 -4.028 1.00 93.00 333 GLY A CA 1
ATOM 2593 C C . GLY A 1 333 ? 2.628 -21.390 -3.058 1.00 93.00 333 GLY A C 1
ATOM 2594 O O . GLY A 1 333 ? 3.214 -20.312 -2.984 1.00 93.00 333 GLY A O 1
ATOM 2595 N N . TRP A 1 334 ? 3.001 -22.444 -2.330 1.00 94.69 334 TRP A N 1
ATOM 2596 C CA . TRP A 1 334 ? 4.134 -22.402 -1.407 1.00 94.69 334 TRP A CA 1
ATOM 2597 C C . TRP A 1 334 ? 5.490 -22.326 -2.155 1.00 94.69 334 TRP A C 1
ATOM 2599 O O . TRP A 1 334 ? 5.622 -22.921 -3.232 1.00 94.69 334 TRP A O 1
ATOM 2609 N N . PRO A 1 335 ? 6.514 -21.642 -1.602 1.00 96.12 335 PRO A N 1
ATOM 2610 C CA . PRO A 1 335 ? 6.411 -20.701 -0.489 1.00 96.12 335 PRO A CA 1
ATOM 2611 C C . PRO A 1 335 ? 5.705 -19.415 -0.933 1.00 96.12 335 PRO A C 1
ATOM 2613 O O . PRO A 1 335 ? 6.049 -18.817 -1.952 1.00 96.12 335 PRO A O 1
ATOM 2616 N N . THR A 1 336 ? 4.744 -18.951 -0.134 1.00 95.94 336 THR A N 1
ATOM 2617 C CA . THR A 1 336 ? 3.929 -17.769 -0.462 1.00 95.94 336 THR A CA 1
ATOM 2618 C C . THR A 1 336 ? 4.794 -16.515 -0.607 1.00 95.94 336 THR A C 1
ATOM 2620 O O . THR A 1 336 ? 4.519 -15.642 -1.432 1.00 95.94 336 THR A O 1
ATOM 2623 N N . THR A 1 337 ? 5.903 -16.434 0.136 1.00 97.38 337 THR A N 1
ATOM 2624 C CA . THR A 1 337 ? 6.828 -15.297 0.069 1.00 97.38 337 THR A CA 1
ATOM 2625 C C . THR A 1 337 ? 7.680 -15.276 -1.204 1.00 97.38 337 THR A C 1
ATOM 2627 O O . THR A 1 337 ? 8.197 -14.211 -1.542 1.00 97.38 337 THR A O 1
ATOM 2630 N N . ALA A 1 338 ? 7.760 -16.363 -1.987 1.00 97.31 338 ALA A N 1
ATOM 2631 C CA . ALA A 1 338 ? 8.405 -16.322 -3.305 1.00 97.31 338 ALA A CA 1
ATOM 2632 C C . ALA A 1 338 ? 7.651 -15.428 -4.303 1.00 97.31 338 ALA A C 1
ATOM 2634 O O . ALA A 1 338 ? 8.248 -14.940 -5.259 1.00 97.31 338 ALA A O 1
ATOM 2635 N N . HIS A 1 339 ? 6.374 -15.126 -4.062 1.00 97.19 339 HIS A N 1
ATOM 2636 C CA . HIS A 1 339 ? 5.593 -14.193 -4.880 1.00 97.19 339 HIS A CA 1
ATOM 2637 C C . HIS A 1 339 ? 5.927 -12.704 -4.606 1.00 97.19 339 HIS A C 1
ATOM 2639 O O . HIS A 1 339 ? 5.398 -11.795 -5.257 1.00 97.19 339 HIS A O 1
ATOM 2645 N N . LEU A 1 340 ? 6.832 -12.406 -3.663 1.00 97.38 340 LEU A N 1
ATOM 2646 C CA . LEU A 1 340 ? 7.318 -11.048 -3.387 1.00 97.38 340 LEU A CA 1
ATOM 2647 C C . LEU A 1 340 ? 8.354 -10.593 -4.427 1.00 97.38 340 LEU A C 1
ATOM 2649 O O . LEU A 1 340 ? 9.559 -10.675 -4.213 1.00 97.38 340 LEU A O 1
ATOM 2653 N N . ILE A 1 341 ? 7.876 -10.051 -5.541 1.00 97.25 341 ILE A N 1
ATOM 2654 C CA . ILE A 1 341 ? 8.684 -9.598 -6.695 1.00 97.25 341 ILE A CA 1
ATOM 2655 C C . ILE A 1 341 ? 9.082 -8.112 -6.672 1.00 97.25 341 ILE A C 1
ATOM 2657 O O . ILE A 1 341 ? 9.599 -7.583 -7.650 1.00 97.25 341 ILE A O 1
ATOM 2661 N N . ASP A 1 342 ? 8.807 -7.417 -5.569 1.00 97.69 342 ASP A N 1
ATOM 2662 C CA . ASP A 1 342 ? 9.089 -5.990 -5.377 1.00 97.69 342 ASP A CA 1
ATOM 2663 C C . ASP A 1 342 ? 9.936 -5.738 -4.112 1.00 97.69 342 ASP A C 1
ATOM 2665 O O . ASP A 1 342 ? 9.799 -4.718 -3.428 1.00 97.69 342 ASP A O 1
ATOM 2669 N N . THR A 1 343 ? 10.771 -6.712 -3.743 1.00 98.00 343 THR A N 1
ATOM 2670 C CA . THR A 1 343 ? 11.741 -6.630 -2.636 1.00 98.00 343 THR A CA 1
ATOM 2671 C C . THR A 1 343 ? 12.822 -5.591 -2.909 1.00 98.00 343 THR A C 1
ATOM 2673 O O . THR A 1 343 ? 13.098 -4.780 -2.028 1.00 98.00 343 THR A O 1
ATOM 2676 N N . ILE A 1 344 ? 13.368 -5.578 -4.126 1.00 98.56 344 ILE A N 1
ATOM 2677 C CA . ILE A 1 344 ? 14.163 -4.479 -4.687 1.00 98.56 344 ILE A CA 1
ATOM 2678 C C . ILE A 1 344 ? 13.316 -3.759 -5.734 1.00 98.56 344 ILE A C 1
ATOM 2680 O O . ILE A 1 344 ? 12.508 -4.386 -6.427 1.00 98.56 344 ILE A O 1
ATOM 2684 N N . ARG A 1 345 ? 13.428 -2.432 -5.797 1.00 98.38 345 ARG A N 1
ATOM 2685 C CA . ARG A 1 345 ? 12.555 -1.615 -6.645 1.00 98.38 345 ARG A CA 1
ATOM 2686 C C . ARG A 1 345 ? 13.107 -0.220 -6.889 1.00 98.38 345 ARG A C 1
ATOM 2688 O O . ARG A 1 345 ? 13.851 0.294 -6.057 1.00 98.38 345 ARG A O 1
ATOM 2695 N N . CYS A 1 346 ? 12.682 0.412 -7.971 1.00 98.56 346 CYS A N 1
ATOM 2696 C CA . CYS A 1 346 ? 12.913 1.831 -8.244 1.00 98.56 346 CYS A CA 1
ATOM 2697 C C . CYS A 1 346 ? 11.671 2.452 -8.895 1.00 98.56 346 CYS A C 1
ATOM 2699 O O . CYS A 1 346 ? 10.800 1.739 -9.403 1.00 98.56 346 CYS A O 1
ATOM 2701 N N . THR A 1 347 ? 11.571 3.778 -8.840 1.00 98.31 347 THR A N 1
ATOM 2702 C CA . THR A 1 347 ? 10.556 4.539 -9.582 1.00 98.31 347 THR A CA 1
ATOM 2703 C C . THR A 1 347 ? 11.264 5.445 -10.576 1.00 98.31 347 THR A C 1
ATOM 2705 O O . THR A 1 347 ? 12.290 6.035 -10.250 1.00 98.31 347 THR A O 1
ATOM 2708 N N . VAL A 1 348 ? 10.726 5.532 -11.787 1.00 98.50 348 VAL A N 1
ATOM 2709 C CA . VAL A 1 348 ? 11.211 6.427 -12.833 1.00 98.50 348 VAL A CA 1
ATOM 2710 C C . VAL A 1 348 ? 10.047 7.291 -13.282 1.00 98.50 348 VAL A C 1
ATOM 2712 O O . VAL A 1 348 ? 9.021 6.775 -13.734 1.00 98.50 348 VAL A O 1
ATOM 2715 N N . THR A 1 349 ? 10.201 8.598 -13.112 1.00 98.31 349 THR A N 1
ATOM 2716 C CA . THR A 1 349 ? 9.151 9.583 -13.360 1.00 98.31 349 THR A CA 1
ATOM 2717 C C . THR A 1 349 ? 9.472 10.384 -14.615 1.00 98.31 349 THR A C 1
ATOM 2719 O O . THR A 1 349 ? 10.532 11.005 -14.709 1.00 98.31 349 THR A O 1
ATOM 2722 N N . PHE A 1 350 ? 8.535 10.389 -15.560 1.00 98.19 350 PHE A N 1
ATOM 2723 C CA . PHE A 1 350 ? 8.636 11.068 -16.852 1.00 98.19 350 PHE A CA 1
ATOM 2724 C C . PHE A 1 350 ? 7.643 12.222 -16.932 1.00 98.19 350 PHE A C 1
ATOM 2726 O O . PHE A 1 350 ? 6.519 12.089 -16.462 1.00 98.19 350 PHE A O 1
ATOM 2733 N N . ASP A 1 351 ? 8.010 13.331 -17.570 1.00 97.12 351 ASP A N 1
ATOM 2734 C CA . ASP A 1 351 ? 7.121 14.501 -17.656 1.00 97.12 351 ASP A CA 1
ATOM 2735 C C . ASP A 1 351 ? 5.865 14.241 -18.500 1.00 97.12 351 ASP A C 1
ATOM 2737 O O . ASP A 1 351 ? 4.789 14.745 -18.179 1.00 97.12 351 ASP A O 1
ATOM 2741 N N . THR A 1 352 ? 5.999 13.454 -19.574 1.00 96.75 352 THR A N 1
ATOM 2742 C CA . THR A 1 352 ? 4.930 13.174 -20.544 1.00 96.75 352 THR A CA 1
ATOM 2743 C C . THR A 1 352 ? 4.798 11.678 -20.821 1.00 96.75 352 THR A C 1
ATOM 2745 O O . THR A 1 352 ? 5.678 10.881 -20.480 1.00 96.75 352 THR A O 1
ATOM 2748 N N . GLU A 1 353 ? 3.685 11.283 -21.442 1.00 96.44 353 GLU A N 1
ATOM 2749 C CA . GLU A 1 353 ? 3.441 9.880 -21.778 1.00 96.44 353 GLU A CA 1
ATOM 2750 C C . GLU A 1 353 ? 4.378 9.350 -22.870 1.00 96.44 353 GLU A C 1
ATOM 2752 O O . GLU A 1 353 ? 4.787 8.192 -22.819 1.00 96.44 353 GLU A O 1
ATOM 2757 N N . GLU A 1 354 ? 4.779 10.195 -23.820 1.00 96.31 354 GLU A N 1
ATOM 2758 C CA . GLU A 1 354 ? 5.677 9.830 -24.916 1.00 96.31 354 GLU A CA 1
ATOM 2759 C C . GLU A 1 354 ? 7.072 9.510 -24.385 1.00 96.31 354 GLU A C 1
ATOM 2761 O O . GLU A 1 354 ? 7.662 8.497 -24.758 1.00 96.31 354 GLU A O 1
ATOM 2766 N N . LYS A 1 355 ? 7.567 10.326 -23.445 1.00 96.75 355 LYS A N 1
ATOM 2767 C CA . LYS A 1 355 ? 8.837 10.071 -22.757 1.00 96.75 355 LYS A CA 1
ATOM 2768 C C . LYS A 1 355 ? 8.782 8.791 -21.924 1.00 96.75 355 LYS A C 1
ATOM 2770 O O . LYS A 1 355 ? 9.762 8.052 -21.869 1.00 96.75 355 LYS A O 1
ATOM 2775 N N . LEU A 1 356 ? 7.640 8.498 -21.290 1.00 97.62 356 LEU A N 1
ATOM 2776 C CA . LEU A 1 356 ? 7.453 7.231 -20.579 1.00 97.62 356 LEU A CA 1
ATOM 2777 C C . LEU A 1 356 ? 7.518 6.048 -21.546 1.00 97.62 356 LEU A C 1
ATOM 2779 O O . LEU A 1 356 ? 8.189 5.061 -21.246 1.00 97.62 356 LEU A O 1
ATOM 2783 N N . LEU A 1 357 ? 6.855 6.144 -22.703 1.00 96.19 357 LEU A N 1
ATOM 2784 C CA . LEU A 1 357 ? 6.911 5.117 -23.742 1.00 96.19 357 LEU A CA 1
ATOM 2785 C C . LEU A 1 357 ? 8.349 4.904 -24.238 1.00 96.19 357 LEU A C 1
ATOM 2787 O O . LEU A 1 357 ? 8.784 3.760 -24.350 1.00 96.19 357 LEU A O 1
ATOM 2791 N N . GLU A 1 358 ? 9.106 5.979 -24.471 1.00 95.06 358 GLU A N 1
ATOM 2792 C CA . GLU A 1 358 ? 10.528 5.908 -24.829 1.00 95.06 358 GLU A CA 1
ATOM 2793 C C . GLU A 1 358 ? 11.347 5.197 -23.742 1.00 95.06 358 GLU A C 1
ATOM 2795 O O . GLU A 1 358 ? 12.073 4.246 -24.032 1.00 95.06 358 GLU A O 1
ATOM 2800 N N . GLY A 1 359 ? 11.170 5.582 -22.474 1.00 96.31 359 GLY A N 1
ATOM 2801 C CA . GLY A 1 359 ? 11.836 4.935 -21.346 1.00 96.31 359 GLY A CA 1
ATOM 2802 C C . GLY A 1 359 ? 11.465 3.459 -21.188 1.00 96.31 359 GLY A C 1
ATOM 2803 O O . GLY A 1 359 ? 12.328 2.630 -20.893 1.00 96.31 359 GLY A O 1
ATOM 2804 N N . TYR A 1 360 ? 10.205 3.098 -21.433 1.00 96.69 360 TYR A N 1
ATOM 2805 C CA . TYR A 1 360 ? 9.771 1.705 -21.478 1.00 96.69 360 TYR A CA 1
ATOM 2806 C C . TYR A 1 360 ? 10.500 0.932 -22.583 1.00 96.69 360 TYR A C 1
ATOM 2808 O O . TYR A 1 360 ? 11.079 -0.116 -22.303 1.00 96.69 360 TYR A O 1
ATOM 2816 N N . LEU A 1 361 ? 10.528 1.448 -23.815 1.00 94.75 361 LEU A N 1
ATOM 2817 C CA . LEU A 1 361 ? 11.222 0.800 -24.932 1.00 94.75 361 LEU A CA 1
ATOM 2818 C C . LEU A 1 361 ? 12.727 0.661 -24.663 1.00 94.75 361 LEU A C 1
ATOM 2820 O O . LEU A 1 361 ? 13.293 -0.399 -24.930 1.00 94.75 361 LEU A O 1
ATOM 2824 N N . GLN A 1 362 ? 13.351 1.678 -24.065 1.00 94.88 362 GLN A N 1
ATOM 2825 C CA . GLN A 1 362 ? 14.751 1.644 -23.649 1.00 94.88 362 GLN A CA 1
ATOM 2826 C C . GLN A 1 362 ? 15.017 0.520 -22.637 1.00 94.88 362 GLN A C 1
ATOM 2828 O O . GLN A 1 362 ? 15.961 -0.250 -22.814 1.00 94.88 362 GLN A O 1
ATOM 2833 N N . LEU A 1 363 ? 14.163 0.366 -21.616 1.00 96.25 363 LEU A N 1
ATOM 2834 C CA . LEU A 1 363 ? 14.268 -0.731 -20.648 1.00 96.25 363 LEU A CA 1
ATOM 2835 C C . LEU A 1 363 ? 14.106 -2.103 -21.318 1.00 96.25 363 LEU A C 1
ATOM 2837 O O . LEU A 1 363 ? 14.870 -3.024 -21.027 1.00 96.25 363 LEU A O 1
ATOM 2841 N N . MET A 1 364 ? 13.134 -2.247 -22.223 1.00 95.44 364 MET A N 1
ATOM 2842 C CA . MET A 1 364 ? 12.901 -3.504 -22.940 1.00 95.44 364 MET A CA 1
ATOM 2843 C C . MET A 1 364 ? 14.101 -3.882 -23.822 1.00 95.44 364 MET A C 1
ATOM 2845 O O . MET A 1 364 ? 14.532 -5.035 -23.789 1.00 95.44 364 MET A O 1
ATOM 2849 N N . CYS A 1 365 ? 14.686 -2.920 -24.547 1.00 93.44 365 CYS A N 1
ATOM 2850 C CA . CYS A 1 365 ? 15.883 -3.153 -25.360 1.00 93.44 365 CYS A CA 1
ATOM 2851 C C . CYS A 1 365 ? 17.115 -3.464 -24.497 1.00 93.44 365 CYS A C 1
ATOM 2853 O O . CYS A 1 365 ? 17.837 -4.410 -24.807 1.00 93.44 365 CYS A O 1
ATOM 2855 N N . ALA A 1 366 ? 17.325 -2.754 -23.380 1.00 94.88 366 ALA A N 1
ATOM 2856 C CA . ALA A 1 366 ? 18.408 -3.055 -22.438 1.00 94.88 366 ALA A CA 1
ATOM 2857 C C . ALA A 1 366 ? 18.308 -4.483 -21.874 1.00 94.88 366 ALA A C 1
ATOM 2859 O O . ALA A 1 366 ? 19.324 -5.140 -21.673 1.00 94.88 366 ALA A O 1
ATOM 2860 N N . ALA A 1 367 ? 17.087 -4.986 -21.678 1.00 95.44 367 ALA A N 1
ATOM 2861 C CA . ALA A 1 367 ? 16.815 -6.348 -21.225 1.00 95.44 367 ALA A CA 1
ATOM 2862 C C . ALA A 1 367 ? 16.775 -7.392 -22.364 1.00 95.44 367 ALA A C 1
ATOM 2864 O O . ALA A 1 367 ? 16.349 -8.528 -22.142 1.00 95.44 367 ALA A O 1
ATOM 2865 N N . GLY A 1 368 ? 17.147 -7.008 -23.593 1.00 93.25 368 GLY A N 1
ATOM 2866 C CA . GLY A 1 368 ? 17.164 -7.883 -24.769 1.00 93.25 368 GLY A CA 1
ATOM 2867 C C . GLY A 1 368 ? 15.789 -8.424 -25.175 1.00 93.25 368 GLY A C 1
ATOM 2868 O O . GLY A 1 368 ? 15.706 -9.458 -25.837 1.00 93.25 368 GLY A O 1
ATOM 2869 N N . CYS A 1 369 ? 14.704 -7.768 -24.759 1.00 89.38 369 CYS A N 1
ATOM 2870 C CA . CYS A 1 369 ? 13.346 -8.224 -25.008 1.00 89.38 369 CYS A CA 1
ATOM 2871 C C . CYS A 1 369 ? 12.829 -7.678 -26.352 1.00 89.38 369 CYS A C 1
ATOM 2873 O O . CYS A 1 369 ? 12.799 -6.457 -26.535 1.00 89.38 369 CYS A O 1
ATOM 2875 N N . PRO A 1 370 ? 12.398 -8.539 -27.296 1.00 79.12 370 PRO A N 1
ATOM 2876 C CA . PRO A 1 370 ? 11.800 -8.080 -28.543 1.00 79.12 370 PRO A CA 1
ATOM 2877 C C . PRO A 1 370 ? 10.513 -7.299 -28.266 1.00 79.12 370 PRO A C 1
ATOM 2879 O O . PRO A 1 370 ? 9.609 -7.797 -27.598 1.00 79.12 370 PRO A O 1
ATOM 2882 N N . THR A 1 371 ? 10.398 -6.095 -28.818 1.00 77.62 371 THR A N 1
ATOM 2883 C CA . THR A 1 371 ? 9.161 -5.310 -28.767 1.00 77.62 371 THR A CA 1
ATOM 2884 C C . THR A 1 371 ? 8.496 -5.302 -30.143 1.00 77.62 371 THR A C 1
ATOM 2886 O O . THR A 1 371 ? 9.167 -5.281 -31.175 1.00 77.62 371 THR A O 1
ATOM 2889 N N . ALA A 1 372 ? 7.158 -5.276 -30.181 1.00 73.75 372 ALA A N 1
ATOM 2890 C CA . ALA A 1 372 ? 6.404 -5.120 -31.434 1.00 73.75 372 ALA A CA 1
ATOM 2891 C C . ALA A 1 372 ? 6.704 -3.788 -32.153 1.00 73.75 372 ALA A C 1
ATOM 2893 O O . ALA A 1 372 ? 6.466 -3.654 -33.349 1.00 73.75 372 ALA A O 1
ATOM 2894 N N . TRP A 1 373 ? 7.239 -2.820 -31.410 1.00 69.31 373 TRP A N 1
ATOM 2895 C CA . TRP A 1 373 ? 7.601 -1.482 -31.868 1.00 69.31 373 TRP A CA 1
ATOM 2896 C C . TRP A 1 373 ? 9.019 -1.417 -32.456 1.00 69.31 373 TRP A C 1
ATOM 2898 O O . TRP A 1 373 ? 9.417 -0.380 -32.980 1.00 69.31 373 TRP A O 1
ATOM 2908 N N . GLY A 1 374 ? 9.764 -2.529 -32.401 1.00 64.56 374 GLY A N 1
ATOM 2909 C CA . GLY A 1 374 ? 11.178 -2.581 -32.741 1.00 64.56 374 GLY A CA 1
ATOM 2910 C C . GLY A 1 374 ? 12.050 -1.888 -31.692 1.00 64.56 374 GLY A C 1
ATOM 2911 O O . GLY A 1 374 ? 11.613 -1.011 -30.947 1.00 64.56 374 GLY A O 1
ATOM 2912 N N . CYS A 1 375 ? 13.321 -2.276 -31.637 1.00 65.75 375 CYS A N 1
ATOM 2913 C CA . CYS A 1 375 ? 14.330 -1.458 -30.980 1.00 65.75 375 CYS A CA 1
ATOM 2914 C C . CYS A 1 375 ? 14.722 -0.352 -31.966 1.00 65.75 375 CYS A C 1
ATOM 2916 O O . CYS A 1 375 ? 15.250 -0.640 -33.042 1.00 65.75 375 CYS A O 1
ATOM 2918 N N . GLY A 1 376 ? 14.385 0.899 -31.644 1.00 57.97 376 GLY A N 1
ATOM 2919 C CA . GLY A 1 376 ? 14.677 2.040 -32.509 1.00 57.97 376 GLY A CA 1
ATOM 2920 C C . GLY A 1 376 ? 16.180 2.184 -32.807 1.00 57.97 376 GLY A C 1
ATOM 2921 O O . GLY A 1 376 ? 17.018 1.651 -32.072 1.00 57.97 376 GLY A O 1
ATOM 2922 N N . PRO A 1 377 ? 16.556 2.901 -33.881 1.00 45.66 377 PRO A N 1
ATOM 2923 C CA . PRO A 1 377 ? 17.950 3.244 -34.149 1.00 45.66 377 PRO A CA 1
ATOM 2924 C C . PRO A 1 377 ? 18.493 4.079 -32.979 1.00 45.66 377 PRO A C 1
ATOM 2926 O O . PRO A 1 377 ? 18.094 5.223 -32.796 1.00 45.66 377 PRO A O 1
ATOM 2929 N N . GLY A 1 378 ? 19.353 3.477 -32.156 1.00 58.81 378 GLY A N 1
ATOM 2930 C CA . GLY A 1 378 ? 19.772 4.026 -30.858 1.00 58.81 378 GLY A CA 1
ATOM 2931 C C . GLY A 1 378 ? 19.596 3.064 -29.681 1.00 58.81 378 GLY A C 1
ATOM 2932 O O . GLY A 1 378 ? 19.976 3.412 -28.568 1.00 58.81 378 GLY A O 1
ATOM 2933 N N . ALA A 1 379 ? 19.061 1.861 -29.922 1.00 63.25 379 ALA A N 1
ATOM 2934 C CA . ALA A 1 379 ? 18.953 0.801 -28.927 1.00 63.25 379 ALA A CA 1
ATOM 2935 C C . ALA A 1 379 ? 20.277 0.625 -28.172 1.00 63.25 379 ALA A C 1
ATOM 2937 O O . ALA A 1 379 ? 21.295 0.250 -28.762 1.00 63.25 379 ALA A O 1
ATOM 2938 N N . GLY A 1 380 ? 20.257 0.947 -26.877 1.00 69.31 380 GLY A N 1
ATOM 2939 C CA . GLY A 1 380 ? 21.408 0.760 -26.004 1.00 69.31 380 GLY A CA 1
ATOM 2940 C C . GLY A 1 380 ? 21.918 -0.681 -26.062 1.00 69.31 380 GLY A C 1
ATOM 2941 O O . GLY A 1 380 ? 21.195 -1.605 -26.441 1.00 69.31 380 GLY A O 1
ATOM 2942 N N . ALA A 1 381 ? 23.183 -0.877 -25.693 1.00 86.19 381 ALA A N 1
ATOM 2943 C CA . ALA A 1 381 ? 23.736 -2.219 -25.575 1.00 86.19 381 ALA A CA 1
ATOM 2944 C C . ALA A 1 381 ? 22.874 -3.056 -24.614 1.00 86.19 381 ALA A C 1
ATOM 2946 O O . ALA A 1 381 ? 22.530 -2.595 -23.526 1.00 86.19 381 ALA A O 1
ATOM 2947 N N . VAL A 1 382 ? 22.535 -4.280 -25.025 1.00 94.12 382 VAL A N 1
ATOM 2948 C CA . VAL A 1 382 ? 21.850 -5.251 -24.164 1.00 94.12 382 VAL A CA 1
ATOM 2949 C C . VAL A 1 382 ? 22.726 -5.510 -22.936 1.00 94.12 382 VAL A C 1
ATOM 2951 O O . VAL A 1 382 ? 23.896 -5.870 -23.086 1.00 94.12 382 VAL A O 1
ATOM 2954 N N . ASP A 1 383 ? 22.175 -5.343 -21.733 1.00 95.06 383 ASP A N 1
ATOM 2955 C CA . ASP A 1 383 ? 22.860 -5.707 -20.494 1.00 95.06 383 ASP A CA 1
ATOM 2956 C C . ASP A 1 383 ? 22.572 -7.191 -20.204 1.00 95.06 383 ASP A C 1
ATOM 2958 O O . ASP A 1 383 ? 21.425 -7.553 -19.929 1.00 95.06 383 ASP A O 1
ATOM 2962 N N . PRO A 1 384 ? 23.584 -8.080 -20.237 1.00 95.62 384 PRO A N 1
ATOM 2963 C CA . PRO A 1 384 ? 23.383 -9.514 -20.018 1.00 95.62 384 PRO A CA 1
ATOM 2964 C C . PRO A 1 384 ? 22.896 -9.851 -18.601 1.00 95.62 384 PRO A C 1
ATOM 2966 O O . PRO A 1 384 ? 22.518 -10.992 -18.339 1.00 95.62 384 PRO A O 1
ATOM 2969 N N . ARG A 1 385 ? 22.915 -8.886 -17.672 1.00 96.62 385 ARG A N 1
ATOM 2970 C CA . ARG A 1 385 ? 22.393 -9.041 -16.312 1.00 96.62 385 ARG A CA 1
ATOM 2971 C C . ARG A 1 385 ? 20.886 -8.832 -16.219 1.00 96.62 385 ARG A C 1
ATOM 2973 O O . ARG A 1 385 ? 20.325 -9.095 -15.157 1.00 96.62 385 ARG A O 1
ATOM 2980 N N . LEU A 1 386 ? 20.238 -8.337 -17.274 1.00 96.94 386 LEU A N 1
ATOM 2981 C CA . LEU A 1 386 ? 18.823 -7.989 -17.276 1.00 96.94 386 LEU A CA 1
ATOM 2982 C C . LEU A 1 386 ? 18.008 -8.907 -18.175 1.00 96.94 386 LEU A C 1
ATOM 2984 O O . LEU A 1 386 ? 18.345 -9.150 -19.328 1.00 96.94 386 LEU A O 1
ATOM 2988 N N . SER A 1 387 ? 16.866 -9.349 -17.659 1.00 96.19 387 SER A N 1
ATOM 2989 C CA . SER A 1 387 ? 15.804 -9.939 -18.472 1.00 96.19 387 SER A CA 1
ATOM 2990 C C . SER A 1 387 ? 14.438 -9.533 -17.935 1.00 96.19 387 SER A C 1
ATOM 2992 O O . SER A 1 387 ? 14.246 -9.365 -16.729 1.00 96.19 387 SER A O 1
ATOM 2994 N N . VAL A 1 388 ? 13.468 -9.347 -18.828 1.00 96.44 388 VAL A N 1
ATOM 2995 C CA . VAL A 1 388 ? 12.100 -8.997 -18.433 1.00 96.44 388 VAL A CA 1
ATOM 2996 C C . VAL A 1 388 ? 11.408 -10.241 -17.889 1.00 96.44 388 VAL A C 1
ATOM 2998 O O . VAL A 1 388 ? 11.404 -11.287 -18.530 1.00 96.44 388 VAL A O 1
ATOM 3001 N N . ALA A 1 389 ? 10.804 -10.123 -16.709 1.00 96.06 389 ALA A N 1
ATOM 3002 C CA . ALA A 1 389 ? 9.989 -11.176 -16.118 1.00 96.06 389 ALA A CA 1
ATOM 3003 C C . ALA A 1 389 ? 8.501 -10.977 -16.426 1.00 96.06 389 ALA A C 1
ATOM 3005 O O . ALA A 1 389 ? 7.795 -11.922 -16.781 1.00 96.06 389 ALA A O 1
ATOM 3006 N N . ARG A 1 390 ? 8.010 -9.742 -16.268 1.00 96.38 390 ARG A N 1
ATOM 3007 C CA . ARG A 1 390 ? 6.593 -9.394 -16.422 1.00 96.38 390 ARG A CA 1
ATOM 3008 C C . ARG A 1 390 ? 6.419 -7.907 -16.697 1.00 96.38 390 ARG A C 1
ATOM 3010 O O . ARG A 1 390 ? 7.090 -7.089 -16.081 1.00 96.38 390 ARG A O 1
ATOM 3017 N N . VAL A 1 391 ? 5.441 -7.563 -17.523 1.00 96.56 391 VAL A N 1
ATOM 3018 C CA . VAL A 1 391 ? 4.919 -6.207 -17.698 1.00 96.56 391 VAL A CA 1
ATOM 3019 C C . VAL A 1 391 ? 3.478 -6.174 -17.196 1.00 96.56 391 VAL A C 1
ATOM 3021 O O . VAL A 1 391 ? 2.655 -7.007 -17.571 1.00 96.56 391 VAL A O 1
ATOM 3024 N N . LYS A 1 392 ? 3.161 -5.213 -16.331 1.00 95.88 392 LYS A N 1
ATOM 3025 C CA . LYS A 1 392 ? 1.802 -4.922 -15.870 1.00 95.88 392 LYS A CA 1
ATOM 3026 C C . LYS A 1 392 ? 1.473 -3.484 -16.236 1.00 95.88 392 LYS A C 1
ATOM 3028 O O . LYS A 1 392 ? 2.054 -2.561 -15.669 1.00 95.88 392 LYS A O 1
ATOM 3033 N N . ASN A 1 393 ? 0.539 -3.313 -17.164 1.00 96.50 393 ASN A N 1
ATOM 3034 C CA . ASN A 1 393 ? 0.147 -2.004 -17.654 1.00 96.50 393 ASN A CA 1
ATOM 3035 C C . ASN A 1 393 ? -1.171 -1.542 -17.016 1.00 96.50 393 ASN A C 1
ATOM 3037 O O . ASN A 1 393 ? -2.239 -2.066 -17.325 1.00 96.50 393 ASN A O 1
ATOM 3041 N N . GLY A 1 394 ? -1.108 -0.539 -16.140 1.00 95.38 394 GLY A N 1
ATOM 3042 C CA . GLY A 1 394 ? -2.286 0.123 -15.579 1.00 95.38 394 GLY A CA 1
ATOM 3043 C C . GLY A 1 394 ? -3.034 1.017 -16.573 1.00 95.38 394 GLY A C 1
ATOM 3044 O O . GLY A 1 394 ? -4.173 1.380 -16.298 1.00 95.38 394 GLY A O 1
ATOM 3045 N N . PHE A 1 395 ? -2.423 1.348 -17.715 1.00 94.62 395 PHE A N 1
ATOM 3046 C CA . PHE A 1 395 ? -3.025 2.135 -18.797 1.00 94.62 395 PHE A CA 1
ATOM 3047 C C . PHE A 1 395 ? -3.802 1.277 -19.810 1.00 94.62 395 PHE A C 1
ATOM 3049 O O . PHE A 1 395 ? -4.505 1.821 -20.659 1.00 94.62 395 PHE A O 1
ATOM 3056 N N . GLU A 1 396 ? -3.697 -0.054 -19.732 1.00 93.12 396 GLU A N 1
ATOM 3057 C CA . GLU A 1 396 ? -4.393 -0.984 -20.628 1.00 93.12 396 GLU A CA 1
ATOM 3058 C C . GLU A 1 396 ? -5.919 -0.803 -20.498 1.00 93.12 396 GLU A C 1
ATOM 3060 O O . GLU A 1 396 ? -6.492 -0.935 -19.409 1.00 93.12 396 GLU A O 1
ATOM 3065 N N . GLY A 1 397 ? -6.574 -0.458 -21.612 1.00 82.38 397 GLY A N 1
ATOM 3066 C CA . GLY A 1 397 ? -7.942 0.068 -21.633 1.00 82.38 397 GLY A CA 1
ATOM 3067 C C . GLY A 1 397 ? -8.977 -0.765 -20.862 1.00 82.38 397 GLY A C 1
ATOM 3068 O O . GLY A 1 397 ? -9.041 -1.989 -20.973 1.00 82.38 397 GLY A O 1
ATOM 3069 N N . GLY A 1 398 ? -9.832 -0.074 -20.097 1.00 69.50 398 GLY A N 1
ATOM 3070 C CA . GLY A 1 398 ? -11.065 -0.625 -19.520 1.00 69.50 398 GLY A CA 1
ATOM 3071 C C . GLY A 1 398 ? -10.921 -1.482 -18.258 1.00 69.50 398 GLY A C 1
ATOM 3072 O O . GLY A 1 398 ? -11.935 -1.938 -17.736 1.00 69.50 398 GLY A O 1
ATOM 3073 N N . ARG A 1 399 ? -9.707 -1.709 -17.737 1.00 69.31 399 ARG A N 1
ATOM 3074 C CA . ARG A 1 399 ? -9.510 -2.631 -16.599 1.00 69.31 399 ARG A CA 1
ATOM 3075 C C . ARG A 1 399 ? -9.504 -1.975 -15.221 1.00 69.31 399 ARG A C 1
ATOM 3077 O O . ARG A 1 399 ? -9.840 -2.649 -14.249 1.00 69.31 399 ARG A O 1
ATOM 3084 N N . LYS A 1 400 ? -9.108 -0.704 -15.095 1.00 79.12 400 LYS A N 1
ATOM 3085 C CA . LYS A 1 400 ? -8.887 -0.089 -13.779 1.00 79.12 400 LYS A CA 1
ATOM 3086 C C . LYS A 1 400 ? -9.192 1.410 -13.775 1.00 79.12 400 LYS A C 1
ATOM 3088 O O . LYS A 1 400 ? -8.642 2.147 -14.586 1.00 79.12 400 LYS A O 1
ATOM 3093 N N . LYS A 1 401 ? -10.058 1.824 -12.847 1.00 88.19 401 LYS A N 1
ATOM 3094 C CA . LYS A 1 401 ? -10.313 3.230 -12.502 1.00 88.19 401 LYS A CA 1
ATOM 3095 C C . LYS A 1 401 ? -9.268 3.742 -11.506 1.00 88.19 401 LYS A C 1
ATOM 3097 O O . LYS A 1 401 ? -8.763 2.952 -10.699 1.00 88.19 401 LYS A O 1
ATOM 3102 N N . GLY A 1 402 ? -8.982 5.041 -11.530 1.00 91.19 402 GLY A N 1
ATOM 3103 C CA . GLY A 1 402 ? -8.045 5.702 -10.613 1.00 91.19 402 GLY A CA 1
ATOM 3104 C C . GLY A 1 402 ? -6.579 5.513 -11.003 1.00 91.19 402 GLY A C 1
ATOM 3105 O O . GLY A 1 402 ? -6.267 5.479 -12.186 1.00 91.19 402 GLY A O 1
ATOM 3106 N N . TYR A 1 403 ? -5.666 5.401 -10.026 1.00 92.00 403 TYR A N 1
ATOM 3107 C CA . TYR A 1 403 ? -4.213 5.369 -10.283 1.00 92.00 403 TYR A CA 1
ATOM 3108 C C . TYR A 1 403 ? -3.766 4.325 -11.317 1.00 92.00 403 TYR A C 1
ATOM 3110 O O . TYR A 1 403 ? -4.005 3.112 -11.156 1.00 92.00 403 TYR A O 1
ATOM 3118 N N . LYS A 1 404 ? -2.994 4.813 -12.293 1.00 94.06 404 LYS A N 1
ATOM 3119 C CA . LYS A 1 404 ? -2.384 4.051 -13.386 1.00 94.06 404 LYS A CA 1
ATOM 3120 C C . LYS A 1 404 ? -0.864 4.181 -13.299 1.00 94.06 404 LYS A C 1
ATOM 3122 O O . LYS A 1 404 ? -0.331 5.255 -13.045 1.00 94.06 404 LYS A O 1
ATOM 3127 N N . ASP A 1 405 ? -0.168 3.075 -13.499 1.00 95.81 405 ASP A N 1
ATOM 3128 C CA . ASP A 1 405 ? 1.280 3.027 -13.656 1.00 95.81 405 ASP A CA 1
ATOM 3129 C C . ASP A 1 405 ? 1.660 1.899 -14.612 1.00 95.81 405 ASP A C 1
ATOM 3131 O O . ASP A 1 405 ? 0.868 0.987 -14.870 1.00 95.81 405 ASP A O 1
ATOM 3135 N N . LEU A 1 406 ? 2.875 1.961 -15.149 1.00 97.62 406 LEU A N 1
ATOM 3136 C CA . LEU A 1 406 ? 3.451 0.868 -15.919 1.00 97.62 406 LEU A CA 1
ATOM 3137 C C . LEU A 1 406 ? 4.537 0.215 -15.074 1.00 97.62 406 LEU A C 1
ATOM 3139 O O . LEU A 1 406 ? 5.524 0.848 -14.709 1.00 97.62 406 LEU A O 1
ATOM 3143 N N . LYS A 1 407 ? 4.352 -1.059 -14.734 1.00 97.94 407 LYS A N 1
ATOM 3144 C CA . LYS A 1 407 ? 5.300 -1.806 -13.906 1.00 97.94 407 LYS A CA 1
ATOM 3145 C C . LYS A 1 407 ? 5.982 -2.880 -14.720 1.00 97.94 407 LYS A C 1
ATOM 3147 O O . LYS A 1 407 ? 5.313 -3.746 -15.284 1.00 97.94 407 LYS A O 1
ATOM 3152 N N . VAL A 1 408 ? 7.306 -2.863 -14.712 1.00 98.19 408 VAL A N 1
ATOM 3153 C CA . VAL A 1 408 ? 8.132 -3.893 -15.335 1.00 98.19 408 VAL A CA 1
ATOM 3154 C C . VAL A 1 408 ? 8.882 -4.623 -14.234 1.00 98.19 408 VAL A C 1
ATOM 3156 O O . VAL A 1 408 ? 9.706 -4.046 -13.529 1.00 98.19 408 VAL A O 1
ATOM 3159 N N . ASN A 1 409 ? 8.572 -5.901 -14.054 1.00 98.38 409 ASN A N 1
ATOM 3160 C CA . ASN A 1 409 ? 9.371 -6.776 -13.219 1.00 98.38 409 ASN A CA 1
ATOM 3161 C C . ASN A 1 409 ? 10.504 -7.351 -14.067 1.00 98.38 409 ASN A C 1
ATOM 3163 O O . ASN A 1 409 ? 10.250 -7.891 -15.145 1.00 98.38 409 ASN A O 1
ATOM 3167 N N . VAL A 1 410 ? 11.733 -7.255 -13.573 1.00 98.06 410 VAL A N 1
ATOM 3168 C CA . VAL A 1 410 ? 12.940 -7.749 -14.249 1.00 98.06 410 VAL A CA 1
ATOM 3169 C C . VAL A 1 410 ? 13.638 -8.777 -13.371 1.00 98.06 410 VAL A C 1
ATOM 3171 O O . VAL A 1 410 ? 13.677 -8.613 -12.153 1.00 98.06 410 VAL A O 1
ATOM 3174 N N . VAL A 1 411 ? 14.192 -9.830 -13.968 1.00 97.94 411 VAL A N 1
ATOM 3175 C CA . VAL A 1 411 ? 15.213 -10.650 -13.310 1.00 97.94 411 VAL A CA 1
ATOM 3176 C C . VAL A 1 411 ? 16.543 -9.934 -13.499 1.00 97.94 411 VAL A C 1
ATOM 3178 O O . VAL A 1 411 ? 16.960 -9.690 -14.632 1.00 97.94 411 VAL A O 1
ATOM 3181 N N . PHE A 1 412 ? 17.188 -9.593 -12.388 1.00 98.31 412 PHE A N 1
ATOM 3182 C CA . PHE A 1 412 ? 18.489 -8.937 -12.371 1.00 98.31 412 PHE A CA 1
ATOM 3183 C C . PHE A 1 412 ? 19.545 -9.860 -11.764 1.00 98.31 412 PHE A C 1
ATOM 3185 O O . PHE A 1 412 ? 19.335 -10.364 -10.661 1.00 98.31 412 PHE A O 1
ATOM 3192 N N . LEU A 1 413 ? 20.667 -10.050 -12.462 1.00 98.19 413 LEU A N 1
ATOM 3193 C CA . LEU A 1 413 ? 21.832 -10.820 -12.024 1.00 98.19 413 LEU A CA 1
ATOM 3194 C C . LEU A 1 413 ? 22.950 -9.877 -11.559 1.00 98.19 413 LEU A C 1
ATOM 3196 O O . LEU A 1 413 ? 23.546 -9.157 -12.353 1.00 98.19 413 LEU A O 1
ATOM 3200 N N . SER A 1 414 ? 23.267 -9.910 -10.271 1.00 97.81 414 SER A N 1
ATOM 3201 C CA . SER A 1 414 ? 24.410 -9.178 -9.715 1.00 97.81 414 SER A CA 1
ATOM 3202 C C . SER A 1 414 ? 25.740 -9.739 -10.227 1.00 97.81 414 SER A C 1
ATOM 3204 O O . SER A 1 414 ? 25.849 -10.916 -10.577 1.00 97.81 414 SER A O 1
ATOM 3206 N N . GLU A 1 415 ? 26.790 -8.924 -10.188 1.00 96.75 415 GLU A N 1
ATOM 3207 C CA . GLU A 1 415 ? 28.166 -9.307 -10.534 1.00 96.75 415 GLU A CA 1
ATOM 3208 C C . GLU A 1 415 ? 28.690 -10.445 -9.647 1.00 96.75 415 GLU A C 1
ATOM 3210 O O . GLU A 1 415 ? 29.577 -11.205 -10.032 1.00 96.75 415 GLU A O 1
ATOM 3215 N N . ARG A 1 416 ? 28.093 -10.606 -8.463 1.00 96.31 416 ARG A N 1
ATOM 3216 C CA . ARG A 1 416 ? 28.382 -11.684 -7.510 1.00 96.31 416 ARG A CA 1
ATOM 3217 C C . ARG A 1 416 ? 27.651 -12.992 -7.821 1.00 96.31 416 ARG A C 1
ATOM 3219 O O . ARG A 1 416 ? 27.778 -13.947 -7.059 1.00 96.31 416 ARG A O 1
ATOM 3226 N N . GLY A 1 417 ? 26.872 -13.042 -8.901 1.00 96.62 417 GLY A N 1
ATOM 3227 C CA . GLY A 1 417 ? 26.133 -14.229 -9.323 1.00 96.62 417 GLY A CA 1
ATOM 3228 C C . GLY A 1 417 ? 24.808 -14.458 -8.590 1.00 96.62 417 GLY A C 1
ATOM 3229 O O . GLY A 1 417 ? 24.210 -15.518 -8.746 1.00 96.62 417 GLY A O 1
ATOM 3230 N N . PHE A 1 418 ? 24.325 -13.495 -7.798 1.00 97.12 418 PHE A N 1
ATOM 3231 C CA . PHE A 1 418 ? 22.990 -13.564 -7.195 1.00 97.12 418 PHE A CA 1
ATOM 3232 C C . PHE A 1 418 ? 21.955 -12.952 -8.128 1.00 97.12 418 PHE A C 1
ATOM 3234 O O . PHE A 1 418 ? 22.146 -11.816 -8.565 1.00 97.12 418 PHE A O 1
ATOM 3241 N N . ALA A 1 419 ? 20.857 -13.660 -8.384 1.00 97.06 419 ALA A N 1
ATOM 3242 C CA . ALA A 1 419 ? 19.733 -13.135 -9.144 1.00 97.06 419 ALA A CA 1
ATOM 3243 C C . ALA A 1 419 ? 18.519 -12.841 -8.251 1.00 97.06 419 ALA A C 1
ATOM 3245 O O . ALA A 1 419 ? 18.271 -13.527 -7.258 1.00 97.06 419 ALA A O 1
ATOM 3246 N N . MET A 1 420 ? 17.755 -11.807 -8.603 1.00 97.88 420 MET A N 1
ATOM 3247 C CA . MET A 1 420 ? 16.514 -11.447 -7.916 1.00 97.88 420 MET A CA 1
ATOM 3248 C C . MET A 1 420 ? 15.513 -10.827 -8.891 1.00 97.88 420 MET A C 1
ATOM 3250 O O . MET A 1 420 ? 15.908 -10.132 -9.827 1.00 97.88 420 MET A O 1
ATOM 3254 N N . VAL A 1 421 ? 14.214 -11.032 -8.655 1.00 98.12 421 VAL A N 1
ATOM 3255 C CA . VAL A 1 421 ? 13.179 -10.244 -9.336 1.00 98.12 421 VAL A CA 1
ATOM 3256 C C . VAL A 1 421 ? 13.057 -8.880 -8.655 1.00 98.12 421 VAL A C 1
ATOM 3258 O O . VAL A 1 421 ? 12.830 -8.817 -7.443 1.00 98.12 421 VAL A O 1
ATOM 3261 N N . GLY A 1 422 ? 13.199 -7.808 -9.433 1.00 98.19 422 GLY A N 1
ATOM 3262 C CA . GLY A 1 422 ? 12.968 -6.425 -9.015 1.00 98.19 422 GLY A CA 1
ATOM 3263 C C . GLY A 1 422 ? 11.777 -5.790 -9.728 1.00 98.19 422 GLY A C 1
ATOM 3264 O O . GLY A 1 422 ? 11.394 -6.230 -10.810 1.00 98.19 422 GLY A O 1
ATOM 3265 N N . GLU A 1 423 ? 11.186 -4.750 -9.135 1.00 98.62 423 GLU A N 1
ATOM 3266 C CA . GLU A 1 423 ? 10.097 -3.963 -9.740 1.00 98.62 423 GLU A CA 1
ATOM 3267 C C . GLU A 1 423 ? 10.595 -2.577 -10.179 1.00 98.62 423 GLU A C 1
ATOM 3269 O O . GLU A 1 423 ? 11.042 -1.780 -9.355 1.00 98.62 423 GLU A O 1
ATOM 3274 N N . VAL A 1 424 ? 10.463 -2.269 -11.468 1.00 98.62 424 VAL A N 1
ATOM 3275 C CA . VAL A 1 424 ? 10.671 -0.932 -12.034 1.00 98.62 424 VAL A CA 1
ATOM 3276 C C . VAL A 1 424 ? 9.300 -0.313 -12.291 1.00 98.62 424 VAL A C 1
ATOM 3278 O O . VAL A 1 424 ? 8.545 -0.796 -13.137 1.00 98.62 424 VAL A O 1
ATOM 3281 N N . ALA A 1 425 ? 8.952 0.729 -11.540 1.00 98.25 425 ALA A N 1
ATOM 3282 C CA . ALA A 1 425 ? 7.709 1.469 -11.737 1.00 98.25 425 ALA A CA 1
ATOM 3283 C C . ALA A 1 425 ? 7.965 2.702 -12.611 1.00 98.25 425 ALA A C 1
ATOM 3285 O O . ALA A 1 425 ? 8.714 3.590 -12.214 1.00 98.25 425 ALA A O 1
ATOM 3286 N N . LEU A 1 426 ? 7.329 2.762 -13.777 1.00 98.38 426 LEU A N 1
ATOM 3287 C CA . LEU A 1 426 ? 7.365 3.895 -14.697 1.00 98.38 426 LEU A CA 1
ATOM 3288 C C . LEU A 1 426 ? 6.086 4.720 -14.500 1.00 98.38 426 LEU A C 1
ATOM 3290 O O . LEU A 1 426 ? 4.975 4.179 -14.557 1.00 98.38 426 LEU A O 1
ATOM 3294 N N . VAL A 1 427 ? 6.240 6.015 -14.227 1.00 97.56 427 VAL A N 1
ATOM 3295 C CA . VAL A 1 427 ? 5.143 6.906 -13.817 1.00 97.56 427 VAL A CA 1
ATOM 3296 C C . VAL A 1 427 ? 5.199 8.212 -14.607 1.00 97.56 427 VAL A C 1
ATOM 3298 O O . VAL A 1 427 ? 6.277 8.751 -14.840 1.00 97.56 427 VAL A O 1
ATOM 3301 N N . VAL A 1 428 ? 4.040 8.737 -15.015 1.00 97.31 428 VAL A N 1
ATOM 3302 C CA . VAL A 1 428 ? 3.941 10.089 -15.592 1.00 97.31 428 VAL A CA 1
ATOM 3303 C C . VAL A 1 428 ? 3.877 11.107 -14.452 1.00 97.31 428 VAL A C 1
ATOM 3305 O O . VAL A 1 428 ? 3.148 10.898 -13.485 1.00 97.31 428 VAL A O 1
ATOM 3308 N N . GLY A 1 429 ? 4.603 12.219 -14.549 1.00 96.44 429 GLY A N 1
ATOM 3309 C CA . GLY A 1 429 ? 4.742 13.228 -13.497 1.00 96.44 429 GLY A CA 1
ATOM 3310 C C . GLY A 1 429 ? 3.405 13.786 -13.006 1.00 96.44 429 GLY A C 1
ATOM 3311 O O . GLY A 1 429 ? 3.229 13.999 -11.807 1.00 96.44 429 GLY A O 1
ATOM 3312 N N . SER A 1 430 ? 2.418 13.921 -13.898 1.00 93.75 430 SER A N 1
ATOM 3313 C CA . SER A 1 430 ? 1.046 14.313 -13.540 1.00 93.75 430 SER A CA 1
ATOM 3314 C C . SER A 1 430 ? 0.371 13.346 -12.554 1.00 93.75 430 SER A C 1
ATOM 3316 O O . SER A 1 430 ? -0.432 13.779 -11.731 1.00 93.75 430 SER A O 1
ATOM 3318 N N . LEU A 1 431 ? 0.738 12.060 -12.573 1.00 95.06 431 LEU A N 1
ATOM 3319 C CA . LEU A 1 431 ? 0.202 11.020 -11.689 1.00 95.06 431 LEU A CA 1
ATOM 3320 C C . LEU A 1 431 ? 0.966 10.886 -10.368 1.00 95.06 431 LEU A C 1
ATOM 3322 O O . LEU A 1 431 ? 0.463 10.241 -9.447 1.00 95.06 431 LEU A O 1
ATOM 3326 N N . VAL A 1 432 ? 2.152 11.490 -10.233 1.00 92.94 432 VAL A N 1
ATOM 3327 C CA . VAL A 1 432 ? 2.914 11.455 -8.972 1.00 92.94 432 VAL A CA 1
ATOM 3328 C C . VAL A 1 432 ? 2.143 12.159 -7.864 1.00 92.94 432 VAL A C 1
ATOM 3330 O O . VAL A 1 432 ? 1.964 11.581 -6.797 1.00 92.94 432 VAL A O 1
ATOM 3333 N N . ARG A 1 433 ? 1.579 13.339 -8.150 1.00 86.94 433 ARG A N 1
ATOM 3334 C CA . ARG A 1 433 ? 0.761 14.086 -7.180 1.00 86.94 433 ARG A CA 1
ATOM 3335 C C . ARG A 1 433 ? -0.452 13.287 -6.713 1.00 86.94 433 ARG A C 1
ATOM 3337 O O . ARG A 1 433 ? -0.769 13.286 -5.531 1.00 86.94 433 ARG A O 1
ATOM 3344 N N . TYR A 1 434 ? -1.098 12.568 -7.630 1.00 90.31 434 TYR A N 1
ATOM 3345 C CA . TYR A 1 434 ? -2.198 11.672 -7.281 1.00 90.31 434 TYR A CA 1
ATOM 3346 C C . TYR A 1 434 ? -1.730 10.520 -6.390 1.00 90.31 434 TYR A C 1
ATOM 3348 O O . TYR A 1 434 ? -2.381 10.166 -5.410 1.00 90.31 434 TYR A O 1
ATOM 3356 N N . LYS A 1 435 ? -0.606 9.889 -6.746 1.00 90.69 435 LYS A N 1
ATOM 3357 C CA . LYS A 1 435 ? -0.039 8.775 -5.982 1.00 90.69 435 LYS A CA 1
ATOM 3358 C C . LYS A 1 435 ? 0.282 9.200 -4.557 1.00 90.69 435 LYS A C 1
ATOM 3360 O O . LYS A 1 435 ? 0.020 8.430 -3.640 1.00 90.69 435 LYS A O 1
ATOM 3365 N N . GLU A 1 436 ? 0.857 10.389 -4.404 1.00 89.06 436 GLU A N 1
ATOM 3366 C CA . GLU A 1 436 ? 1.123 11.005 -3.110 1.00 89.06 436 GLU A CA 1
ATOM 3367 C C . GLU A 1 436 ? -0.197 11.228 -2.378 1.00 89.06 436 GLU A C 1
ATOM 3369 O O . GLU A 1 436 ? -0.407 10.561 -1.382 1.00 89.06 436 GLU A O 1
ATOM 3374 N N . ALA A 1 437 ? -1.143 11.987 -2.942 1.00 86.44 437 ALA A N 1
ATOM 3375 C CA . ALA A 1 437 ? -2.422 12.310 -2.296 1.00 86.44 437 ALA A CA 1
ATOM 3376 C C . ALA A 1 437 ? -3.326 11.103 -1.964 1.00 86.44 437 ALA A C 1
ATOM 3378 O O . ALA A 1 437 ? -4.194 11.195 -1.094 1.00 86.44 437 ALA A O 1
ATOM 3379 N N . THR A 1 438 ? -3.169 9.974 -2.662 1.00 92.50 438 THR A N 1
ATOM 3380 C CA . THR A 1 438 ? -3.907 8.738 -2.356 1.00 92.50 438 THR A CA 1
ATOM 3381 C C . THR A 1 438 ? -3.197 7.840 -1.356 1.00 92.50 438 THR A C 1
ATOM 3383 O O . THR A 1 438 ? -3.832 6.935 -0.807 1.00 92.50 438 THR A O 1
ATOM 3386 N N . HIS A 1 439 ? -1.895 8.019 -1.124 1.00 91.44 439 HIS A N 1
ATOM 3387 C CA . HIS A 1 439 ? -1.114 7.088 -0.318 1.00 91.44 439 HIS A CA 1
ATOM 3388 C C . HIS A 1 439 ? -1.612 7.042 1.132 1.00 91.44 439 HIS A C 1
ATOM 3390 O O . HIS A 1 439 ? -1.777 5.949 1.681 1.00 91.44 439 HIS A O 1
ATOM 3396 N N . GLU A 1 440 ? -1.922 8.198 1.717 1.00 93.44 440 GLU A N 1
ATOM 3397 C CA . GLU A 1 440 ? -2.487 8.332 3.064 1.00 93.44 440 GLU A CA 1
ATOM 3398 C C . GLU A 1 440 ? -3.873 7.680 3.158 1.00 93.44 440 GLU A C 1
ATOM 3400 O O . GLU A 1 440 ? -4.164 6.938 4.098 1.00 93.44 440 GLU A O 1
ATOM 3405 N N . LEU A 1 441 ? -4.716 7.865 2.137 1.00 95.81 441 LEU A N 1
ATOM 3406 C CA . LEU A 1 441 ? -6.043 7.245 2.077 1.00 95.81 441 LEU A CA 1
ATOM 3407 C C . LEU A 1 441 ? -5.946 5.713 2.001 1.00 95.81 441 LEU A C 1
ATOM 3409 O O . LEU A 1 441 ? -6.681 4.997 2.685 1.00 95.81 441 LEU A O 1
ATOM 3413 N N . TYR A 1 442 ? -5.003 5.190 1.211 1.00 92.44 442 TYR A N 1
ATOM 3414 C CA . TYR A 1 442 ? -4.742 3.752 1.136 1.00 92.44 442 TYR A CA 1
ATOM 3415 C C . TYR A 1 442 ? -4.187 3.180 2.442 1.00 92.44 442 TYR A C 1
ATOM 3417 O O . TYR A 1 442 ? -4.432 2.006 2.722 1.00 92.44 442 TYR A O 1
ATOM 3425 N N . GLU A 1 443 ? -3.443 3.959 3.233 1.00 90.44 443 GLU A N 1
ATOM 3426 C CA . GLU A 1 443 ? -2.992 3.537 4.564 1.00 90.44 443 GLU A CA 1
ATOM 3427 C C . GLU A 1 443 ? -4.191 3.214 5.464 1.00 90.44 443 GLU A C 1
ATOM 3429 O O . GLU A 1 443 ? -4.208 2.160 6.096 1.00 90.44 443 GLU A O 1
ATOM 3434 N N . ILE A 1 444 ? -5.234 4.049 5.431 1.00 94.88 444 ILE A N 1
ATOM 3435 C CA . ILE A 1 444 ? -6.477 3.828 6.183 1.00 94.88 444 ILE A CA 1
ATOM 3436 C C . ILE A 1 444 ? -7.229 2.601 5.656 1.00 94.88 444 ILE A C 1
ATOM 3438 O O . ILE A 1 444 ? -7.597 1.717 6.429 1.00 94.88 444 ILE A O 1
ATOM 3442 N N . VAL A 1 445 ? -7.447 2.518 4.338 1.00 95.62 445 VAL A N 1
ATOM 3443 C CA . VAL A 1 445 ? -8.235 1.426 3.736 1.00 95.62 445 VAL A CA 1
ATOM 3444 C C . VAL A 1 445 ? -7.580 0.058 3.955 1.00 95.62 445 VAL A C 1
ATOM 3446 O O . VAL A 1 445 ? -8.279 -0.932 4.157 1.00 95.62 445 VAL A O 1
ATOM 3449 N N . ARG A 1 446 ? -6.244 -0.019 3.977 1.00 89.56 446 ARG A N 1
ATOM 3450 C CA . ARG A 1 446 ? -5.515 -1.275 4.235 1.00 89.56 446 ARG A CA 1
ATOM 3451 C C . ARG A 1 446 ? -5.701 -1.824 5.648 1.00 89.56 446 ARG A C 1
ATOM 3453 O O . ARG A 1 446 ? -5.508 -3.021 5.846 1.00 89.56 446 ARG A O 1
ATOM 3460 N N . GLU A 1 447 ? -6.089 -0.993 6.610 1.00 91.50 447 GLU A N 1
ATOM 3461 C CA . GLU A 1 447 ? -6.357 -1.431 7.983 1.00 91.50 447 GLU A CA 1
ATOM 3462 C C . GLU A 1 447 ? -7.787 -1.974 8.171 1.00 91.50 447 GLU A C 1
ATOM 3464 O O . GLU A 1 447 ? -8.144 -2.385 9.274 1.00 91.50 447 GLU A O 1
ATOM 3469 N N . GLU A 1 448 ? -8.607 -2.046 7.114 1.00 94.50 448 GLU A N 1
ATOM 3470 C CA . GLU A 1 448 ? -9.980 -2.563 7.188 1.00 94.50 448 GLU A CA 1
ATOM 3471 C C . GLU A 1 448 ? -10.064 -3.952 7.837 1.00 94.50 448 GLU A C 1
ATOM 3473 O O . GLU A 1 448 ? -10.864 -4.161 8.752 1.00 94.50 448 GLU A O 1
ATOM 3478 N N . ASP A 1 449 ? -9.233 -4.901 7.401 1.00 90.56 449 ASP A N 1
ATOM 3479 C CA . ASP A 1 449 ? -9.256 -6.265 7.939 1.00 90.56 449 ASP A CA 1
ATOM 3480 C C . ASP A 1 449 ? -8.862 -6.308 9.415 1.00 90.56 449 ASP A C 1
ATOM 3482 O O . ASP A 1 449 ? -9.412 -7.100 10.189 1.00 90.56 449 ASP A O 1
ATOM 3486 N N . PHE A 1 450 ? -7.931 -5.441 9.821 1.00 91.88 450 PHE A N 1
ATOM 3487 C CA . PHE A 1 450 ? -7.557 -5.279 11.218 1.00 91.88 450 PHE A CA 1
ATOM 3488 C C . PHE A 1 450 ? -8.741 -4.745 12.030 1.00 91.88 450 PHE A C 1
ATOM 3490 O O . PHE A 1 450 ? -9.141 -5.375 13.016 1.00 91.88 450 PHE A O 1
ATOM 3497 N N . PHE A 1 451 ? -9.360 -3.647 11.591 1.00 95.31 451 PHE A N 1
ATOM 3498 C CA . PHE A 1 451 ? -10.494 -3.054 12.293 1.00 95.31 451 PHE A CA 1
ATOM 3499 C C . PHE A 1 451 ? -11.685 -4.014 12.399 1.00 95.31 451 PHE A C 1
ATOM 3501 O O . PHE A 1 451 ? -12.275 -4.168 13.475 1.00 95.31 451 PHE A O 1
ATOM 3508 N N . ARG A 1 452 ? -11.995 -4.734 11.317 1.00 95.62 452 ARG A N 1
ATOM 3509 C CA . ARG A 1 452 ? -13.075 -5.727 11.267 1.00 95.62 452 ARG A CA 1
ATOM 3510 C C . ARG A 1 452 ? -12.842 -6.883 12.241 1.00 95.62 452 ARG A C 1
ATOM 3512 O O . ARG A 1 452 ? -13.773 -7.334 12.909 1.00 95.62 452 ARG A O 1
ATOM 3519 N N . GLN A 1 453 ? -11.607 -7.374 12.354 1.00 94.62 453 GLN A N 1
ATOM 3520 C CA . GLN A 1 453 ? -11.274 -8.449 13.295 1.00 94.62 453 GLN A CA 1
ATOM 3521 C C . GLN A 1 453 ? -11.371 -7.996 14.754 1.00 94.62 453 GLN A C 1
ATOM 3523 O O . GLN A 1 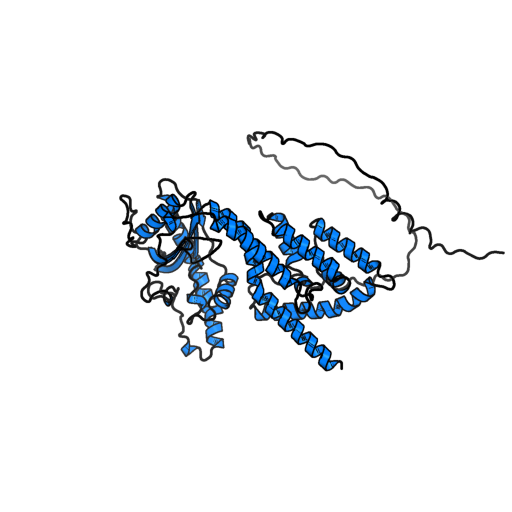453 ? -11.929 -8.724 15.580 1.00 94.62 453 GLN A O 1
ATOM 3528 N N . VAL A 1 454 ? -10.886 -6.790 15.068 1.00 95.62 454 VAL A N 1
ATOM 3529 C CA . VAL A 1 454 ? -10.976 -6.216 16.418 1.00 95.62 454 VAL A CA 1
ATOM 3530 C C . VAL A 1 454 ? -12.435 -6.031 16.832 1.00 95.62 454 VAL A C 1
ATOM 3532 O O . VAL A 1 454 ? -12.844 -6.513 17.889 1.00 95.62 454 VAL A O 1
ATOM 3535 N N . THR A 1 455 ? -13.253 -5.400 15.990 1.00 96.19 455 THR A N 1
ATOM 3536 C CA . THR A 1 455 ? -14.665 -5.134 16.308 1.00 96.19 455 THR A CA 1
ATOM 3537 C C . THR A 1 455 ? -15.504 -6.402 16.417 1.00 96.19 455 THR A C 1
ATOM 3539 O O . THR A 1 455 ? -16.299 -6.530 17.352 1.00 96.19 455 THR A O 1
ATOM 3542 N N . LYS A 1 456 ? -15.262 -7.405 15.562 1.00 96.44 456 LYS A N 1
ATOM 3543 C CA . LYS A 1 456 ? -15.876 -8.737 15.693 1.00 96.44 456 LYS A CA 1
ATOM 3544 C C . LYS A 1 456 ? -15.548 -9.389 17.041 1.00 96.44 456 LYS A C 1
ATOM 3546 O O . LYS A 1 456 ? -16.432 -9.969 17.675 1.00 96.44 456 LYS A O 1
ATOM 3551 N N . ALA A 1 457 ? -14.296 -9.303 17.490 1.00 95.81 457 ALA A N 1
ATOM 3552 C CA . ALA A 1 457 ? -13.859 -9.875 18.762 1.00 95.81 457 ALA A CA 1
ATOM 3553 C C . ALA A 1 457 ? -14.418 -9.119 19.984 1.00 95.81 457 ALA A C 1
ATOM 3555 O O . ALA A 1 457 ? -14.804 -9.754 20.972 1.00 95.81 457 ALA A O 1
ATOM 3556 N N . ILE A 1 458 ? -14.529 -7.788 19.907 1.00 95.19 458 ILE A N 1
ATOM 3557 C CA . ILE A 1 458 ? -15.199 -6.965 20.928 1.00 95.19 458 ILE A CA 1
ATOM 3558 C C . ILE A 1 458 ? -16.675 -7.365 21.037 1.00 95.19 458 ILE A C 1
ATOM 3560 O O . ILE A 1 458 ? -17.129 -7.717 22.125 1.00 95.19 458 ILE A O 1
ATOM 3564 N N . ALA A 1 459 ? -17.400 -7.417 19.915 1.00 94.62 459 ALA A N 1
ATOM 3565 C CA . ALA A 1 459 ? -18.819 -7.776 19.897 1.00 94.62 459 ALA A CA 1
ATOM 3566 C C . ALA A 1 459 ? -19.080 -9.192 20.446 1.00 94.62 459 ALA A C 1
ATOM 3568 O O . ALA A 1 459 ? -20.062 -9.427 21.150 1.00 94.62 459 ALA A O 1
ATOM 3569 N N . ALA A 1 460 ? -18.191 -10.150 20.162 1.00 95.44 460 ALA A N 1
ATOM 3570 C CA . ALA A 1 460 ? -18.272 -11.494 20.733 1.00 95.44 460 ALA A CA 1
ATOM 3571 C C . ALA A 1 460 ? -18.042 -11.509 22.255 1.00 95.44 460 ALA A C 1
ATOM 3573 O O . ALA A 1 460 ? -18.648 -12.316 22.961 1.00 95.44 460 ALA A O 1
ATOM 3574 N N . SER A 1 461 ? -17.174 -10.629 22.760 1.00 95.06 461 SER A N 1
ATOM 3575 C CA . SER A 1 461 ? -16.888 -10.502 24.193 1.00 95.06 461 SER A CA 1
ATOM 3576 C C . SER A 1 461 ? -18.059 -9.870 24.948 1.00 95.06 461 SER A C 1
ATOM 3578 O O . SER A 1 461 ? -18.416 -10.358 26.019 1.00 95.06 461 SER A O 1
ATOM 3580 N N . ASP A 1 462 ? -18.706 -8.860 24.360 1.00 92.81 462 ASP A N 1
ATOM 3581 C CA . ASP A 1 462 ? -19.898 -8.221 24.930 1.00 92.81 462 ASP A CA 1
ATOM 3582 C C . ASP A 1 462 ? -21.062 -9.227 25.063 1.00 92.81 462 ASP A C 1
ATOM 3584 O O . ASP A 1 462 ? -21.621 -9.375 26.149 1.00 92.81 462 ASP A O 1
ATOM 3588 N N . LYS A 1 463 ? -21.335 -10.034 24.023 1.00 94.31 463 LYS A N 1
ATOM 3589 C CA . LYS A 1 463 ? -22.369 -11.092 24.068 1.00 94.31 463 LYS A CA 1
ATOM 3590 C C . LYS A 1 463 ? -22.128 -12.138 25.163 1.00 94.31 463 LYS A C 1
ATOM 3592 O O . LYS A 1 463 ? -23.073 -12.620 25.782 1.00 94.31 463 LYS A O 1
ATOM 3597 N N . LYS A 1 464 ? -20.865 -12.511 25.405 1.00 94.75 464 LYS A N 1
ATOM 3598 C CA . LYS A 1 464 ? -20.508 -13.438 26.494 1.00 94.75 464 LYS A CA 1
ATOM 3599 C C . LYS A 1 464 ? -20.740 -12.817 27.872 1.00 94.75 464 LYS A C 1
ATOM 3601 O O . LYS A 1 464 ? -21.127 -13.533 28.789 1.00 94.75 464 LYS A O 1
ATOM 3606 N N . GLY A 1 465 ? -20.494 -11.514 28.014 1.00 92.06 465 GLY A N 1
ATOM 3607 C CA . GLY A 1 465 ? -20.744 -10.778 29.253 1.00 92.06 465 GLY A CA 1
ATOM 3608 C C . GLY A 1 465 ? -22.230 -10.700 29.602 1.00 92.06 465 GLY A C 1
ATOM 3609 O O . GLY A 1 465 ? -22.587 -10.913 30.756 1.00 92.06 465 GLY A O 1
ATOM 3610 N N . GLU A 1 466 ? -23.092 -10.467 28.609 1.00 91.50 466 GLU A N 1
ATOM 3611 C CA . GLU A 1 466 ? -24.552 -10.441 28.787 1.00 91.50 466 GLU A CA 1
ATOM 3612 C C . GLU A 1 466 ? -25.106 -11.808 29.209 1.00 91.50 466 GLU A C 1
ATOM 3614 O O . GLU A 1 466 ? -25.873 -11.891 30.164 1.00 91.50 466 GLU A O 1
ATOM 3619 N N . ALA A 1 467 ? -24.657 -12.891 28.565 1.00 92.12 467 ALA A N 1
ATOM 3620 C CA . ALA A 1 467 ? -25.100 -14.251 28.884 1.00 92.12 467 ALA A CA 1
ATOM 3621 C C . ALA A 1 467 ? -24.654 -14.750 30.272 1.00 92.12 467 ALA A C 1
ATOM 3623 O O . ALA A 1 467 ? -25.248 -15.684 30.798 1.00 92.12 467 ALA A O 1
ATOM 3624 N N . ALA A 1 468 ? -23.595 -14.172 30.848 1.00 90.50 468 ALA A N 1
ATOM 3625 C CA . ALA A 1 468 ? -23.106 -14.530 32.180 1.00 90.50 468 ALA A CA 1
ATOM 3626 C C . ALA A 1 468 ? -23.725 -13.683 33.308 1.00 90.50 468 ALA A C 1
ATOM 3628 O O . ALA A 1 468 ? -23.547 -14.016 34.479 1.00 90.50 468 ALA A O 1
ATOM 3629 N N . GLY A 1 469 ? -24.370 -12.562 32.968 1.00 83.25 469 GLY A N 1
ATOM 3630 C CA . GLY A 1 469 ? -24.938 -11.611 33.928 1.00 83.25 469 GLY A CA 1
ATOM 3631 C C . GLY A 1 469 ? -26.462 -11.664 34.077 1.00 83.25 469 GLY A C 1
ATOM 3632 O O . GLY A 1 469 ? -26.977 -11.020 34.991 1.00 83.25 469 GLY A O 1
ATOM 3633 N N . GLY A 1 470 ? -27.163 -12.378 33.192 1.00 65.25 470 GLY A N 1
ATOM 3634 C CA . GLY A 1 470 ? -28.589 -12.708 33.311 1.00 65.25 470 GLY A CA 1
ATOM 3635 C C . GLY A 1 470 ? -28.779 -14.109 33.862 1.00 65.25 470 GLY A C 1
ATOM 3636 O O . GLY A 1 470 ? -29.762 -14.294 34.612 1.00 65.25 470 GLY A O 1
#

Foldseek 3Di:
DDDDDDPPPDPPPPPPPPDDDDDDDDDDDDDDDDDDDDDDDDDDDDDDDDDDDDDDDDDDDDDDDDPDDPDPDPPDDPDQFQDAPLDLDPLVVSLVVLLVVLVVLCVVLVVVLCVLCDPPHVSLVVLLVVQLVCLVVLHAAPLSSLVSSCVNPVASSLVSLLVSLLVQLAPPRDPVSLVSCVVRPVGHPQQLDCHPVDPPHGSLVSSLVSLVVSLQVQLVVVVVDAQVVQQPDDWFFDDPPGDLQLFCCRPLQPLNQPDDLVVLVDPVSQQCCLLPPSLVVVLVVCQVCQVVVLVLLQVLQVLDPDRFDKFFDDFDDSSVLSSCLVPVQVPGDPPSSRNVLARGEIETEDQGSVSLSVSVLSLCLLQVHQDPVGNPPSNDDNDPQKHWGIWDFQSHPDDDTGQTWIKTWIWGADPVGRTGTHIYIYYYPVRVSVCVSSVSSVSSNVCVVSSVSSSVSSVVVVVVVVVVPD

Organism: Hemiselmis andersenii (NCBI:txid464988)

Sequence (470 aa):
MHGRMSAAGVALSTLLLLFSLESAAPLKAFAPPPPSHYSATRTRPPSHSPRFCRASRLAVAPALRSTLRPQPPPPLMPSSTIPPASSERPLSERVAETVRTVLDRKRMFGKYSRDIAGKTGLGALAALAYVRNVIEQREEVWGDLLMIVMNNKPAPVEQALLDCTRQVLSAPIDPDEWVWFRNNILSTYAWFAPSSSRPGSFVYDHLLEIAREKIAEQALEVDDMAFPALAGIKSEVFLPGGQDECRQDHRLVGMFPDMREQLLGTRENARYYDLNVYLSKLVCMSQVVNPEFQSCMYNVFASLPEPPTFDSGPPKSLARCRAKAQVEYADMGWPTTAHLIDTIRCTVTFDTEEKLLEGYLQLMCAAGCPTAWGCGPGAGAVDPRLSVARVKNGFEGGRKKGYKDLKVNVVFLSERGFAMVGEVALVVGSLVRYKEATHELYEIVREEDFFRQVTKAIAASDKKGEAAGG

Radius of gyration: 30.37 Å; chains: 1; bounding box: 62×77×101 Å

Secondary structure (DSSP, 8-state):
---PPPS-SSSSSSSSSSS-----------PPPPPPP-----------PPPP---PPPP---------PPPPPPPPPS--SPPPTT-SS-HHHHHHHHHHHHHHHHHHHHHHHHHHHTTTSHHHHHHHHHHHHHHHTTPPP-HHHHHHHHHHSHHHHHHHHHHHHHHHTSSSPPHHHHHHHIIIIITSGGGGSBPSSSTT-BHHHHHHHHHHHHHHHHHHHHHTS--HHHHTPPPEE-STT-GGG-STTSTTT----SS-GGGG-SHHHHHHIIIIIIHHHHHHHHHHHHHHHHHHHHHHHHTSSSPPEEEEEPPPPHHHHHHHHHHHSTTSSSSGGGG-TTSEEEEEEESSHHHHHHHHHHHHHHTT---TT---TT-PPP-TTEEEEEEEETTSTTS-SS---EEEEEEEE-TTS-EEEEEEEEEEHHHHHHHHHHHHHHHHHHTHHHHHHHHHHHHHHHHHHHHHH-